Protein AF-0000000075629390 (afdb_homodimer)

Nearest PDB structures (foldseek):
  4xap-assembly1_A  TM=8.883E-01  e=9.593E-25  Sinorhizobium meliloti 1021
  4q3m-assembly3_E  TM=8.904E-01  e=1.564E-20  unidentified
  4q3m-assembly3_F  TM=8.932E-01  e=2.126E-20  unidentified
  4q3m-assembly1_B  TM=8.874E-01  e=3.268E-20  unidentified
  4aub-assembly1_H  TM=8.973E-01  e=3.265E-18  Escherichia coli K-12

Sequence (544 aa):
MPLFPIDYNDFKPIGKTKERLSAVGLGTWAIRDYSSALESYVYAIERGINHIDTAEMYGAGEAERFVGKVLRSVGRDRVYVVTKLYPFRFRDPDEAVKAARASAERMGVSYVDIILIHWPDPQTPIKDQVKSLEAIAEAGLARYIGVSNFSKEQLEEALTATKKHEIVVNQVKYSVLDRRAEELIPLAVEKSILLEAYSPLERGHVAEVRLLAKIGRQYGKTPVQVALNFIVSRPNFIAIPKAERREHVDEILGSLGWRLKPEDIELIEEKLMPLFPIDYNDFKPIGKTKERLSAVGLGTWAIRDYSSALESYVYAIERGINHIDTAEMYGAGEAERFVGKVLRSVGRDRVYVVTKLYPFRFRDPDEAVKAARASAERMGVSYVDIILIHWPDPQTPIKDQVKSLEAIAEAGLARYIGVSNFSKEQLEEALTATKKHEIVVNQVKYSVLDRRAEELIPLAVEKSILLEAYSPLERGHVAEVRLLAKIGRQYGKTPVQVALNFIVSRPNFIAIPKAERREHVDEILGSLGWRLKPEDIELIEEKL

InterPro domains:
  IPR018170 Aldo/keto reductase, conserved site [PS00062] (133-150)
  IPR020471 Aldo-keto reductase [PIRSF000097] (17-269)
  IPR020471 Aldo-keto reductase [PR00069] (44-68)
  IPR020471 Aldo-keto reductase [PR00069] (102-120)
  IPR020471 Aldo-keto reductase [PR00069] (133-150)
  IPR023210 NADP-dependent oxidoreductase domain [PF00248] (24-271)
  IPR036812 NAD(P)-dependent oxidoreductase domain superfamily [G3DSA:3.20.20.100] (9-272)
  IPR036812 NAD(P)-dependent oxidoreductase domain superfamily [SSF51430] (13-270)

Solvent-accessible surface area (backbone atoms only — not comparable to full-atom values): 27367 Å² total; per-residue (Å²): 125,46,97,58,69,77,33,85,56,60,54,41,51,50,27,92,49,92,50,62,39,35,25,46,36,34,31,41,74,71,67,86,49,67,77,63,22,44,60,19,49,49,52,36,40,77,71,62,36,28,34,40,40,45,25,47,70,32,72,64,33,47,39,29,34,51,49,21,54,45,30,71,71,72,39,61,89,62,43,43,36,34,36,28,39,63,36,75,37,24,74,37,41,67,49,24,33,53,51,50,49,50,46,21,53,48,27,72,43,80,48,39,42,31,39,23,37,54,35,74,42,59,90,44,62,58,51,52,35,41,50,8,51,47,42,24,39,73,70,54,42,20,76,38,38,32,36,13,50,60,26,65,69,53,44,53,48,42,60,68,45,45,85,90,61,64,62,25,36,40,34,34,68,28,28,67,81,41,62,74,53,58,76,40,37,67,56,24,63,76,66,33,22,28,34,36,17,37,61,39,44,56,90,57,55,44,63,69,37,62,67,39,39,59,58,10,59,79,72,77,41,49,20,56,20,42,40,51,25,55,48,27,24,35,62,52,28,29,34,29,45,70,42,60,39,57,70,49,39,52,46,57,56,61,23,53,97,64,75,77,52,58,69,57,50,35,48,46,68,71,76,80,124,44,95,58,69,77,32,86,55,61,55,41,52,50,28,91,50,90,50,61,39,35,26,48,36,34,31,44,74,71,67,87,49,66,78,63,21,45,58,19,49,47,50,36,41,77,71,62,35,28,34,40,40,45,24,47,70,31,73,64,31,49,38,29,34,49,49,21,55,45,30,70,72,72,39,63,89,62,43,44,37,34,37,26,39,66,36,74,36,24,75,38,42,68,49,24,33,53,51,51,50,51,48,22,52,49,28,70,44,80,46,39,41,31,40,24,37,55,37,76,42,57,88,45,60,58,52,53,34,43,51,8,53,47,42,24,39,73,71,55,42,22,77,39,37,31,37,15,51,59,25,66,70,54,42,53,48,42,60,68,46,45,86,88,61,61,62,25,36,40,34,35,68,30,29,68,82,39,61,74,55,58,77,39,37,66,58,23,62,75,65,35,22,28,34,36,17,37,62,39,43,55,90,57,54,43,63,70,37,62,68,40,40,59,58,11,58,79,71,75,40,49,18,55,20,42,40,50,24,55,48,27,23,35,63,52,29,28,34,30,46,70,43,61,38,57,69,51,37,54,45,57,57,61,23,52,98,64,76,79,52,58,68,56,51,35,48,45,68,72,76,79

Secondary structure (DSSP, 8-state):
--SSPPP--SEEESTTSS-EEESB-EE-TT-S-HHHHHHHHHHHHHTT--EEE--TTGGGGHHHHHHHHHHHHH-GGG-EEEEEE-GGGGGSHHHHHHHHHHHHHHHT-S-EEEEEESS--TTS-HHHHHHHHHHHHHTTSEEEEEEES--HHHHHHHHHH-SSS-EEEEEEE-BTTB-GGGGGHHHHHHHT-EEEEESTTGGGGGGG-HHHHHHHHTTT--HHHHHHHHHHHSTTEEE-----SHHHHHHHHTTSS----HHHHHHHHHH-/--SSPPP--SEEESTTSS-EEESB-EE-TT-S-HHHHHHHHHHHHHTT--EEE--TTGGGGHHHHHHHHHHHHH-GGG-EEEEEE-GGGGGSHHHHHHHHHHHHHHHT-S-EEEEEESS--TTS-HHHHHHHHHHHHHTTSEEEEEEES--HHHHHHHHHH-SSS-EEEEEEE-BTTB-GGGGGHHHHHHHT-EEEEESTTGGGGGGG-HHHHHHHHTTT--HHHHHHHHHHHSTTEEE-----SHHHHHHHHTTSS----HHHHHHHHHH-

Structure (mmCIF, N/CA/C/O backbone):
data_AF-0000000075629390-model_v1
#
loop_
_entity.id
_entity.type
_entity.pdbx_description
1 polymer 'Oxidoreductase, aldo/keto reductase family'
#
loop_
_atom_site.group_PDB
_atom_site.id
_atom_site.type_symbol
_atom_site.label_atom_id
_atom_site.label_alt_id
_atom_site.label_comp_id
_atom_site.label_asym_id
_atom_site.label_entity_id
_atom_site.label_seq_id
_atom_site.pdbx_PDB_ins_code
_atom_site.Cartn_x
_atom_site.Cartn_y
_atom_site.Cartn_z
_atom_site.occupancy
_atom_site.B_iso_or_equiv
_atom_site.auth_seq_id
_atom_site.auth_comp_id
_atom_site.auth_asym_id
_atom_site.auth_atom_id
_atom_site.pdbx_PDB_model_num
ATOM 1 N N . MET A 1 1 ? 19.109 -31.672 -2.758 1 91.31 1 MET A N 1
ATOM 2 C CA . MET A 1 1 ? 17.656 -31.719 -2.855 1 91.31 1 MET A CA 1
ATOM 3 C C . MET A 1 1 ? 17.047 -30.344 -2.588 1 91.31 1 MET A C 1
ATOM 5 O O . MET A 1 1 ? 17.516 -29.625 -1.717 1 91.31 1 MET A O 1
ATOM 9 N N . PRO A 1 2 ? 16.062 -30.078 -3.387 1 95 2 PRO A N 1
ATOM 10 C CA . PRO A 1 2 ? 15.414 -28.781 -3.158 1 95 2 PRO A CA 1
ATOM 11 C C . PRO A 1 2 ? 14.883 -28.641 -1.733 1 95 2 PRO A C 1
ATOM 13 O O . PRO A 1 2 ? 14.57 -29.625 -1.077 1 95 2 PRO A O 1
ATOM 16 N N . LEU A 1 3 ? 14.781 -27.422 -1.258 1 96.12 3 LEU A N 1
ATOM 17 C CA . LEU A 1 3 ? 14.344 -27.109 0.098 1 96.12 3 LEU A CA 1
ATOM 18 C C . LEU A 1 3 ? 12.906 -27.578 0.326 1 96.12 3 LEU A C 1
ATOM 20 O O . LEU A 1 3 ? 12.523 -27.875 1.456 1 96.12 3 LEU A O 1
ATOM 24 N N . PHE A 1 4 ? 12.109 -27.594 -0.736 1 97.94 4 PHE A N 1
ATOM 25 C CA . PHE A 1 4 ? 10.711 -28 -0.698 1 97.94 4 PHE A CA 1
ATOM 26 C C . PHE A 1 4 ? 10.391 -28.969 -1.831 1 97.94 4 PHE A C 1
ATOM 28 O O . PHE A 1 4 ? 11.062 -28.969 -2.859 1 97.94 4 PHE A O 1
ATOM 35 N N . PRO A 1 5 ? 9.383 -29.844 -1.617 1 97.5 5 PRO A N 1
ATOM 36 C CA . PRO A 1 5 ? 8.945 -30.672 -2.742 1 97.5 5 PRO A CA 1
ATOM 37 C C . PRO A 1 5 ? 8.484 -29.859 -3.939 1 97.5 5 PRO A C 1
ATOM 39 O O . PRO A 1 5 ? 7.875 -28.797 -3.768 1 97.5 5 PRO A O 1
ATOM 42 N N . ILE A 1 6 ? 8.734 -30.344 -5.078 1 98.19 6 ILE A N 1
ATOM 43 C CA . ILE A 1 6 ? 8.359 -29.641 -6.297 1 98.19 6 ILE A C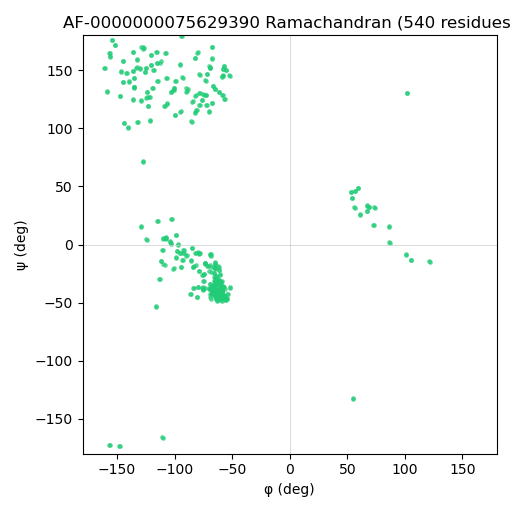A 1
ATOM 44 C C . ILE A 1 6 ? 6.855 -29.797 -6.539 1 98.19 6 ILE A C 1
ATOM 46 O O . ILE A 1 6 ? 6.328 -30.906 -6.516 1 98.19 6 ILE A O 1
ATOM 50 N N . ASP A 1 7 ? 6.141 -28.703 -6.68 1 98.19 7 ASP A N 1
ATOM 51 C CA . ASP A 1 7 ? 4.738 -28.719 -7.082 1 98.19 7 ASP A CA 1
ATOM 52 C C . ASP A 1 7 ? 4.605 -28.766 -8.602 1 98.19 7 ASP A C 1
ATOM 54 O O . ASP A 1 7 ? 5.016 -27.844 -9.305 1 98.19 7 ASP A O 1
ATOM 58 N N . TYR A 1 8 ? 3.965 -29.703 -9.133 1 97.81 8 TYR A N 1
ATOM 59 C CA . TYR A 1 8 ? 3.918 -29.922 -10.578 1 97.81 8 TYR A CA 1
ATOM 60 C C . TYR A 1 8 ? 2.596 -29.438 -11.156 1 97.81 8 TYR A C 1
ATOM 62 O O . TYR A 1 8 ? 2.369 -29.531 -12.367 1 97.81 8 TYR A O 1
ATOM 70 N N . ASN A 1 9 ? 1.742 -28.906 -10.312 1 97.69 9 ASN A N 1
ATOM 71 C CA . ASN A 1 9 ? 0.407 -28.531 -10.758 1 97.69 9 ASN A CA 1
ATOM 72 C C . ASN A 1 9 ? 0.379 -27.094 -11.281 1 97.69 9 ASN A C 1
ATOM 74 O O . ASN A 1 9 ? 0.885 -26.172 -10.625 1 97.69 9 ASN A O 1
ATOM 78 N N . ASP A 1 10 ? -0.206 -26.938 -12.406 1 98.62 10 ASP A N 1
ATOM 79 C CA . ASP A 1 10 ? -0.342 -25.609 -12.992 1 98.62 10 ASP A CA 1
ATOM 80 C C . ASP A 1 10 ? -1.671 -24.969 -12.594 1 98.62 10 ASP A C 1
ATOM 82 O O . ASP A 1 10 ? -1.959 -23.828 -12.977 1 98.62 10 ASP A O 1
ATOM 86 N N . PHE A 1 11 ? -2.488 -25.672 -11.914 1 98.56 11 PHE A N 1
ATOM 87 C CA . PHE A 1 11 ? -3.691 -25.188 -11.25 1 98.56 11 PHE A CA 1
ATOM 88 C C . PHE A 1 11 ? -3.674 -25.531 -9.766 1 98.56 11 PHE A C 1
ATOM 90 O O . PHE A 1 11 ? -3.469 -26.688 -9.398 1 98.56 11 PHE A O 1
ATOM 97 N N . LYS A 1 12 ? -3.861 -24.547 -8.961 1 98.38 12 LYS A N 1
ATOM 98 C CA . LYS A 1 12 ? -3.723 -24.719 -7.523 1 98.38 12 LYS A CA 1
ATOM 99 C C . LYS A 1 12 ? -5.055 -24.516 -6.809 1 98.38 12 LYS A C 1
ATOM 101 O O . LYS A 1 12 ? -5.816 -23.609 -7.164 1 98.38 12 LYS A O 1
ATOM 106 N N . PRO A 1 13 ? -5.344 -25.266 -5.852 1 98.12 13 PRO A N 1
ATOM 107 C CA . PRO A 1 13 ? -6.652 -25.203 -5.195 1 98.12 13 PRO A CA 1
ATOM 108 C C . PRO A 1 13 ? -6.828 -23.938 -4.348 1 98.12 13 PRO A C 1
ATOM 110 O O . PRO A 1 13 ? -5.883 -23.5 -3.693 1 98.12 13 PRO A O 1
ATOM 113 N N . ILE A 1 14 ? -8.039 -23.469 -4.312 1 98.31 14 ILE A N 1
ATOM 114 C CA . ILE A 1 14 ? -8.43 -22.406 -3.383 1 98.31 14 ILE A CA 1
ATOM 115 C C . ILE A 1 14 ? -8.82 -23.031 -2.041 1 98.31 14 ILE A C 1
ATOM 117 O O . ILE A 1 14 ? -9.891 -23.641 -1.914 1 98.31 14 ILE A O 1
ATOM 121 N N . GLY A 1 15 ? -7.957 -22.859 -1.119 1 97.19 15 GLY A N 1
ATOM 122 C CA . GLY A 1 15 ? -8.242 -23.5 0.158 1 97.19 15 GLY A CA 1
ATOM 123 C C . GLY A 1 15 ? -8.484 -25 0.043 1 97.19 15 GLY A C 1
ATOM 124 O O . GLY A 1 15 ? -7.691 -25.703 -0.571 1 97.19 15 GLY A O 1
ATOM 125 N N . LYS A 1 16 ? -9.516 -25.453 0.65 1 96.31 16 LYS A N 1
ATOM 126 C CA . LYS A 1 16 ? -9.867 -26.875 0.669 1 96.31 16 LYS A CA 1
ATOM 127 C C . LYS A 1 16 ? -11.008 -27.172 -0.292 1 96.31 16 LYS A C 1
ATOM 129 O O . LYS A 1 16 ? -11.695 -28.188 -0.153 1 96.31 16 LYS A O 1
ATOM 134 N N . THR A 1 17 ? -11.125 -26.266 -1.225 1 95.88 17 THR A N 1
ATOM 135 C CA . THR A 1 17 ? -12.219 -26.438 -2.176 1 95.88 17 THR A CA 1
ATOM 136 C C . THR A 1 17 ? -11.742 -27.188 -3.418 1 95.88 17 THR A C 1
ATOM 138 O O . THR A 1 17 ? -10.562 -27.531 -3.521 1 95.88 17 THR A O 1
ATOM 141 N N . LYS A 1 18 ? -12.695 -27.391 -4.344 1 96.38 18 LYS A N 1
ATOM 142 C CA . LYS A 1 18 ? -12.367 -28.031 -5.613 1 96.38 18 LYS A CA 1
ATOM 143 C C . LYS A 1 18 ? -12.023 -27 -6.68 1 96.38 18 LYS A C 1
ATOM 145 O O . LYS A 1 18 ? -11.547 -27.344 -7.766 1 96.38 18 LYS A O 1
ATOM 150 N N . GLU A 1 19 ? -12.219 -25.781 -6.336 1 97.88 19 GLU A N 1
ATOM 151 C CA . GLU A 1 19 ? -11.891 -24.719 -7.277 1 97.88 19 GLU A CA 1
ATOM 152 C C . GLU A 1 19 ? -10.391 -24.453 -7.301 1 97.88 19 GLU A C 1
ATOM 154 O O . GLU A 1 19 ? -9.711 -24.578 -6.277 1 97.88 19 GLU A O 1
ATOM 159 N N . ARG A 1 20 ? -9.891 -24.078 -8.523 1 98.5 20 ARG A N 1
ATOM 160 C CA . ARG A 1 20 ? -8.445 -23.938 -8.695 1 98.5 20 ARG A CA 1
ATOM 161 C C . ARG A 1 20 ? -8.117 -22.656 -9.453 1 98.5 20 ARG A C 1
ATOM 163 O O . ARG A 1 20 ? -8.859 -22.25 -10.352 1 98.5 20 ARG A O 1
ATOM 170 N N . LEU A 1 21 ? -7.062 -22.047 -9.086 1 98.81 21 LEU A N 1
ATOM 171 C CA . LEU A 1 21 ? -6.48 -20.953 -9.836 1 98.81 21 LEU A CA 1
ATOM 172 C C . LEU A 1 21 ? -5.316 -21.422 -10.695 1 98.81 21 LEU A C 1
ATOM 174 O O . LEU A 1 21 ? -4.539 -22.281 -10.273 1 98.81 21 LEU A O 1
ATOM 178 N N . SER A 1 22 ? -5.254 -20.859 -11.906 1 98.81 22 SER A N 1
ATOM 179 C CA . SER A 1 22 ? -4.035 -21.109 -12.664 1 98.81 22 SER A CA 1
ATOM 180 C C . SER A 1 22 ? -2.797 -20.688 -11.875 1 98.81 22 SER A C 1
ATOM 182 O O . SER A 1 22 ? -2.848 -19.734 -11.102 1 98.81 22 SER A O 1
ATOM 184 N N . ALA A 1 23 ? -1.692 -21.312 -12.078 1 98.81 23 ALA A N 1
ATOM 185 C CA . ALA A 1 23 ? -0.47 -21.078 -11.312 1 98.81 23 ALA A CA 1
ATOM 186 C C . ALA A 1 23 ? 0.074 -19.688 -11.555 1 98.81 23 ALA A C 1
ATOM 188 O O . ALA A 1 23 ? 0.801 -19.141 -10.727 1 98.81 23 ALA A O 1
ATOM 189 N N . VAL A 1 24 ? -0.292 -19.172 -12.719 1 98.81 24 VAL A N 1
ATOM 190 C CA . VAL A 1 24 ? 0.031 -17.781 -13.039 1 98.81 24 VAL A CA 1
ATOM 191 C C . VAL A 1 24 ? -1.251 -17 -13.328 1 98.81 24 VAL A C 1
ATOM 193 O O . VAL A 1 24 ? -2.121 -17.484 -14.062 1 98.81 24 VAL A O 1
ATOM 196 N N . GLY A 1 25 ? -1.438 -15.914 -12.656 1 98.69 25 GLY A N 1
ATOM 197 C CA . GLY A 1 25 ? -2.512 -14.969 -12.922 1 98.69 25 GLY A CA 1
ATOM 198 C C . GLY A 1 25 ? -2.025 -13.656 -13.508 1 98.69 25 GLY A C 1
ATOM 199 O O . GLY A 1 25 ? -0.917 -13.586 -14.047 1 98.69 25 GLY A O 1
ATOM 200 N N . LEU A 1 26 ? -2.887 -12.688 -13.516 1 98.44 26 LEU A N 1
ATOM 201 C CA . LEU A 1 26 ? -2.547 -11.383 -14.062 1 98.44 26 LEU A CA 1
ATOM 202 C C . LEU A 1 26 ? -2.74 -10.281 -13.023 1 98.44 26 LEU A C 1
ATOM 204 O O . LEU A 1 26 ? -3.848 -10.094 -12.516 1 98.44 26 LEU A O 1
ATOM 208 N N . GLY A 1 27 ? -1.65 -9.602 -12.719 1 98 27 GLY A N 1
ATOM 209 C CA . GLY A 1 27 ? -1.761 -8.422 -11.875 1 98 27 GLY A CA 1
ATOM 210 C C . GLY A 1 27 ? -2.164 -7.172 -12.641 1 98 27 GLY A C 1
ATOM 211 O O . GLY A 1 27 ? -1.974 -7.098 -13.859 1 98 27 GLY A O 1
ATOM 212 N N . THR A 1 28 ? -2.664 -6.188 -11.914 1 97.5 28 THR A N 1
ATOM 213 C CA . THR A 1 28 ? -3.117 -4.977 -12.586 1 97.5 28 THR A CA 1
ATOM 214 C C . THR A 1 28 ? -2.422 -3.744 -12.016 1 97.5 28 THR A C 1
ATOM 216 O O . THR A 1 28 ? -2.764 -2.613 -12.367 1 97.5 28 THR A O 1
ATOM 219 N N . TRP A 1 29 ? -1.507 -3.955 -11.117 1 93.69 29 TRP A N 1
ATOM 220 C CA . TRP A 1 29 ? -0.777 -2.83 -10.539 1 93.69 29 TRP A CA 1
ATOM 221 C C . TRP A 1 29 ? -0.007 -2.072 -11.617 1 93.69 29 TRP A C 1
ATOM 223 O O . TRP A 1 29 ? 0.632 -2.684 -12.477 1 93.69 29 TRP A O 1
ATOM 233 N N . ALA A 1 30 ? -0.079 -0.75 -11.711 1 89.19 30 ALA A N 1
ATOM 234 C CA . ALA A 1 30 ? 0.766 0.155 -12.492 1 89.19 30 ALA A CA 1
ATOM 235 C C . ALA A 1 30 ? 0.567 -0.06 -13.984 1 89.19 30 ALA A C 1
ATOM 237 O O . ALA A 1 30 ? 1.52 0.033 -14.766 1 89.19 30 ALA A O 1
ATOM 238 N N . ILE A 1 31 ? -0.59 -0.497 -14.383 1 90.94 31 ILE A N 1
ATOM 239 C CA . ILE A 1 31 ? -0.911 -0.489 -15.805 1 90.94 31 ILE A CA 1
ATOM 240 C C . ILE A 1 31 ? -0.816 0.935 -16.344 1 90.94 31 ILE A C 1
ATOM 242 O O . ILE A 1 31 ? -1.38 1.866 -15.766 1 90.94 31 ILE A O 1
ATOM 246 N N . ARG A 1 32 ? -0.105 1.16 -17.391 1 84.75 32 ARG A N 1
ATOM 247 C CA . ARG A 1 32 ? 0.187 2.484 -17.938 1 84.75 32 ARG A CA 1
ATOM 248 C C . ARG A 1 32 ? -0.915 2.945 -18.891 1 84.75 32 ARG A C 1
ATOM 250 O O . ARG A 1 32 ? -1.306 4.113 -18.875 1 84.75 32 ARG A O 1
ATOM 257 N N . ASP A 1 33 ? -1.308 2.021 -19.656 1 88.44 33 ASP A N 1
ATOM 258 C CA . ASP A 1 33 ? -2.355 2.283 -20.641 1 88.44 33 ASP A CA 1
ATOM 259 C C . ASP A 1 33 ? -3.42 1.188 -20.609 1 88.44 33 ASP A C 1
ATOM 261 O O . ASP A 1 33 ? -3.25 0.131 -21.219 1 88.44 33 ASP A O 1
ATOM 265 N N . TYR A 1 34 ? -4.535 1.521 -20.062 1 90.81 34 TYR A N 1
ATOM 266 C CA . TYR A 1 34 ? -5.602 0.546 -19.859 1 90.81 34 TYR A CA 1
ATOM 267 C C . TYR A 1 34 ? -6.219 0.126 -21.188 1 90.81 34 TYR A C 1
ATOM 269 O O . TYR A 1 34 ? -6.613 -1.029 -21.359 1 90.81 34 TYR A O 1
ATOM 277 N N . SER A 1 35 ? -6.273 1.021 -22.062 1 90.25 35 SER A N 1
ATOM 278 C CA . SER A 1 35 ? -6.879 0.718 -23.359 1 90.25 35 SER A CA 1
ATOM 279 C C . SER A 1 35 ? -6.07 -0.332 -24.109 1 90.25 35 SER A C 1
ATOM 281 O O . SER A 1 35 ? -6.629 -1.301 -24.625 1 90.25 35 SER A O 1
ATOM 283 N N . SER A 1 36 ? -4.805 -0.166 -24.078 1 90.56 36 SER A N 1
ATOM 284 C CA . SER A 1 36 ? -3.943 -1.106 -24.781 1 90.56 36 SER A CA 1
ATOM 285 C C . SER A 1 36 ? -3.828 -2.428 -24.031 1 90.56 36 SER A C 1
ATOM 287 O O . SER A 1 36 ? -3.639 -3.482 -24.641 1 90.56 36 SER A O 1
ATOM 289 N N . ALA A 1 37 ? -4.008 -2.395 -22.734 1 95.94 37 ALA A N 1
ATOM 290 C CA . ALA A 1 37 ? -3.846 -3.584 -21.906 1 95.94 37 ALA A CA 1
ATOM 291 C C . ALA A 1 37 ? -5.023 -4.539 -22.078 1 95.94 37 ALA A C 1
ATOM 293 O O . ALA A 1 37 ? -4.883 -5.746 -21.875 1 95.94 37 ALA A O 1
ATOM 294 N N . LEU A 1 38 ? -6.18 -4.012 -22.469 1 97.25 38 LEU A N 1
ATOM 295 C CA . LEU A 1 38 ? -7.406 -4.805 -22.531 1 97.25 38 LEU A CA 1
ATOM 296 C C . LEU A 1 38 ? -7.215 -6.027 -23.422 1 97.25 38 LEU A C 1
ATOM 298 O O . LEU A 1 38 ? -7.535 -7.148 -23.016 1 97.25 38 LEU A O 1
ATOM 302 N N . GLU A 1 39 ? -6.656 -5.816 -24.531 1 96.88 39 GLU A N 1
ATOM 303 C CA . GLU A 1 39 ? -6.473 -6.91 -25.484 1 96.88 39 GLU A CA 1
ATOM 304 C C . GLU A 1 39 ? -5.551 -7.988 -24.922 1 96.88 39 GLU A C 1
ATOM 306 O O . GLU A 1 39 ? -5.789 -9.18 -25.109 1 96.88 39 GLU A O 1
ATOM 311 N N . SER A 1 40 ? -4.555 -7.578 -24.25 1 97.56 40 SER A N 1
ATOM 312 C CA . SER A 1 40 ? -3.584 -8.508 -23.688 1 97.56 40 SER A CA 1
ATOM 313 C C . SER A 1 40 ? -4.211 -9.352 -22.578 1 97.56 40 SER A C 1
ATOM 315 O O . SER A 1 40 ? -3.939 -10.555 -22.484 1 97.56 40 SER A O 1
ATOM 317 N N . TYR A 1 41 ? -4.996 -8.758 -21.75 1 98.31 41 TYR A N 1
ATOM 318 C CA . TYR A 1 41 ? -5.645 -9.469 -20.656 1 98.31 41 TYR A CA 1
ATOM 319 C C . TYR A 1 41 ? -6.684 -10.453 -21.188 1 98.31 41 TYR A C 1
ATOM 321 O O . TYR A 1 41 ? -6.75 -11.602 -20.734 1 98.31 41 TYR A O 1
ATOM 329 N N . VAL A 1 42 ? -7.461 -10.023 -22.188 1 98.25 42 VAL A N 1
ATOM 330 C CA . VAL A 1 42 ? -8.422 -10.914 -22.828 1 98.25 42 VAL A CA 1
ATOM 331 C C . VAL A 1 42 ? -7.688 -12.086 -23.469 1 98.25 42 VAL A C 1
ATOM 333 O O . VAL A 1 42 ? -8.078 -13.242 -23.297 1 98.25 42 VAL A O 1
ATOM 336 N N . TYR A 1 43 ? -6.613 -11.758 -24.156 1 98.19 43 TYR A N 1
ATOM 337 C CA . TYR A 1 43 ? -5.781 -12.758 -24.812 1 98.19 43 TYR A CA 1
ATOM 338 C C . TYR A 1 43 ? -5.27 -13.789 -23.812 1 98.19 43 TYR A C 1
ATOM 340 O O . TYR A 1 43 ? -5.305 -14.992 -24.078 1 98.19 43 TYR A O 1
ATOM 348 N N . ALA A 1 44 ? -4.824 -13.367 -22.688 1 98.31 44 ALA A N 1
ATOM 349 C CA . ALA A 1 44 ? -4.289 -14.242 -21.641 1 98.31 44 ALA A CA 1
ATOM 350 C C . ALA A 1 44 ? -5.367 -15.18 -21.109 1 98.31 44 ALA A C 1
ATOM 352 O O . ALA A 1 44 ? -5.125 -16.375 -20.922 1 98.31 44 ALA A O 1
ATOM 353 N N . ILE A 1 45 ? -6.547 -14.641 -20.891 1 98.31 45 ILE A N 1
ATOM 354 C CA . ILE A 1 45 ? -7.656 -15.422 -20.375 1 98.31 45 ILE A CA 1
ATOM 355 C C . ILE A 1 45 ? -8.07 -16.484 -21.391 1 98.31 45 ILE A C 1
ATOM 357 O O . ILE A 1 45 ? -8.312 -17.641 -21.031 1 98.31 45 ILE A O 1
ATOM 361 N N . GLU A 1 46 ? -8.109 -16.125 -22.562 1 97.94 46 GLU A N 1
ATOM 362 C CA . GLU A 1 46 ? -8.484 -17.031 -23.641 1 97.94 46 GLU A CA 1
ATOM 363 C C . GLU A 1 46 ? -7.457 -18.156 -23.781 1 97.94 46 GLU A C 1
ATOM 365 O O . GLU A 1 46 ? -7.758 -19.219 -24.344 1 97.94 46 GLU A O 1
ATOM 370 N N . ARG A 1 47 ? -6.328 -17.984 -23.203 1 97.69 47 ARG A N 1
ATOM 371 C CA . ARG A 1 47 ? -5.258 -18.969 -23.344 1 97.69 47 ARG A CA 1
ATOM 372 C C . ARG A 1 47 ? -5.07 -19.75 -22.047 1 97.69 47 ARG A C 1
ATOM 374 O O . ARG A 1 47 ? -4.113 -20.516 -21.922 1 97.69 47 ARG A O 1
ATOM 381 N N . GLY A 1 48 ? -5.938 -19.5 -21.109 1 97.31 48 GLY A N 1
ATOM 382 C CA . GLY A 1 48 ? -5.969 -20.469 -20.016 1 97.31 48 GLY A CA 1
ATOM 383 C C . GLY A 1 48 ? -5.711 -19.844 -18.656 1 97.31 48 GLY A C 1
ATOM 384 O O . GLY A 1 48 ? -5.941 -20.469 -17.625 1 97.31 48 GLY A O 1
ATOM 385 N N . ILE A 1 49 ? -5.203 -18.609 -18.594 1 98.5 49 ILE A N 1
ATOM 386 C CA . ILE A 1 49 ? -5.109 -17.922 -17.312 1 98.5 49 ILE A CA 1
ATOM 387 C C . ILE A 1 49 ? -6.512 -17.625 -16.781 1 98.5 49 ILE A C 1
ATOM 389 O O . ILE A 1 49 ? -7.367 -17.125 -17.516 1 98.5 49 ILE A O 1
ATOM 393 N N . ASN A 1 50 ? -6.73 -17.859 -15.461 1 98.62 50 ASN A N 1
ATOM 394 C CA . ASN A 1 50 ? -8.141 -17.797 -15.078 1 98.62 50 ASN A CA 1
ATOM 395 C C . ASN A 1 50 ? -8.352 -16.891 -13.875 1 98.62 50 ASN A C 1
ATOM 397 O O . ASN A 1 50 ? -9.375 -16.984 -13.195 1 98.62 50 ASN A O 1
ATOM 401 N N . HIS A 1 51 ? -7.379 -16.047 -13.523 1 98.81 51 HIS A N 1
ATOM 402 C CA . HIS A 1 51 ? -7.648 -15.094 -12.461 1 98.81 51 HIS A CA 1
ATOM 403 C C . HIS A 1 51 ? -6.902 -13.781 -12.688 1 98.81 51 HIS A C 1
ATOM 405 O O . HIS A 1 51 ? -5.863 -13.766 -13.352 1 98.81 51 HIS A O 1
ATOM 411 N N . ILE A 1 52 ? -7.492 -12.742 -12.242 1 98.81 52 ILE A N 1
ATOM 412 C CA . ILE A 1 52 ? -6.938 -11.391 -12.281 1 98.81 52 ILE A CA 1
ATOM 413 C C . ILE A 1 52 ? -6.898 -10.805 -10.867 1 98.81 52 ILE A C 1
ATOM 415 O O . ILE A 1 52 ? -7.875 -10.906 -10.125 1 98.81 52 ILE A O 1
ATOM 419 N N . ASP A 1 53 ? -5.77 -10.273 -10.516 1 98.88 53 ASP A N 1
ATOM 420 C CA . ASP A 1 53 ? -5.578 -9.594 -9.242 1 98.88 53 ASP A CA 1
ATOM 421 C C . ASP A 1 53 ? -5.637 -8.078 -9.406 1 98.88 53 ASP A C 1
ATOM 423 O O . ASP A 1 53 ? -5 -7.523 -10.305 1 98.88 53 ASP A O 1
ATOM 427 N N . THR A 1 54 ? -6.387 -7.465 -8.539 1 98.75 54 THR A N 1
ATOM 428 C CA . THR A 1 54 ? -6.512 -6.012 -8.562 1 98.75 54 THR A CA 1
ATOM 429 C C . THR A 1 54 ? -6.711 -5.465 -7.156 1 98.75 54 THR A C 1
ATOM 431 O O . THR A 1 54 ? -6.426 -6.148 -6.172 1 98.75 54 THR A O 1
ATOM 434 N N . ALA A 1 55 ? -6.98 -4.156 -7.047 1 98.38 55 ALA A N 1
ATOM 435 C CA . ALA A 1 55 ? -7.211 -3.514 -5.754 1 98.38 55 ALA A CA 1
ATOM 436 C C . ALA A 1 55 ? -7.938 -2.184 -5.922 1 98.38 55 ALA A C 1
ATOM 438 O O . ALA A 1 55 ? -7.781 -1.509 -6.941 1 98.38 55 ALA A O 1
ATOM 439 N N . GLU A 1 56 ? -8.664 -1.849 -4.891 1 96.94 56 GLU A N 1
ATOM 440 C CA . GLU A 1 56 ? -9.305 -0.54 -4.898 1 96.94 56 GLU A CA 1
ATOM 441 C C . GLU A 1 56 ? -8.281 0.583 -4.98 1 96.94 56 GLU A C 1
ATOM 443 O O . GLU A 1 56 ? -8.547 1.639 -5.559 1 96.94 56 GLU A O 1
ATOM 448 N N . MET A 1 57 ? -7.109 0.286 -4.512 1 93.31 57 MET A N 1
ATOM 449 C CA . MET A 1 57 ? -6.039 1.276 -4.422 1 93.31 57 MET A CA 1
ATOM 450 C C . MET A 1 57 ? -5.449 1.567 -5.797 1 93.31 57 MET A C 1
ATOM 452 O O . MET A 1 57 ? -4.945 2.666 -6.043 1 93.31 57 MET A O 1
ATOM 456 N N . TYR A 1 58 ? -5.422 0.664 -6.688 1 93.12 58 TYR A N 1
ATOM 457 C CA . TYR A 1 58 ? -4.723 0.776 -7.965 1 93.12 58 TYR A CA 1
ATOM 458 C C . TYR A 1 58 ? -5.418 1.778 -8.883 1 93.12 58 TYR A C 1
ATOM 460 O O . TYR A 1 58 ? -6.578 1.591 -9.25 1 93.12 58 TYR A O 1
ATOM 468 N N . GLY A 1 59 ? -4.676 2.857 -9.141 1 88.38 59 GLY A N 1
ATOM 469 C CA . GLY A 1 59 ? -5.25 3.904 -9.977 1 88.38 59 GLY A CA 1
ATOM 470 C C . GLY A 1 59 ? -6.5 4.523 -9.375 1 88.38 59 GLY A C 1
ATOM 471 O O . GLY A 1 59 ? -7.414 4.918 -10.102 1 88.38 59 GLY A O 1
ATOM 472 N N . ALA A 1 60 ? -6.562 4.434 -8.031 1 86.25 60 ALA A N 1
ATOM 473 C CA . ALA A 1 60 ? -7.727 4.957 -7.32 1 86.25 60 ALA A CA 1
ATOM 474 C C . ALA A 1 60 ? -9.023 4.367 -7.871 1 86.25 60 ALA A C 1
ATOM 476 O O . ALA A 1 60 ? -9.969 5.102 -8.156 1 86.25 60 ALA A O 1
ATOM 477 N N . GLY A 1 61 ? -9 3.105 -8.18 1 92.56 61 GLY A N 1
ATOM 478 C CA . GLY A 1 61 ? -10.195 2.418 -8.633 1 92.56 61 GLY A CA 1
ATOM 479 C C . GLY A 1 61 ? -10.203 2.141 -10.125 1 92.56 61 GLY A C 1
ATOM 480 O O . GLY A 1 61 ? -10.992 1.321 -10.602 1 92.56 61 GLY A O 1
ATOM 481 N N . GLU A 1 62 ? -9.328 2.756 -10.828 1 93.38 62 GLU A N 1
ATOM 482 C CA . GLU A 1 62 ? -9.32 2.6 -12.281 1 93.38 62 GLU A CA 1
ATOM 483 C C . GLU A 1 62 ? -8.969 1.168 -12.68 1 93.38 62 GLU A C 1
ATOM 485 O O . GLU A 1 62 ? -9.469 0.657 -13.688 1 93.38 62 GLU A O 1
ATOM 490 N N . ALA A 1 63 ? -8.117 0.542 -11.969 1 96.62 63 ALA A N 1
ATOM 491 C CA . ALA A 1 63 ? -7.758 -0.844 -12.25 1 96.62 63 ALA A CA 1
ATOM 492 C C . ALA A 1 63 ? -8.969 -1.764 -12.117 1 96.62 63 ALA A C 1
ATOM 494 O O . ALA A 1 63 ? -9.141 -2.691 -12.906 1 96.62 63 ALA A O 1
ATOM 495 N N . GLU A 1 64 ? -9.789 -1.509 -11.102 1 98.5 64 GLU A N 1
ATOM 496 C CA . GLU A 1 64 ? -11 -2.305 -10.93 1 98.5 64 GLU A CA 1
ATOM 497 C C . GLU A 1 64 ? -11.977 -2.074 -12.078 1 98.5 64 GLU A C 1
ATOM 499 O O . GLU A 1 64 ? -12.609 -3.018 -12.57 1 98.5 64 GLU A O 1
ATOM 504 N N . ARG A 1 65 ? -12.117 -0.841 -12.5 1 98.19 65 ARG A N 1
ATOM 505 C CA . ARG A 1 65 ? -12.961 -0.562 -13.656 1 98.19 65 ARG A CA 1
ATOM 506 C C . ARG A 1 65 ? -12.438 -1.274 -14.898 1 98.19 65 ARG A C 1
ATOM 508 O O . ARG A 1 65 ? -13.227 -1.806 -15.695 1 98.19 65 ARG A O 1
ATOM 515 N N . PHE A 1 66 ? -11.133 -1.253 -15.023 1 98.31 66 PHE A N 1
ATOM 516 C CA . PHE A 1 66 ? -10.477 -1.963 -16.109 1 98.31 66 PHE A CA 1
ATOM 517 C C . PHE A 1 66 ? -10.812 -3.449 -16.078 1 98.31 66 PHE A C 1
ATOM 519 O O . PHE A 1 66 ? -11.164 -4.043 -17.094 1 98.31 66 PHE A O 1
ATOM 526 N N . VAL A 1 67 ? -10.742 -4.078 -14.898 1 98.69 67 VAL A N 1
ATOM 527 C CA . VAL A 1 67 ? -11.078 -5.492 -14.75 1 98.69 67 VAL A CA 1
ATOM 528 C C . VAL A 1 67 ? -12.523 -5.73 -15.188 1 98.69 67 VAL A C 1
ATOM 530 O O . VAL A 1 67 ? -12.82 -6.738 -15.836 1 98.69 67 VAL A O 1
ATOM 533 N N . GLY A 1 68 ? -13.398 -4.789 -14.812 1 98.75 68 GLY A N 1
ATOM 534 C CA . GLY A 1 68 ? -14.773 -4.883 -15.273 1 98.75 68 GLY A CA 1
ATOM 535 C C . GLY A 1 68 ? -14.891 -5 -16.781 1 98.75 68 GLY A C 1
ATOM 536 O O . GLY A 1 68 ? -15.695 -5.789 -17.297 1 98.75 68 GLY A O 1
ATOM 537 N N . LYS A 1 69 ? -14.117 -4.227 -17.484 1 98.44 69 LYS A N 1
ATOM 538 C CA . LYS A 1 69 ? -14.125 -4.277 -18.953 1 98.44 69 LYS A CA 1
ATOM 539 C C . LYS A 1 69 ? -13.648 -5.641 -19.453 1 98.44 69 LYS A C 1
ATOM 541 O O . LYS A 1 69 ? -14.211 -6.18 -20.406 1 98.44 69 LYS A O 1
ATOM 546 N N . VAL A 1 70 ? -12.609 -6.172 -18.797 1 98.44 70 VAL A N 1
ATOM 547 C CA . VAL A 1 70 ? -12.117 -7.488 -19.172 1 98.44 70 VAL A CA 1
ATOM 548 C C . VAL A 1 70 ? -13.219 -8.531 -18.984 1 98.44 70 VAL A C 1
ATOM 550 O O . VAL A 1 70 ? -13.461 -9.352 -19.875 1 98.44 70 VAL A O 1
ATOM 553 N N . LEU A 1 71 ? -13.906 -8.422 -17.844 1 98.56 71 LEU A N 1
ATOM 554 C CA . LEU A 1 71 ? -14.945 -9.383 -17.5 1 98.56 71 LEU A CA 1
ATOM 555 C C . LEU A 1 71 ? -16.078 -9.328 -18.516 1 98.56 71 LEU A C 1
ATOM 557 O O . LEU A 1 71 ? -16.625 -10.367 -18.922 1 98.56 71 LEU A O 1
ATOM 561 N N . ARG A 1 72 ? -16.438 -8.18 -18.938 1 98 72 ARG A N 1
ATOM 562 C CA . ARG A 1 72 ? -17.484 -8.031 -19.922 1 98 72 ARG A CA 1
ATOM 563 C C . ARG A 1 72 ? -17.078 -8.648 -21.266 1 98 72 ARG A C 1
ATOM 565 O O . ARG A 1 72 ? -17.922 -9.172 -21.984 1 98 72 ARG A O 1
ATOM 572 N N . SER A 1 73 ? -15.844 -8.594 -21.531 1 97.81 73 SER A N 1
ATOM 573 C CA . SER A 1 73 ? -15.328 -9.086 -22.797 1 97.81 73 SER A CA 1
ATOM 574 C C . SER A 1 73 ? -15.281 -10.609 -22.828 1 97.81 73 SER A C 1
ATOM 576 O O . SER A 1 73 ? -15.57 -11.234 -23.859 1 97.81 73 SER A O 1
ATOM 578 N N . VAL A 1 74 ? -14.938 -11.234 -21.734 1 97.81 74 VAL A N 1
ATOM 579 C CA . VAL A 1 74 ? -14.641 -12.656 -21.781 1 97.81 74 VAL A CA 1
ATOM 580 C C . VAL A 1 74 ? -15.742 -13.438 -21.062 1 97.81 74 VAL A C 1
ATOM 582 O O . VAL A 1 74 ? -15.852 -14.656 -21.203 1 97.81 74 VAL A O 1
ATOM 585 N N . GLY A 1 75 ? -16.531 -12.75 -20.266 1 97.19 75 GLY A N 1
ATOM 586 C CA . GLY A 1 75 ? -17.531 -13.398 -19.422 1 97.19 75 GLY A CA 1
ATOM 587 C C . GLY A 1 75 ? -17.094 -13.508 -17.969 1 97.19 75 GLY A C 1
ATOM 588 O O . GLY A 1 75 ? -16 -14 -17.672 1 97.19 75 GLY A O 1
ATOM 589 N N . ARG A 1 76 ? -17.891 -13.125 -17.031 1 96.5 76 ARG A N 1
ATOM 590 C CA . ARG A 1 76 ? -17.609 -13.039 -15.609 1 96.5 76 ARG A CA 1
ATOM 591 C C . ARG A 1 76 ? -17.234 -14.398 -15.039 1 96.5 76 ARG A C 1
ATOM 593 O O . ARG A 1 76 ? -16.375 -14.508 -14.172 1 96.5 76 ARG A O 1
ATOM 600 N N . ASP A 1 77 ? -17.781 -15.484 -15.555 1 95.44 77 ASP A N 1
ATOM 601 C CA . ASP A 1 77 ? -17.641 -16.812 -14.969 1 95.44 77 ASP A CA 1
ATOM 602 C C . ASP A 1 77 ? -16.344 -17.484 -15.422 1 95.44 77 ASP A C 1
ATOM 604 O O . ASP A 1 77 ? -15.953 -18.516 -14.875 1 95.44 77 ASP A O 1
ATOM 608 N N . ARG A 1 78 ? -15.641 -16.844 -16.25 1 95.88 78 ARG A N 1
ATOM 609 C CA . ARG A 1 78 ? -14.414 -17.422 -16.781 1 95.88 78 ARG A CA 1
ATOM 610 C C . ARG A 1 78 ? -13.195 -16.969 -15.992 1 95.88 78 ARG A C 1
ATOM 612 O O . ARG A 1 78 ? -12.094 -17.5 -16.156 1 95.88 78 ARG A O 1
ATOM 619 N N . VAL A 1 79 ? -13.445 -16.062 -15.117 1 98.06 79 VAL A N 1
ATOM 620 C CA . VAL A 1 79 ? -12.297 -15.43 -14.469 1 98.06 79 VAL A CA 1
ATOM 621 C C . VAL A 1 79 ? -12.562 -15.32 -12.969 1 98.06 79 VAL A C 1
ATOM 623 O O . VAL A 1 79 ? -13.625 -14.859 -12.547 1 98.06 79 VAL A O 1
ATOM 626 N N . TYR A 1 80 ? -11.641 -15.852 -12.18 1 98.88 80 TYR A N 1
ATOM 627 C CA . TYR A 1 80 ? -11.641 -15.516 -10.766 1 98.88 80 TYR A CA 1
ATOM 628 C C . TYR A 1 80 ? -11.102 -14.109 -10.539 1 98.88 80 TYR A C 1
ATOM 630 O O . TYR A 1 80 ? -10.031 -13.758 -11.047 1 98.88 80 TYR A O 1
ATOM 638 N N . VAL A 1 81 ? -11.812 -13.312 -9.805 1 98.94 81 VAL A N 1
ATOM 639 C CA . VAL A 1 81 ? -11.391 -11.953 -9.508 1 98.94 81 VAL A CA 1
ATOM 640 C C . VAL A 1 81 ? -10.922 -11.859 -8.062 1 98.94 81 VAL A C 1
ATOM 642 O O . VAL A 1 81 ? -11.656 -12.211 -7.137 1 98.94 81 VAL A O 1
ATOM 645 N N . VAL A 1 82 ? -9.68 -11.453 -7.871 1 98.94 82 VAL A N 1
ATOM 646 C CA . VAL A 1 82 ? -9.109 -11.164 -6.562 1 98.94 82 VAL A CA 1
ATOM 647 C C . VAL A 1 82 ? -8.922 -9.656 -6.395 1 98.94 82 VAL A C 1
ATOM 649 O O . VAL A 1 82 ? -8.234 -9.023 -7.203 1 98.94 82 VAL A O 1
ATOM 652 N N . THR A 1 83 ? -9.547 -9.062 -5.445 1 98.88 83 THR A N 1
ATOM 653 C CA . THR A 1 83 ? -9.32 -7.648 -5.168 1 98.88 83 THR A CA 1
ATOM 654 C C . THR A 1 83 ? -8.969 -7.434 -3.701 1 98.88 83 THR A C 1
ATOM 656 O O . THR A 1 83 ? -8.93 -8.383 -2.92 1 98.88 83 THR A O 1
ATOM 659 N N . LYS A 1 84 ? -8.539 -6.285 -3.436 1 98.81 84 LYS A N 1
ATOM 660 C CA . LYS A 1 84 ? -8.086 -5.941 -2.09 1 98.81 84 LYS A CA 1
ATOM 661 C C . LYS A 1 84 ? -8.617 -4.578 -1.664 1 98.81 84 LYS A C 1
ATOM 663 O O . LYS A 1 84 ? -8.828 -3.695 -2.502 1 98.81 84 LYS A O 1
ATOM 668 N N . LEU A 1 85 ? -8.797 -4.52 -0.395 1 98.62 85 LEU A N 1
ATOM 669 C CA . LEU A 1 85 ? -9.234 -3.254 0.183 1 98.62 85 LEU A CA 1
ATOM 670 C C . LEU A 1 85 ? -8.164 -2.688 1.115 1 98.62 85 LEU A C 1
ATOM 672 O O . LEU A 1 85 ? -7.359 -3.436 1.671 1 98.62 85 LEU A O 1
ATOM 676 N N . TYR A 1 86 ? -8.219 -1.398 1.283 1 96.69 86 TYR A N 1
ATOM 677 C CA . TYR A 1 86 ? -7.336 -0.736 2.234 1 96.69 86 TYR A CA 1
ATOM 678 C C . TYR A 1 86 ? -7.516 -1.309 3.637 1 96.69 86 TYR A C 1
ATOM 680 O O . TYR A 1 86 ? -8.633 -1.642 4.039 1 96.69 86 TYR A O 1
ATOM 688 N N . PRO A 1 87 ? -6.453 -1.262 4.438 1 96.94 87 PRO A N 1
ATOM 689 C CA . PRO A 1 87 ? -6.535 -1.847 5.781 1 96.94 87 PRO A CA 1
ATOM 690 C C . PRO A 1 87 ? -7.543 -1.133 6.676 1 96.94 87 PRO A C 1
ATOM 692 O O . PRO A 1 87 ? -8.234 -1.776 7.473 1 96.94 87 PRO A O 1
ATOM 695 N N . PHE A 1 88 ? -7.684 0.122 6.5 1 94.25 88 PHE A N 1
ATOM 696 C CA . PHE A 1 88 ? -8.531 0.881 7.414 1 94.25 88 PHE A CA 1
ATOM 697 C C . PHE A 1 88 ? -10 0.586 7.16 1 94.25 88 PHE A C 1
ATOM 699 O O . PHE A 1 88 ? -10.859 0.908 7.988 1 94.25 88 PHE A O 1
ATOM 706 N N . ARG A 1 89 ? -10.32 -0.011 5.984 1 97.06 89 ARG A N 1
ATOM 707 C CA . ARG A 1 89 ? -11.695 -0.428 5.719 1 97.06 89 ARG A CA 1
ATOM 708 C C . ARG A 1 89 ? -12.156 -1.475 6.73 1 97.06 89 ARG A C 1
ATOM 710 O O . ARG A 1 89 ? -13.352 -1.645 6.957 1 97.06 89 ARG A O 1
ATOM 717 N N . PHE A 1 90 ? -11.211 -2.152 7.352 1 98.12 90 PHE A N 1
ATOM 718 C CA . PHE A 1 90 ? -11.531 -3.322 8.164 1 98.12 90 PHE A CA 1
ATOM 719 C C . PHE A 1 90 ? -11.594 -2.959 9.641 1 98.12 90 PHE A C 1
ATOM 721 O O . PHE A 1 90 ? -11.664 -3.84 10.5 1 98.12 90 PHE A O 1
ATOM 728 N N . ARG A 1 91 ? -11.523 -1.692 9.938 1 95.88 91 ARG A N 1
ATOM 729 C CA . ARG A 1 91 ? -11.664 -1.228 11.312 1 95.88 91 ARG A CA 1
ATOM 730 C C . ARG A 1 91 ? -13.109 -1.369 11.789 1 95.88 91 ARG A C 1
ATOM 732 O O . ARG A 1 91 ? -13.367 -1.396 13 1 95.88 91 ARG A O 1
ATOM 739 N N . ASP A 1 92 ? -14.055 -1.506 10.844 1 95.75 92 ASP A N 1
ATOM 740 C CA . ASP A 1 92 ? -15.492 -1.618 11.078 1 95.75 92 ASP A CA 1
ATOM 741 C C . ASP A 1 92 ? -16.156 -2.506 10.023 1 95.75 92 ASP A C 1
ATOM 743 O O . ASP A 1 92 ? -15.992 -2.281 8.82 1 95.75 92 ASP A O 1
ATOM 747 N N . PRO A 1 93 ? -16.922 -3.498 10.477 1 98.19 93 PRO A N 1
ATOM 748 C CA . PRO A 1 93 ? -17.547 -4.418 9.523 1 98.19 93 PRO A CA 1
ATOM 749 C C . PRO A 1 93 ? -18.406 -3.699 8.492 1 98.19 93 PRO A C 1
ATOM 751 O O . PRO A 1 93 ? -18.391 -4.051 7.309 1 98.19 93 PRO A O 1
ATOM 754 N N . ASP A 1 94 ? -19.109 -2.68 8.898 1 97.75 94 ASP A N 1
ATOM 755 C CA . ASP A 1 94 ? -19.984 -1.966 7.973 1 97.75 94 ASP A CA 1
ATOM 756 C C . ASP A 1 94 ? -19.172 -1.213 6.922 1 97.75 94 ASP A C 1
ATOM 758 O O . ASP A 1 94 ? -19.547 -1.165 5.75 1 97.75 94 ASP A O 1
ATOM 762 N N . GLU A 1 95 ? -18.094 -0.66 7.328 1 96.38 95 GLU A N 1
ATOM 763 C CA . GLU A 1 95 ? -17.203 0.039 6.398 1 96.38 95 GLU A CA 1
ATOM 764 C C . GLU A 1 95 ? -16.594 -0.929 5.391 1 96.38 95 GLU A C 1
ATOM 766 O O . GLU A 1 95 ? -16.453 -0.602 4.211 1 96.38 95 GLU A O 1
ATOM 771 N N . ALA A 1 96 ? -16.234 -2.051 5.918 1 98.56 96 ALA A N 1
ATOM 772 C CA . ALA A 1 96 ? -15.648 -3.068 5.047 1 98.56 96 ALA A CA 1
ATOM 773 C C . ALA A 1 96 ? -16.641 -3.504 3.975 1 98.56 96 ALA A C 1
ATOM 775 O O . ALA A 1 96 ? -16.297 -3.59 2.793 1 98.56 96 ALA A O 1
ATOM 776 N N . VAL A 1 97 ? -17.859 -3.734 4.391 1 98.88 97 VAL A N 1
ATOM 777 C CA . VAL A 1 97 ? -18.906 -4.172 3.473 1 98.88 97 VAL A CA 1
ATOM 778 C C . VAL A 1 97 ? -19.188 -3.08 2.441 1 98.88 97 VAL A C 1
ATOM 780 O O . VAL A 1 97 ? -19.297 -3.361 1.247 1 98.88 97 VAL A O 1
ATOM 783 N N . LYS A 1 98 ? -19.234 -1.872 2.883 1 98.19 98 LYS A N 1
ATOM 784 C CA . LYS A 1 98 ? -19.469 -0.743 1.984 1 98.19 98 LYS A CA 1
ATOM 785 C C . LYS A 1 98 ? -18.344 -0.633 0.949 1 98.19 98 LYS A C 1
ATOM 787 O O . LYS A 1 98 ? -18.609 -0.415 -0.235 1 98.19 98 LYS A O 1
ATOM 792 N N . ALA A 1 99 ? -17.141 -0.787 1.392 1 98.31 99 ALA A N 1
ATOM 793 C CA . ALA A 1 99 ? -15.984 -0.696 0.496 1 98.31 99 ALA A CA 1
ATOM 794 C C . ALA A 1 99 ? -15.984 -1.842 -0.512 1 98.31 99 ALA A C 1
ATOM 796 O O . ALA A 1 99 ? -15.672 -1.641 -1.688 1 98.31 99 ALA A O 1
ATOM 797 N N . ALA A 1 100 ? -16.328 -3.014 -0.034 1 98.88 100 ALA A N 1
ATOM 798 C CA . ALA A 1 100 ? -16.406 -4.172 -0.919 1 98.88 100 ALA A CA 1
ATOM 799 C C . ALA A 1 100 ? -17.484 -3.977 -1.985 1 98.88 100 ALA A C 1
ATOM 801 O O . ALA A 1 100 ? -17.281 -4.324 -3.15 1 98.88 100 ALA A O 1
ATOM 802 N N . ARG A 1 101 ? -18.578 -3.422 -1.598 1 98.81 101 ARG A N 1
ATOM 803 C CA . ARG A 1 101 ? -19.656 -3.133 -2.547 1 98.81 101 ARG A CA 1
ATOM 804 C C . ARG A 1 101 ? -19.203 -2.129 -3.6 1 98.81 101 ARG A C 1
ATOM 806 O O . ARG A 1 101 ? -19.484 -2.291 -4.785 1 98.81 101 ARG A O 1
ATOM 813 N N . ALA A 1 102 ? -18.516 -1.147 -3.174 1 98.5 102 ALA A N 1
ATOM 814 C CA . ALA A 1 102 ? -17.984 -0.147 -4.102 1 98.5 102 ALA A CA 1
ATOM 815 C C . ALA A 1 102 ? -17.016 -0.776 -5.102 1 98.5 102 ALA A C 1
ATOM 817 O O . ALA A 1 102 ? -17.031 -0.43 -6.285 1 98.5 102 ALA A O 1
ATOM 818 N N . SER A 1 103 ? -16.156 -1.645 -4.629 1 98.81 103 SER A N 1
ATOM 819 C CA . SER A 1 103 ? -15.242 -2.363 -5.512 1 98.81 103 SER A CA 1
ATOM 820 C C . SER A 1 103 ? -16 -3.18 -6.551 1 98.81 103 SER A C 1
ATOM 822 O O . SER A 1 103 ? -15.68 -3.137 -7.738 1 98.81 103 SER A O 1
ATOM 824 N N . ALA A 1 104 ? -17 -3.934 -6.09 1 98.81 104 ALA A N 1
ATOM 825 C CA . ALA A 1 104 ? -17.828 -4.723 -7 1 98.81 104 ALA A CA 1
ATOM 826 C C . ALA A 1 104 ? -18.516 -3.834 -8.031 1 98.81 104 ALA A C 1
ATOM 828 O O . ALA A 1 104 ? -18.562 -4.172 -9.219 1 98.81 104 ALA A O 1
ATOM 829 N N . GLU A 1 105 ? -19 -2.713 -7.582 1 98.69 105 GLU A N 1
ATOM 830 C CA . GLU A 1 105 ? -19.688 -1.773 -8.469 1 98.69 105 GLU A CA 1
ATOM 831 C C . GLU A 1 105 ? -18.734 -1.239 -9.539 1 98.69 105 GLU A C 1
ATOM 833 O O . GLU A 1 105 ? -19.125 -1.117 -10.703 1 98.69 105 GLU A O 1
ATOM 838 N N . ARG A 1 106 ? -17.547 -0.899 -9.188 1 98.44 106 ARG A N 1
ATOM 839 C CA . ARG A 1 106 ? -16.562 -0.409 -10.156 1 98.44 106 ARG A CA 1
ATOM 840 C C . ARG A 1 106 ? -16.281 -1.452 -11.234 1 98.44 106 ARG A C 1
ATOM 842 O O . ARG A 1 106 ? -16.031 -1.105 -12.391 1 98.44 106 ARG A O 1
ATOM 849 N N . MET A 1 107 ? -16.375 -2.709 -10.82 1 98.69 107 MET A N 1
ATOM 850 C CA . MET A 1 107 ? -16.109 -3.789 -11.766 1 98.69 107 MET A CA 1
ATOM 851 C C . MET A 1 107 ? -17.375 -4.203 -12.5 1 98.69 107 MET A C 1
ATOM 853 O O . MET A 1 107 ? -17.328 -5.02 -13.422 1 98.69 107 MET A O 1
ATOM 857 N N . GLY A 1 108 ? -18.531 -3.672 -12.039 1 98.38 108 GLY A N 1
ATOM 858 C CA . GLY A 1 108 ? -19.797 -4 -12.664 1 98.38 108 GLY A CA 1
ATOM 859 C C . GLY A 1 108 ? -20.281 -5.406 -12.352 1 98.38 108 GLY A C 1
ATOM 860 O O . GLY A 1 108 ? -20.875 -6.074 -13.203 1 98.38 108 GLY A O 1
ATOM 861 N N . VAL A 1 109 ? -19.969 -5.895 -11.172 1 98.56 109 VAL A N 1
ATOM 862 C CA . VAL A 1 109 ? -20.359 -7.242 -10.789 1 98.56 109 VAL A CA 1
ATOM 863 C C . VAL A 1 109 ? -21.062 -7.207 -9.43 1 98.56 109 VAL A C 1
ATOM 865 O O . VAL A 1 109 ? -21.031 -6.191 -8.734 1 98.56 109 VAL A O 1
ATOM 868 N N . SER A 1 110 ? -21.656 -8.328 -9.055 1 98.19 110 SER A N 1
ATOM 869 C CA . SER A 1 110 ? -22.375 -8.398 -7.785 1 98.19 110 SER A CA 1
ATOM 870 C C . SER A 1 110 ? -21.484 -8.938 -6.676 1 98.19 110 SER A C 1
ATOM 872 O O . SER A 1 110 ? -21.781 -8.773 -5.492 1 98.19 110 SER A O 1
ATOM 874 N N . TYR A 1 111 ? -20.406 -9.617 -7.074 1 98.44 111 TYR A N 1
ATOM 875 C CA . TYR A 1 111 ? -19.438 -10.172 -6.129 1 98.44 111 TYR A CA 1
ATOM 876 C C . TYR A 1 111 ? -18.078 -10.359 -6.789 1 98.44 111 TYR A C 1
ATOM 878 O O . TYR A 1 111 ? -17.969 -10.336 -8.016 1 98.44 111 TYR A O 1
ATOM 886 N N . VAL A 1 112 ? -17.078 -10.547 -5.949 1 98.81 112 VAL A N 1
ATOM 887 C CA . VAL A 1 112 ? -15.766 -10.992 -6.402 1 98.81 112 VAL A CA 1
ATOM 888 C C . VAL A 1 112 ? -15.461 -12.367 -5.828 1 98.81 112 VAL A C 1
ATOM 890 O O . VAL A 1 112 ? -16.156 -12.844 -4.926 1 98.81 112 VAL A O 1
ATOM 893 N N . ASP A 1 113 ? -14.477 -13.008 -6.352 1 98.88 113 ASP A N 1
ATOM 894 C CA . ASP A 1 113 ? -14.18 -14.367 -5.91 1 98.88 113 ASP A CA 1
ATOM 895 C C . ASP A 1 113 ? -13.391 -14.359 -4.605 1 98.88 113 ASP A C 1
ATOM 897 O O . ASP A 1 113 ? -13.695 -15.117 -3.682 1 98.88 113 ASP A O 1
ATOM 901 N N . ILE A 1 114 ? -12.391 -13.508 -4.516 1 98.94 114 ILE A N 1
ATOM 902 C CA . ILE A 1 114 ? -11.594 -13.422 -3.297 1 98.94 114 ILE A CA 1
ATOM 903 C C . ILE A 1 114 ? -11.375 -11.953 -2.928 1 98.94 114 ILE A C 1
ATOM 905 O O . ILE A 1 114 ? -11.023 -11.141 -3.785 1 98.94 114 ILE A O 1
ATOM 909 N N . ILE A 1 115 ? -11.547 -11.633 -1.678 1 98.94 115 ILE A N 1
ATOM 910 C CA . ILE A 1 115 ? -11.234 -10.297 -1.182 1 98.94 115 ILE A CA 1
ATOM 911 C C . ILE A 1 115 ? -10.148 -10.383 -0.109 1 98.94 115 ILE A C 1
ATOM 913 O O . ILE A 1 115 ? -10.195 -11.258 0.756 1 98.94 115 ILE A O 1
ATOM 917 N N . LEU A 1 116 ? -9.148 -9.5 -0.203 1 98.94 116 LEU A N 1
ATOM 918 C CA . LEU A 1 116 ? -8.016 -9.516 0.715 1 98.94 116 LEU A CA 1
ATOM 919 C C . LEU A 1 116 ? -7.941 -8.211 1.505 1 98.94 116 LEU A C 1
ATOM 921 O O . LEU A 1 116 ? -8.305 -7.148 0.995 1 98.94 116 LEU A O 1
ATOM 925 N N . ILE A 1 117 ? -7.418 -8.305 2.707 1 98.81 117 ILE A N 1
ATOM 926 C CA . ILE A 1 117 ? -6.824 -7.145 3.363 1 98.81 117 ILE A CA 1
ATOM 927 C C . ILE A 1 117 ? -5.496 -6.797 2.699 1 98.81 117 ILE A C 1
ATOM 929 O O . ILE A 1 117 ? -4.613 -7.652 2.578 1 98.81 117 ILE A O 1
ATOM 933 N N . HIS A 1 118 ? -5.293 -5.598 2.311 1 98.06 118 HIS A N 1
ATOM 934 C CA . HIS A 1 118 ? -4.141 -5.25 1.486 1 98.06 118 HIS A CA 1
ATOM 935 C C . HIS A 1 118 ? -2.842 -5.367 2.277 1 98.06 118 HIS A C 1
ATOM 937 O O . HIS A 1 118 ? -1.81 -5.758 1.728 1 98.06 118 HIS A O 1
ATOM 943 N N . TRP A 1 119 ? -2.807 -4.996 3.525 1 96.62 119 TRP A N 1
ATOM 944 C CA . TRP A 1 119 ? -1.801 -5.277 4.543 1 96.62 119 TRP A CA 1
ATOM 945 C C . TRP A 1 119 ? -2.398 -5.176 5.941 1 96.62 119 TRP A C 1
ATOM 947 O O . TRP A 1 119 ? -3.484 -4.621 6.121 1 96.62 119 TRP A O 1
ATOM 957 N N . PRO A 1 120 ? -1.734 -5.742 6.914 1 96.06 120 PRO A N 1
ATOM 958 C CA . PRO A 1 120 ? -2.314 -5.656 8.258 1 96.06 120 PRO A CA 1
ATOM 959 C C . PRO A 1 120 ? -2.367 -4.223 8.781 1 96.06 120 PRO A C 1
ATOM 961 O O . PRO A 1 120 ? -1.382 -3.488 8.688 1 96.06 120 PRO A O 1
ATOM 964 N N . ASP A 1 121 ? -3.508 -3.893 9.32 1 95 121 ASP A N 1
ATOM 965 C CA . ASP A 1 121 ? -3.648 -2.598 9.984 1 95 121 ASP A CA 1
ATOM 966 C C . ASP A 1 121 ? -3.02 -2.619 11.375 1 95 121 ASP A C 1
ATOM 968 O O . ASP A 1 121 ? -3.488 -3.334 12.258 1 95 121 ASP A O 1
ATOM 972 N N . PRO A 1 122 ? -2.098 -1.81 11.578 1 90.25 122 PRO A N 1
ATOM 973 C CA . PRO A 1 122 ? -1.416 -1.854 12.867 1 90.25 122 PRO A CA 1
ATOM 974 C C . PRO A 1 122 ? -2.266 -1.285 14.008 1 90.25 122 PRO A C 1
ATOM 976 O O . PRO A 1 122 ? -1.953 -1.496 15.18 1 90.25 122 PRO A O 1
ATOM 979 N N . GLN A 1 123 ? -3.279 -0.555 13.695 1 91 123 GLN A N 1
ATOM 980 C CA . GLN A 1 123 ? -4.074 0.1 14.727 1 91 123 GLN A CA 1
ATOM 981 C C . GLN A 1 123 ? -5.32 -0.717 15.07 1 91 123 GLN A C 1
ATOM 983 O O . GLN A 1 123 ? -6.137 -0.301 15.891 1 91 123 GLN A O 1
ATOM 988 N N . THR A 1 124 ? -5.52 -1.848 14.43 1 95.31 124 THR A N 1
ATOM 989 C CA . THR A 1 124 ? -6.68 -2.707 14.625 1 95.31 124 THR A CA 1
ATOM 990 C C . THR A 1 124 ? -6.25 -4.148 14.883 1 95.31 124 THR A C 1
ATOM 992 O O . THR A 1 124 ? -5.504 -4.727 14.086 1 95.31 124 THR A O 1
ATOM 995 N N . PRO A 1 125 ? -6.699 -4.715 16.016 1 96.31 125 PRO A N 1
ATOM 996 C CA . PRO A 1 125 ? -6.371 -6.125 16.25 1 96.31 125 PRO A CA 1
ATOM 997 C C . PRO A 1 125 ? -6.758 -7.016 15.062 1 96.31 125 PRO A C 1
ATOM 999 O O . PRO A 1 125 ? -7.797 -6.801 14.438 1 96.31 125 PRO A O 1
ATOM 1002 N N . ILE A 1 126 ? -5.992 -8.016 14.812 1 97.94 126 ILE A N 1
ATOM 1003 C CA . ILE A 1 126 ? -6.195 -8.914 13.68 1 97.94 126 ILE A CA 1
ATOM 1004 C C . ILE A 1 126 ? -7.574 -9.562 13.773 1 97.94 126 ILE A C 1
ATOM 1006 O O . ILE A 1 126 ? -8.281 -9.688 12.773 1 97.94 126 ILE A O 1
ATOM 1010 N N . LYS A 1 127 ? -7.969 -9.945 15 1 98.25 127 LYS A N 1
ATOM 1011 C CA . LYS A 1 127 ? -9.266 -10.586 15.195 1 98.25 127 LYS A CA 1
ATOM 1012 C C . LYS A 1 127 ? -10.398 -9.688 14.711 1 98.25 127 LYS A C 1
ATOM 1014 O O . LYS A 1 127 ? -11.383 -10.172 14.141 1 98.25 127 LYS A O 1
ATOM 1019 N N . ASP A 1 128 ? -10.273 -8.398 14.891 1 98.19 128 ASP A N 1
ATOM 1020 C CA . ASP A 1 128 ? -11.297 -7.453 14.461 1 98.19 128 ASP A CA 1
ATOM 1021 C C . ASP A 1 128 ? -11.273 -7.258 12.945 1 98.19 128 ASP A C 1
ATOM 1023 O O . ASP A 1 128 ? -12.32 -7.098 12.32 1 98.19 128 ASP A O 1
ATOM 1027 N N . GLN A 1 129 ? -10.102 -7.234 12.359 1 98.56 129 GLN A N 1
ATOM 1028 C CA . GLN A 1 129 ? -9.977 -7.156 10.906 1 98.56 129 GLN A CA 1
ATOM 1029 C C . GLN A 1 129 ? -10.617 -8.367 10.234 1 98.56 129 GLN A C 1
ATOM 1031 O O . GLN A 1 129 ? -11.328 -8.227 9.242 1 98.56 129 GLN A O 1
ATOM 1036 N N . VAL A 1 130 ? -10.398 -9.562 10.836 1 98.81 130 VAL A N 1
ATOM 1037 C CA . VAL A 1 130 ? -10.945 -10.805 10.305 1 98.81 130 VAL A CA 1
ATOM 1038 C C . VAL A 1 130 ? -12.469 -10.797 10.414 1 98.81 130 VAL A C 1
ATOM 1040 O O . VAL A 1 130 ? -13.164 -11.242 9.508 1 98.81 130 VAL A O 1
ATOM 1043 N N . LYS A 1 131 ? -12.945 -10.281 11.523 1 98.69 131 LYS A N 1
ATOM 1044 C CA . LYS A 1 131 ? -14.383 -10.141 11.688 1 98.69 131 LYS A CA 1
ATOM 1045 C C . LYS A 1 131 ? -14.984 -9.312 10.555 1 98.69 131 LYS A C 1
ATOM 1047 O O . LYS A 1 131 ? -16.031 -9.672 10 1 98.69 131 LYS A O 1
ATOM 1052 N N . SER A 1 132 ? -14.328 -8.227 10.234 1 98.75 132 SER A N 1
ATOM 1053 C CA . SER A 1 132 ? -14.781 -7.359 9.148 1 98.75 132 SER A CA 1
ATOM 1054 C C . SER A 1 132 ? -14.672 -8.062 7.801 1 98.75 132 SER A C 1
ATOM 1056 O O . SER A 1 132 ? -15.531 -7.883 6.934 1 98.75 132 SER A O 1
ATOM 1058 N N . LEU A 1 133 ? -13.648 -8.797 7.641 1 98.75 133 LEU A N 1
ATOM 1059 C CA . LEU A 1 133 ? -13.453 -9.594 6.434 1 98.75 133 LEU A CA 1
ATOM 1060 C C . LEU A 1 133 ? -14.586 -10.602 6.258 1 98.75 133 LEU A C 1
ATOM 1062 O O . LEU A 1 133 ? -15.133 -10.742 5.16 1 98.75 133 LEU A O 1
ATOM 1066 N N . GLU A 1 134 ? -14.961 -11.289 7.281 1 98.81 134 GLU A N 1
ATOM 1067 C CA . GLU A 1 134 ? -16.047 -12.266 7.242 1 98.81 134 GLU A CA 1
ATOM 1068 C C . GLU A 1 134 ? -17.391 -11.586 6.953 1 98.81 134 GLU A C 1
ATOM 1070 O O . GLU A 1 134 ? -18.25 -12.164 6.289 1 98.81 134 GLU A O 1
ATOM 1075 N N . ALA A 1 135 ? -17.547 -10.383 7.453 1 98.88 135 ALA A N 1
ATOM 1076 C CA . ALA A 1 135 ? -18.781 -9.641 7.191 1 98.88 135 ALA A CA 1
ATOM 1077 C C . ALA A 1 135 ? -18.984 -9.438 5.691 1 98.88 135 ALA A C 1
ATOM 1079 O O . ALA A 1 135 ? -20.109 -9.469 5.207 1 98.88 135 ALA A O 1
ATOM 1080 N N . ILE A 1 136 ? -17.938 -9.242 4.957 1 98.88 136 ILE A N 1
ATOM 1081 C CA . ILE A 1 136 ? -18.016 -9.078 3.51 1 98.88 136 ILE A CA 1
ATOM 1082 C C . ILE A 1 136 ? -18.531 -10.359 2.875 1 98.88 136 ILE A C 1
ATOM 1084 O O . ILE A 1 136 ? -19.422 -10.32 2.014 1 98.88 136 ILE A O 1
ATOM 1088 N N . ALA A 1 137 ? -18 -11.484 3.301 1 98.81 137 ALA A N 1
ATOM 1089 C CA . ALA A 1 137 ? -18.422 -12.781 2.777 1 98.81 137 ALA A CA 1
ATOM 1090 C C . ALA A 1 137 ? -19.891 -13.062 3.129 1 98.81 137 ALA A C 1
ATOM 1092 O O . ALA A 1 137 ? -20.656 -13.547 2.295 1 98.81 137 ALA A O 1
ATOM 1093 N N . GLU A 1 138 ? -20.266 -12.719 4.324 1 98.56 138 GLU A N 1
ATOM 1094 C CA . GLU A 1 138 ? -21.641 -12.938 4.777 1 98.56 138 GLU A CA 1
ATOM 1095 C C . GLU A 1 138 ? -22.625 -12.094 3.984 1 98.56 138 GLU A C 1
ATOM 1097 O O . GLU A 1 138 ? -23.75 -12.516 3.74 1 98.56 138 GLU A O 1
ATOM 1102 N N . ALA A 1 139 ? -22.141 -10.961 3.562 1 98.69 139 ALA A N 1
ATOM 1103 C CA . ALA A 1 139 ? -22.984 -10.062 2.783 1 98.69 139 ALA A CA 1
ATOM 1104 C C . ALA A 1 139 ? -23.094 -10.523 1.333 1 98.69 139 ALA A C 1
ATOM 1106 O O . ALA A 1 139 ? -23.797 -9.914 0.529 1 98.69 139 ALA A O 1
ATOM 1107 N N . GLY A 1 140 ? -22.312 -11.547 0.934 1 98.62 140 GLY A N 1
ATOM 1108 C CA . GLY A 1 140 ? -22.391 -12.109 -0.405 1 98.62 140 GLY A CA 1
ATOM 1109 C C . GLY A 1 140 ? -21.516 -11.375 -1.409 1 98.62 140 GLY A C 1
ATOM 1110 O O . GLY A 1 140 ? -21.656 -11.562 -2.619 1 98.62 140 GLY A O 1
ATOM 1111 N N . LEU A 1 141 ? -20.578 -10.555 -0.938 1 98.81 141 LEU A N 1
ATOM 1112 C CA . LEU A 1 141 ? -19.781 -9.711 -1.818 1 98.81 141 LEU A CA 1
ATOM 1113 C C . LEU A 1 141 ? -18.484 -10.406 -2.201 1 98.81 141 LEU A C 1
ATOM 1115 O O . LEU A 1 141 ? -17.797 -9.977 -3.137 1 98.81 141 LEU A O 1
ATOM 1119 N N . ALA A 1 142 ? -18.125 -11.5 -1.514 1 98.88 142 ALA A N 1
ATOM 1120 C CA . ALA A 1 142 ? -16.938 -12.32 -1.817 1 98.88 142 ALA A CA 1
ATOM 1121 C C . ALA A 1 142 ? -17.219 -13.789 -1.54 1 98.88 142 ALA A C 1
ATOM 1123 O O . ALA A 1 142 ? -17.844 -14.133 -0.54 1 98.88 142 ALA A O 1
ATOM 1124 N N . ARG A 1 143 ? -16.734 -14.609 -2.414 1 98.56 143 ARG A N 1
ATOM 1125 C CA . ARG A 1 143 ? -16.906 -16.047 -2.191 1 98.56 143 ARG A CA 1
ATOM 1126 C C . ARG A 1 143 ? -15.891 -16.562 -1.183 1 98.56 143 ARG A C 1
ATOM 1128 O O . ARG A 1 143 ? -16.203 -17.453 -0.381 1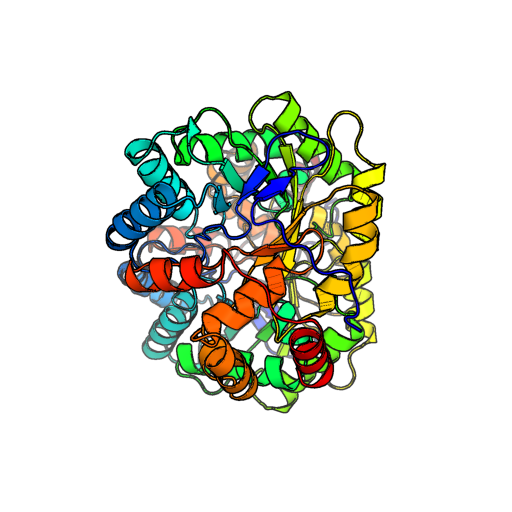 98.56 143 ARG A O 1
ATOM 1135 N N . TYR A 1 144 ? -14.68 -16.031 -1.22 1 98.75 144 TYR A N 1
ATOM 1136 C CA . TYR A 1 144 ? -13.594 -16.391 -0.314 1 98.75 144 TYR A CA 1
ATOM 1137 C C . TYR A 1 144 ? -12.914 -15.148 0.243 1 98.75 144 TYR A C 1
ATOM 1139 O O . TYR A 1 144 ? -13.055 -14.055 -0.308 1 98.75 144 TYR A O 1
ATOM 1147 N N . ILE A 1 145 ? -12.234 -15.289 1.349 1 98.88 145 ILE A N 1
ATOM 1148 C CA . ILE A 1 145 ? -11.531 -14.18 1.982 1 98.88 145 ILE A CA 1
ATOM 1149 C C . ILE A 1 145 ? -10.055 -14.539 2.17 1 98.88 145 ILE A C 1
ATOM 1151 O O . ILE A 1 145 ? -9.703 -15.719 2.236 1 98.88 145 ILE A O 1
ATOM 1155 N N . GLY A 1 146 ? -9.227 -13.562 2.178 1 98.94 146 GLY A N 1
ATOM 1156 C CA . GLY A 1 146 ? -7.797 -13.727 2.383 1 98.94 146 GLY A CA 1
ATOM 1157 C C . GLY A 1 146 ? -7.121 -12.469 2.904 1 98.94 146 GLY A C 1
ATOM 1158 O O . GLY A 1 146 ? -7.789 -11.555 3.379 1 98.94 146 GLY A O 1
ATOM 1159 N N . VAL A 1 147 ? -5.801 -12.57 2.936 1 98.88 147 VAL A N 1
ATOM 1160 C CA . VAL A 1 147 ? -4.988 -11.477 3.459 1 98.88 147 VAL A CA 1
ATOM 1161 C C . VAL A 1 147 ? -3.783 -11.242 2.549 1 98.88 147 VAL A C 1
ATOM 1163 O O . VAL A 1 147 ? -3.535 -12.023 1.627 1 98.88 147 VAL A O 1
ATOM 1166 N N . SER A 1 148 ? -3.154 -10.133 2.727 1 98.5 148 SER A N 1
ATOM 1167 C CA . SER A 1 148 ? -1.913 -9.828 2.023 1 98.5 148 SER A CA 1
ATOM 1168 C C . SER A 1 148 ? -0.872 -9.242 2.973 1 98.5 148 SER A C 1
ATOM 1170 O O . SER A 1 148 ? -1.207 -8.461 3.865 1 98.5 148 SER A O 1
ATOM 1172 N N . ASN A 1 149 ? 0.321 -9.727 2.83 1 97.44 149 ASN A N 1
ATOM 1173 C CA . ASN A 1 149 ? 1.471 -9.211 3.566 1 97.44 149 ASN A CA 1
ATOM 1174 C C . ASN A 1 149 ? 1.351 -9.5 5.062 1 97.44 149 ASN A C 1
ATOM 1176 O O . ASN A 1 149 ? 1.746 -8.672 5.891 1 97.44 149 ASN A O 1
ATOM 1180 N N . PHE A 1 150 ? 0.753 -10.602 5.406 1 98.19 150 PHE A N 1
ATOM 1181 C CA . PHE A 1 150 ? 0.739 -11.07 6.785 1 98.19 150 PHE A CA 1
ATOM 1182 C C . PHE A 1 150 ? 1.949 -11.945 7.074 1 98.19 150 PHE A C 1
ATOM 1184 O O . PHE A 1 150 ? 2.293 -12.82 6.273 1 98.19 150 PHE A O 1
ATOM 1191 N N . SER A 1 151 ? 2.584 -11.672 8.211 1 96.62 151 SER A N 1
ATOM 1192 C CA . SER A 1 151 ? 3.645 -12.562 8.68 1 96.62 151 SER A CA 1
ATOM 1193 C C . SER A 1 151 ? 3.09 -13.922 9.086 1 96.62 151 SER A C 1
ATOM 1195 O O . SER A 1 151 ? 1.874 -14.117 9.117 1 96.62 151 SER A O 1
ATOM 1197 N N . LYS A 1 152 ? 4.047 -14.82 9.305 1 97.69 152 LYS A N 1
ATOM 1198 C CA . LYS A 1 152 ? 3.627 -16.141 9.773 1 97.69 152 LYS A CA 1
ATOM 1199 C C . LYS A 1 152 ? 2.764 -16.031 11.023 1 97.69 152 LYS A C 1
ATOM 1201 O O . LYS A 1 152 ? 1.69 -16.625 11.102 1 97.69 152 LYS A O 1
ATOM 1206 N N . GLU A 1 153 ? 3.195 -15.211 11.984 1 97 153 GLU A N 1
ATOM 1207 C CA . GLU A 1 153 ? 2.477 -15.047 13.242 1 97 153 GLU A CA 1
ATOM 1208 C C . GLU A 1 153 ? 1.113 -14.398 13.023 1 97 153 GLU A C 1
ATOM 1210 O O . GLU A 1 153 ? 0.113 -14.828 13.602 1 97 153 GLU A O 1
ATOM 1215 N N . GLN A 1 154 ? 1.093 -13.391 12.188 1 97.69 154 GLN A N 1
ATOM 1216 C CA . GLN A 1 154 ? -0.152 -12.688 11.898 1 97.69 154 GLN A CA 1
ATOM 1217 C C . GLN A 1 154 ? -1.133 -13.586 11.156 1 97.69 154 GLN A C 1
ATOM 1219 O O . GLN A 1 154 ? -2.34 -13.539 11.406 1 97.69 154 GLN A O 1
ATOM 1224 N N . LEU A 1 155 ? -0.6 -14.359 10.266 1 98.62 155 LEU A N 1
ATOM 1225 C CA . LEU A 1 155 ? -1.427 -15.305 9.523 1 98.62 155 LEU A CA 1
ATOM 1226 C C . LEU A 1 155 ? -2.037 -16.344 10.461 1 98.62 155 LEU A C 1
ATOM 1228 O O . LEU A 1 155 ? -3.225 -16.656 10.359 1 98.62 155 LEU A O 1
ATOM 1232 N N . GLU A 1 156 ? -1.239 -16.859 11.359 1 98.56 156 GLU A N 1
ATOM 1233 C CA . GLU A 1 156 ? -1.74 -17.812 12.344 1 98.56 156 GLU A CA 1
ATOM 1234 C C . GLU A 1 156 ? -2.863 -17.203 13.18 1 98.56 156 GLU A C 1
ATOM 1236 O O . GLU A 1 156 ? -3.873 -17.875 13.445 1 98.56 156 GLU A O 1
ATOM 1241 N N . GLU A 1 157 ? -2.654 -15.977 13.523 1 98.31 1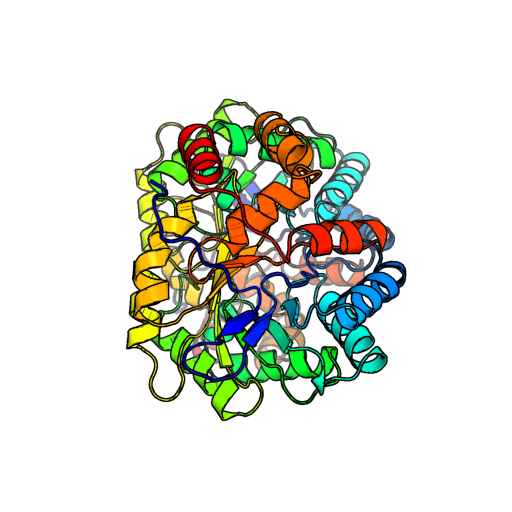57 GLU A N 1
ATOM 1242 C CA . GLU A 1 157 ? -3.689 -15.281 14.281 1 98.31 157 GLU A CA 1
ATOM 1243 C C . GLU A 1 157 ? -4.969 -15.125 13.461 1 98.31 157 GLU A C 1
ATOM 1245 O O . GLU A 1 157 ? -6.07 -15.312 13.977 1 98.31 157 GLU A O 1
ATOM 1250 N N . ALA A 1 158 ? -4.797 -14.797 12.219 1 98.69 158 ALA A N 1
ATOM 1251 C CA . ALA A 1 158 ? -5.953 -14.633 11.344 1 98.69 158 ALA A CA 1
ATOM 1252 C C . ALA A 1 158 ? -6.719 -15.945 11.188 1 98.69 158 ALA A C 1
ATOM 1254 O O . ALA A 1 158 ? -7.949 -15.961 11.219 1 98.69 158 ALA A O 1
ATOM 1255 N N . LEU A 1 159 ? -5.973 -17 11.07 1 98.44 159 LEU A N 1
ATOM 1256 C CA . LEU A 1 159 ? -6.559 -18.328 10.914 1 98.44 159 LEU A CA 1
ATOM 1257 C C . LEU A 1 159 ? -7.363 -18.719 12.148 1 98.44 159 LEU A C 1
ATOM 1259 O O . LEU A 1 159 ? -8.43 -19.328 12.031 1 98.44 159 LEU A O 1
ATOM 1263 N N . THR A 1 160 ? -6.91 -18.328 13.305 1 97.94 160 THR A N 1
ATOM 1264 C CA . THR A 1 160 ? -7.562 -18.688 14.562 1 97.94 160 THR A CA 1
ATOM 1265 C C . THR A 1 160 ? -8.781 -17.797 14.805 1 97.94 160 THR A C 1
ATOM 1267 O O . THR A 1 160 ? -9.734 -18.203 15.469 1 97.94 160 THR A O 1
ATOM 1270 N N . ALA A 1 161 ? -8.766 -16.672 14.188 1 98.31 161 ALA A N 1
ATOM 1271 C CA . ALA A 1 161 ? -9.789 -15.664 14.453 1 98.31 161 ALA A CA 1
ATOM 1272 C C . ALA A 1 161 ? -11.047 -15.922 13.625 1 98.31 161 ALA A C 1
ATOM 1274 O O . ALA A 1 161 ? -12.109 -15.367 13.906 1 98.31 161 ALA A O 1
ATOM 1275 N N . THR A 1 162 ? -10.914 -16.703 12.57 1 97.69 162 THR A N 1
ATOM 1276 C CA . THR A 1 162 ? -12.055 -16.922 11.695 1 97.69 162 THR A CA 1
ATOM 1277 C C . THR A 1 162 ? -13.117 -17.766 12.406 1 97.69 162 THR A C 1
ATOM 1279 O O . THR A 1 162 ? -12.797 -18.594 13.25 1 97.69 162 THR A O 1
ATOM 1282 N N . LYS A 1 163 ? -14.375 -17.578 12.023 1 95.94 163 LYS A N 1
ATOM 1283 C CA . LYS A 1 163 ? -15.477 -18.344 12.586 1 95.94 163 LYS A CA 1
ATOM 1284 C C . LYS A 1 163 ? -16.141 -19.203 11.523 1 95.94 163 LYS A C 1
ATOM 1286 O O . LYS A 1 163 ? -16.219 -20.438 11.656 1 95.94 163 LYS A O 1
ATOM 1291 N N . LYS A 1 164 ? -16.562 -18.594 10.414 1 94.88 164 LYS A N 1
ATOM 1292 C CA . LYS A 1 164 ? -17.391 -19.297 9.43 1 94.88 164 LYS A CA 1
ATOM 1293 C C . LYS A 1 164 ? -16.609 -19.484 8.117 1 94.88 164 LYS A C 1
ATOM 1295 O O . LYS A 1 164 ? -16.891 -20.406 7.359 1 94.88 164 LYS A O 1
ATOM 1300 N N . HIS A 1 165 ? -15.75 -18.594 7.855 1 96.5 165 HIS A N 1
ATOM 1301 C CA . HIS A 1 165 ? -15.008 -18.594 6.605 1 96.5 165 HIS A CA 1
ATOM 1302 C C . HIS A 1 165 ? -13.531 -18.891 6.844 1 96.5 165 HIS A C 1
ATOM 1304 O O . HIS A 1 165 ? -13.031 -18.719 7.961 1 96.5 165 HIS A O 1
ATOM 1310 N N . GLU A 1 166 ? -12.883 -19.359 5.801 1 96.5 166 GLU A N 1
ATOM 1311 C CA . GLU A 1 166 ? -11.461 -19.656 5.898 1 96.5 166 GLU A CA 1
ATOM 1312 C C . GLU A 1 166 ? -10.617 -18.641 5.148 1 96.5 166 GLU A C 1
ATOM 1314 O O . GLU A 1 166 ? -11.023 -18.156 4.086 1 96.5 166 GLU A O 1
ATOM 1319 N N . ILE A 1 167 ? -9.5 -18.328 5.684 1 98.69 167 ILE A N 1
ATOM 1320 C CA . ILE A 1 167 ? -8.484 -17.578 4.941 1 98.69 167 ILE A CA 1
ATOM 1321 C C . ILE A 1 167 ? -7.855 -18.484 3.887 1 98.69 167 ILE A C 1
ATOM 1323 O O . ILE A 1 167 ? -7.203 -19.484 4.223 1 98.69 167 ILE A O 1
ATOM 1327 N N . VAL A 1 168 ? -7.969 -18.094 2.611 1 98.81 168 VAL A N 1
ATOM 1328 C CA . VAL A 1 168 ? -7.57 -19.047 1.588 1 98.81 168 VAL A CA 1
ATOM 1329 C C . VAL A 1 168 ? -6.309 -18.562 0.883 1 98.81 168 VAL A C 1
ATOM 1331 O O . VAL A 1 168 ? -5.648 -19.312 0.17 1 98.81 168 VAL A O 1
ATOM 1334 N N . VAL A 1 169 ? -5.961 -17.281 1.075 1 98.88 169 VAL A N 1
ATOM 1335 C CA . VAL A 1 169 ? -4.832 -16.688 0.367 1 98.88 169 VAL A CA 1
ATOM 1336 C C . VAL A 1 169 ? -4.051 -15.773 1.312 1 98.88 169 VAL A C 1
ATOM 1338 O O . VAL A 1 169 ? -4.645 -15.07 2.131 1 98.88 169 VAL A O 1
ATOM 1341 N N . ASN A 1 170 ? -2.764 -15.773 1.247 1 98.88 170 ASN A N 1
ATOM 1342 C CA . ASN A 1 170 ? -1.864 -14.711 1.668 1 98.88 170 ASN A CA 1
ATOM 1343 C C . ASN A 1 170 ? -0.99 -14.227 0.515 1 98.88 170 ASN A C 1
ATOM 1345 O O . ASN A 1 170 ? -0.137 -14.961 0.024 1 98.88 170 ASN A O 1
ATOM 1349 N N . GLN A 1 171 ? -1.315 -13.039 0.016 1 98.88 171 GLN A N 1
ATOM 1350 C CA . GLN A 1 171 ? -0.521 -12.445 -1.055 1 98.88 171 GLN A CA 1
ATOM 1351 C C . GLN A 1 171 ? 0.73 -11.766 -0.502 1 98.88 171 GLN A C 1
ATOM 1353 O O . GLN A 1 171 ? 0.646 -10.961 0.429 1 98.88 171 GLN A O 1
ATOM 1358 N N . VAL A 1 172 ? 1.902 -12.109 -1.07 1 98.25 172 VAL A N 1
ATOM 1359 C CA . VAL A 1 172 ? 3.15 -11.656 -0.465 1 98.25 172 VAL A CA 1
ATOM 1360 C C . VAL A 1 172 ? 4.176 -11.359 -1.556 1 98.25 172 VAL A C 1
ATOM 1362 O O . VAL A 1 172 ? 4.062 -11.859 -2.676 1 98.25 172 VAL A O 1
ATOM 1365 N N . LYS A 1 173 ? 5.133 -10.539 -1.192 1 97.5 173 LYS A N 1
ATOM 1366 C CA . LYS A 1 173 ? 6.285 -10.328 -2.066 1 97.5 173 LYS A CA 1
ATOM 1367 C C . LYS A 1 173 ? 7.133 -11.586 -2.17 1 97.5 173 LYS A C 1
ATOM 1369 O O . LYS A 1 173 ? 7.539 -12.156 -1.154 1 97.5 173 LYS A O 1
ATOM 1374 N N . TYR A 1 174 ? 7.316 -12.086 -3.398 1 97.94 174 TYR A N 1
ATOM 1375 C CA . TYR A 1 174 ? 8.117 -13.289 -3.566 1 97.94 174 TYR A CA 1
ATOM 1376 C C . TYR A 1 174 ? 8.641 -13.406 -4.996 1 97.94 174 TYR A C 1
ATOM 1378 O O . TYR A 1 174 ? 7.895 -13.172 -5.953 1 97.94 174 TYR A O 1
ATOM 1386 N N . SER A 1 175 ? 9.898 -13.672 -5.156 1 98.19 175 SER A N 1
ATOM 1387 C CA . SER A 1 175 ? 10.594 -13.914 -6.418 1 98.19 175 SER A CA 1
ATOM 1388 C C . SER A 1 175 ? 11.836 -14.766 -6.207 1 98.19 175 SER A C 1
ATOM 1390 O O . SER A 1 175 ? 12.188 -15.102 -5.074 1 98.19 175 SER A O 1
ATOM 1392 N N . VAL A 1 176 ? 12.438 -15.078 -7.301 1 98.06 176 VAL A N 1
ATOM 1393 C CA . VAL A 1 176 ? 13.68 -15.836 -7.23 1 98.06 176 VAL A CA 1
ATOM 1394 C C . VAL A 1 176 ? 14.758 -14.992 -6.551 1 98.06 176 VAL A C 1
ATOM 1396 O O . VAL A 1 176 ? 15.727 -15.531 -6.004 1 98.06 176 VAL A O 1
ATOM 1399 N N . LEU A 1 177 ? 14.547 -13.68 -6.559 1 96.44 177 LEU A N 1
ATOM 1400 C CA . LEU A 1 177 ? 15.555 -12.773 -6.02 1 96.44 177 LEU A CA 1
ATOM 1401 C C . LEU A 1 177 ? 15.203 -12.359 -4.598 1 96.44 177 LEU A C 1
ATOM 1403 O O . LEU A 1 177 ? 16.016 -11.734 -3.908 1 96.44 177 LEU A O 1
ATOM 1407 N N . ASP A 1 178 ? 14.008 -12.656 -4.156 1 96 178 ASP A N 1
ATOM 1408 C CA . ASP A 1 178 ? 13.516 -12.391 -2.809 1 96 178 ASP A CA 1
ATOM 1409 C C . ASP A 1 178 ? 12.656 -13.547 -2.301 1 96 178 ASP A C 1
ATOM 1411 O O . ASP A 1 178 ? 11.453 -13.586 -2.559 1 96 178 ASP A O 1
ATOM 1415 N N . ARG A 1 179 ? 13.273 -14.398 -1.459 1 96.5 179 ARG A N 1
ATOM 1416 C CA . ARG A 1 179 ? 12.617 -15.656 -1.114 1 96.5 179 ARG A CA 1
ATOM 1417 C C . ARG A 1 179 ? 12.25 -15.695 0.365 1 96.5 179 ARG A C 1
ATOM 1419 O O . ARG A 1 179 ? 12.016 -16.766 0.924 1 96.5 179 ARG A O 1
ATOM 1426 N N . ARG A 1 180 ? 12.164 -14.586 1.017 1 94.56 180 ARG A N 1
ATOM 1427 C CA . ARG A 1 180 ? 11.867 -14.508 2.445 1 94.56 180 ARG A CA 1
ATOM 1428 C C . ARG A 1 180 ? 10.508 -15.125 2.762 1 94.56 180 ARG A C 1
ATOM 1430 O O . ARG A 1 180 ? 10.32 -15.719 3.826 1 94.56 180 ARG A O 1
ATOM 1437 N N . ALA A 1 181 ? 9.594 -15.031 1.843 1 97.06 181 ALA A N 1
ATOM 1438 C CA . ALA A 1 181 ? 8.227 -15.5 2.051 1 97.06 181 ALA A CA 1
ATOM 1439 C C . ALA A 1 181 ? 8.172 -17.016 2.154 1 97.06 181 ALA A C 1
ATOM 1441 O O . ALA A 1 181 ? 7.156 -17.594 2.555 1 97.06 181 ALA A O 1
ATOM 1442 N N . GLU A 1 182 ? 9.281 -17.719 1.884 1 97.94 182 GLU A N 1
ATOM 1443 C CA . GLU A 1 182 ? 9.312 -19.188 1.949 1 97.94 182 GLU A CA 1
ATOM 1444 C C . GLU A 1 182 ? 9.078 -19.672 3.375 1 97.94 182 GLU A C 1
ATOM 1446 O O . GLU A 1 182 ? 8.703 -20.828 3.582 1 97.94 182 GLU A O 1
ATOM 1451 N N . GLU A 1 183 ? 9.289 -18.812 4.32 1 97.12 183 GLU A N 1
ATOM 1452 C CA . GLU A 1 183 ? 9.016 -19.172 5.707 1 97.12 183 GLU A CA 1
ATOM 1453 C C . GLU A 1 183 ? 7.535 -19.5 5.906 1 97.12 183 GLU A C 1
ATOM 1455 O O . GLU A 1 183 ? 7.168 -20.172 6.863 1 97.12 183 GLU A O 1
ATOM 1460 N N . LEU A 1 184 ? 6.699 -19.047 4.996 1 98.44 184 LEU A N 1
ATOM 1461 C CA . LEU A 1 184 ? 5.254 -19.234 5.105 1 98.44 184 LEU A CA 1
ATOM 1462 C C . LEU A 1 184 ? 4.824 -20.578 4.539 1 98.44 184 LEU A C 1
ATOM 1464 O O . LEU A 1 184 ? 3.699 -21.016 4.766 1 98.44 184 LEU A O 1
ATOM 1468 N N . ILE A 1 185 ? 5.688 -21.297 3.793 1 98.56 185 ILE A N 1
ATOM 1469 C CA . ILE A 1 185 ? 5.316 -22.453 2.996 1 98.56 185 ILE A CA 1
ATOM 1470 C C . ILE A 1 185 ? 4.812 -23.578 3.914 1 98.56 185 ILE A C 1
ATOM 1472 O O . ILE A 1 185 ? 3.754 -24.156 3.674 1 98.56 185 ILE A O 1
ATOM 1476 N N . PRO A 1 186 ? 5.504 -23.906 5.031 1 98.5 186 PRO A N 1
ATOM 1477 C CA . PRO A 1 186 ? 5 -24.984 5.867 1 98.5 186 PRO A CA 1
ATOM 1478 C C . PRO A 1 186 ? 3.58 -24.734 6.375 1 98.5 186 PRO A C 1
ATOM 1480 O O . PRO A 1 186 ? 2.73 -25.625 6.312 1 98.5 186 PRO A O 1
ATOM 1483 N N . LEU A 1 187 ? 3.34 -23.516 6.801 1 98.5 187 LEU A N 1
ATOM 1484 C CA . LEU A 1 187 ? 2.006 -23.172 7.281 1 98.5 187 LEU A CA 1
ATOM 1485 C C . LEU A 1 187 ? 0.994 -23.203 6.141 1 98.5 187 LEU A C 1
ATOM 1487 O O . LEU A 1 187 ? -0.139 -23.656 6.32 1 98.5 187 LEU A O 1
ATOM 1491 N N . ALA A 1 188 ? 1.41 -22.688 5 1 98.5 188 ALA A N 1
ATOM 1492 C CA . ALA A 1 188 ? 0.535 -22.656 3.832 1 98.5 188 ALA A CA 1
ATOM 1493 C C . ALA A 1 188 ? 0.119 -24.062 3.412 1 98.5 188 ALA A C 1
ATOM 1495 O O . ALA A 1 188 ? -1.051 -24.297 3.102 1 98.5 188 ALA A O 1
ATOM 1496 N N . VAL A 1 189 ? 1.05 -24.969 3.447 1 98.25 189 VAL A N 1
ATOM 1497 C CA . VAL A 1 189 ? 0.776 -26.359 3.094 1 98.25 189 VAL A CA 1
ATOM 1498 C C . VAL A 1 189 ? -0.134 -26.984 4.145 1 98.25 189 VAL A C 1
ATOM 1500 O O . VAL A 1 189 ? -1.144 -27.609 3.807 1 98.25 189 VAL A O 1
ATOM 1503 N N . GLU A 1 190 ? 0.177 -26.781 5.359 1 98.25 190 GLU A N 1
ATOM 1504 C CA . GLU A 1 190 ? -0.576 -27.375 6.461 1 98.25 190 GLU A CA 1
ATOM 1505 C C . GLU A 1 190 ? -2.029 -26.906 6.445 1 98.25 190 GLU A C 1
ATOM 1507 O O . GLU A 1 190 ? -2.941 -27.703 6.691 1 98.25 190 GLU A O 1
ATOM 1512 N N . LYS A 1 191 ? -2.256 -25.625 6.098 1 98.25 191 LYS A N 1
ATOM 1513 C CA . LYS A 1 191 ? -3.58 -25.047 6.266 1 98.25 191 LYS A CA 1
ATOM 1514 C C . LYS A 1 191 ? -4.262 -24.828 4.918 1 98.25 191 LYS A C 1
ATOM 1516 O O . LYS A 1 191 ? -5.34 -24.234 4.852 1 98.25 191 LYS A O 1
ATOM 1521 N N . SER A 1 192 ? -3.623 -25.297 3.814 1 97.94 192 SER A N 1
ATOM 1522 C CA . SER A 1 192 ? -4.172 -25.188 2.467 1 97.94 192 SER A CA 1
ATOM 1523 C C . SER A 1 192 ? -4.41 -23.734 2.084 1 97.94 192 SER A C 1
ATOM 1525 O O . SER A 1 192 ? -5.496 -23.375 1.618 1 97.94 192 SER A O 1
ATOM 1527 N N . ILE A 1 193 ? -3.443 -22.922 2.303 1 98.62 193 ILE A N 1
ATOM 1528 C CA . ILE A 1 193 ? -3.463 -21.516 1.939 1 98.62 193 ILE A CA 1
ATOM 1529 C C . ILE A 1 193 ? -2.627 -21.281 0.681 1 98.62 193 ILE A C 1
ATOM 1531 O O . ILE A 1 193 ? -1.511 -21.797 0.572 1 98.62 193 ILE A O 1
ATOM 1535 N N . LEU A 1 194 ? -3.164 -20.594 -0.252 1 98.81 194 LEU A N 1
ATOM 1536 C CA . LEU A 1 194 ? -2.381 -20.172 -1.408 1 98.81 194 LEU A CA 1
ATOM 1537 C C . LEU A 1 194 ? -1.508 -18.969 -1.063 1 98.81 194 LEU A C 1
ATOM 1539 O O . LEU A 1 194 ? -1.966 -18.031 -0.407 1 98.81 194 LEU A O 1
ATOM 1543 N N . LEU A 1 195 ? -0.26 -19.078 -1.405 1 98.88 195 LEU A N 1
ATOM 1544 C CA . LEU A 1 195 ? 0.631 -17.922 -1.397 1 98.88 195 LEU A CA 1
ATOM 1545 C C . LEU A 1 195 ? 0.71 -17.281 -2.781 1 98.88 195 LEU A C 1
ATOM 1547 O O . LEU A 1 195 ? 1.107 -17.938 -3.748 1 98.88 195 LEU A O 1
ATOM 1551 N N . GLU A 1 196 ? 0.228 -16.078 -2.887 1 98.88 196 GLU A N 1
ATOM 1552 C CA . GLU A 1 196 ? 0.195 -15.359 -4.156 1 98.88 196 GLU A CA 1
ATOM 1553 C C . GLU A 1 196 ? 1.344 -14.359 -4.258 1 98.88 196 GLU A C 1
ATOM 1555 O O . GLU A 1 196 ? 1.382 -13.375 -3.523 1 98.88 196 GLU A O 1
ATOM 1560 N N . ALA A 1 197 ? 2.254 -14.648 -5.145 1 98.81 197 ALA A N 1
ATOM 1561 C CA . ALA A 1 197 ? 3.477 -13.859 -5.266 1 98.81 197 ALA A CA 1
ATOM 1562 C C . ALA A 1 197 ? 3.238 -12.609 -6.105 1 98.81 197 ALA A C 1
ATOM 1564 O O . ALA A 1 197 ? 2.947 -12.703 -7.301 1 98.81 197 ALA A O 1
ATOM 1565 N N . TYR A 1 198 ? 3.338 -11.461 -5.488 1 97.88 198 TYR A N 1
ATOM 1566 C CA . TYR A 1 198 ? 3.391 -10.234 -6.281 1 97.88 198 TYR A CA 1
ATOM 1567 C C . TYR A 1 198 ? 4.832 -9.797 -6.512 1 97.88 198 TYR A C 1
ATOM 1569 O O . TYR A 1 198 ? 5.738 -10.219 -5.793 1 97.88 198 TYR A O 1
ATOM 1577 N N . SER A 1 199 ? 5.062 -9.031 -7.613 1 96.75 199 SER A N 1
ATOM 1578 C CA . SER A 1 199 ? 6.379 -8.617 -8.094 1 96.75 199 SER A CA 1
ATOM 1579 C C . SER A 1 199 ? 7.277 -9.82 -8.344 1 96.75 199 SER A C 1
ATOM 1581 O O . SER A 1 199 ? 8.445 -9.828 -7.949 1 96.75 199 SER A O 1
ATOM 1583 N N . PRO A 1 200 ? 6.723 -10.773 -8.977 1 98.31 200 PRO A N 1
ATOM 1584 C CA . PRO A 1 200 ? 7.496 -12 -9.156 1 98.31 200 PRO A CA 1
ATOM 1585 C C . PRO A 1 200 ? 8.68 -11.812 -10.109 1 98.31 200 PRO A C 1
ATOM 1587 O O . PRO A 1 200 ? 9.602 -12.633 -10.117 1 98.31 200 PRO A O 1
ATOM 1590 N N . LEU A 1 201 ? 8.664 -10.727 -10.922 1 97.31 201 LEU A N 1
ATOM 1591 C CA . LEU A 1 201 ? 9.703 -10.531 -11.93 1 97.31 201 LEU A CA 1
ATOM 1592 C C . LEU A 1 201 ? 10.602 -9.359 -11.555 1 97.31 201 LEU A C 1
ATOM 1594 O O . LEU A 1 201 ? 11.438 -8.93 -12.352 1 97.31 201 LEU A O 1
ATOM 1598 N N . GLU A 1 202 ? 10.383 -8.828 -10.445 1 94.31 202 GLU A N 1
ATOM 1599 C CA . GLU A 1 202 ? 11.211 -7.746 -9.922 1 94.31 202 GLU A CA 1
ATOM 1600 C C . GLU A 1 202 ? 11.32 -6.605 -10.922 1 94.31 202 GLU A C 1
ATOM 1602 O O . GLU A 1 202 ? 12.43 -6.156 -11.242 1 94.31 202 GLU A O 1
ATOM 1607 N N . ARG A 1 203 ? 10.195 -6.266 -11.477 1 86 203 ARG A N 1
ATOM 1608 C CA . ARG A 1 203 ? 10.094 -5.145 -12.406 1 86 203 ARG A CA 1
ATOM 1609 C C . ARG A 1 203 ? 11.047 -5.332 -13.586 1 86 203 ARG A C 1
ATOM 1611 O O . ARG A 1 203 ? 11.734 -4.395 -13.992 1 86 203 ARG A O 1
ATOM 1618 N N . GLY A 1 204 ? 11.258 -6.57 -13.914 1 89.62 204 GLY A N 1
ATOM 1619 C CA . GLY A 1 204 ? 12.023 -6.855 -15.117 1 89.62 204 GLY A CA 1
ATOM 1620 C C . GLY A 1 204 ? 13.469 -7.227 -14.836 1 89.62 204 GLY A C 1
ATOM 1621 O O . GLY A 1 204 ? 14.156 -7.762 -15.703 1 89.62 204 GLY A O 1
ATOM 1622 N N . HIS A 1 205 ? 13.891 -7.086 -13.625 1 92.12 205 HIS A N 1
ATOM 1623 C CA . HIS A 1 205 ? 15.273 -7.363 -13.266 1 92.12 205 HIS A CA 1
ATOM 1624 C C . HIS A 1 205 ? 15.609 -8.836 -13.477 1 92.12 205 HIS A C 1
ATOM 1626 O O . HIS A 1 205 ? 16.766 -9.18 -13.758 1 92.12 205 HIS A O 1
ATOM 1632 N N . VAL A 1 206 ? 14.68 -9.648 -13.391 1 96.31 206 VAL A N 1
ATOM 1633 C CA . VAL A 1 206 ? 14.852 -11.094 -13.516 1 96.31 206 VAL A CA 1
ATOM 1634 C C . VAL A 1 206 ? 15.383 -11.43 -14.906 1 96.31 206 VAL A C 1
ATOM 1636 O O . VAL A 1 206 ? 16.156 -12.375 -15.07 1 96.31 206 VAL A O 1
ATOM 1639 N N . ALA A 1 207 ? 15 -10.656 -15.906 1 96.19 207 ALA A N 1
ATOM 1640 C CA . ALA A 1 207 ? 15.391 -10.906 -17.297 1 96.19 207 ALA A CA 1
ATOM 1641 C C . ALA A 1 207 ? 16.891 -10.75 -17.469 1 96.19 207 ALA A C 1
ATOM 1643 O O . ALA A 1 207 ? 17.469 -11.305 -18.406 1 96.19 207 ALA A O 1
ATOM 1644 N N . GLU A 1 208 ? 17.547 -10.094 -16.516 1 96.81 208 GLU A N 1
ATOM 1645 C CA . GLU A 1 208 ? 18.953 -9.766 -16.656 1 96.81 208 GLU A CA 1
ATOM 1646 C C . GLU A 1 208 ? 19.828 -10.688 -15.797 1 96.81 208 GLU A C 1
ATOM 1648 O O . GLU A 1 208 ? 21.047 -10.586 -15.812 1 96.81 208 GLU A O 1
ATOM 1653 N N . VAL A 1 209 ? 19.234 -11.617 -15.156 1 97.81 209 VAL A N 1
ATOM 1654 C CA . VAL A 1 209 ? 19.984 -12.5 -14.266 1 97.81 209 VAL A CA 1
ATOM 1655 C C . VAL A 1 209 ? 20.656 -13.602 -15.078 1 97.81 209 VAL A C 1
ATOM 1657 O O . VAL A 1 209 ? 19.984 -14.477 -15.625 1 97.81 209 VAL A O 1
ATOM 1660 N N . ARG A 1 210 ? 21.984 -13.695 -15.141 1 97.56 210 ARG A N 1
ATOM 1661 C CA . ARG A 1 210 ? 22.781 -14.586 -15.977 1 97.56 210 ARG A CA 1
ATOM 1662 C C . ARG A 1 210 ? 22.516 -16.047 -15.625 1 97.56 210 ARG A C 1
ATOM 1664 O O . ARG A 1 210 ? 22.469 -16.906 -16.516 1 97.56 210 ARG A O 1
ATOM 1671 N N . LEU A 1 211 ? 22.406 -16.266 -14.344 1 98.56 211 LEU A N 1
ATOM 1672 C CA . LEU A 1 211 ? 22.172 -17.641 -13.914 1 98.56 211 LEU A CA 1
ATOM 1673 C C . LEU A 1 211 ? 20.875 -18.188 -14.492 1 98.56 211 LEU A C 1
ATOM 1675 O O . LEU A 1 211 ? 20.812 -19.344 -14.93 1 98.56 211 LEU A O 1
ATOM 1679 N N . LEU A 1 212 ? 19.844 -17.359 -14.43 1 98.81 212 LEU A N 1
ATOM 1680 C CA . LEU A 1 212 ? 18.547 -17.781 -14.953 1 98.81 212 LEU A CA 1
ATOM 1681 C C . LEU A 1 212 ? 18.625 -18.016 -16.469 1 98.81 212 LEU A C 1
ATOM 1683 O O . LEU A 1 212 ? 18 -18.938 -16.984 1 98.81 212 LEU A O 1
ATOM 1687 N N . ALA A 1 213 ? 19.328 -17.156 -17.156 1 98.62 213 ALA A N 1
ATOM 1688 C CA . ALA A 1 213 ? 19.531 -17.344 -18.594 1 98.62 213 ALA A CA 1
ATOM 1689 C C . ALA A 1 213 ? 20.25 -18.656 -18.891 1 98.62 213 ALA A C 1
ATOM 1691 O O . ALA A 1 213 ? 19.859 -19.391 -19.812 1 98.62 213 ALA A O 1
ATOM 1692 N N . LYS A 1 214 ? 21.281 -18.922 -18.141 1 98.5 214 LYS A N 1
ATOM 1693 C CA . LYS A 1 214 ? 22.047 -20.156 -18.297 1 98.5 214 LYS A CA 1
ATOM 1694 C C . LYS A 1 214 ? 21.172 -21.391 -18.094 1 98.5 214 LYS A C 1
ATOM 1696 O O . LYS A 1 214 ? 21.188 -22.328 -18.891 1 98.5 214 LYS A O 1
ATOM 1701 N N . ILE A 1 215 ? 20.375 -21.375 -17.062 1 98.62 215 ILE A N 1
ATOM 1702 C CA . ILE A 1 215 ? 19.484 -22.484 -16.766 1 98.62 215 ILE A CA 1
ATOM 1703 C C . ILE A 1 215 ? 18.438 -22.609 -17.875 1 98.62 215 ILE A C 1
ATOM 1705 O O . ILE A 1 215 ? 18.156 -23.719 -18.344 1 98.62 215 ILE A O 1
ATOM 1709 N N . GLY A 1 216 ? 17.891 -21.469 -18.312 1 98.56 216 GLY A N 1
ATOM 1710 C CA . GLY A 1 216 ? 16.844 -21.438 -19.328 1 98.56 216 GLY A CA 1
ATOM 1711 C C . GLY A 1 216 ? 17.266 -22.062 -20.641 1 98.56 216 GLY A C 1
ATOM 1712 O O . GLY A 1 216 ? 16.469 -22.688 -21.328 1 98.56 216 GLY A O 1
ATOM 1713 N N . ARG A 1 217 ? 18.516 -21.969 -20.984 1 98.12 217 ARG A N 1
ATOM 1714 C CA . ARG A 1 217 ? 19.031 -22.484 -22.234 1 98.12 217 ARG A CA 1
ATOM 1715 C C . ARG A 1 217 ? 18.828 -24 -22.328 1 98.12 217 ARG A C 1
ATOM 1717 O O . ARG A 1 217 ? 18.531 -24.531 -23.406 1 98.12 217 ARG A O 1
ATOM 1724 N N . GLN A 1 218 ? 18.891 -24.609 -21.266 1 97.25 218 GLN A N 1
ATOM 1725 C CA . GLN A 1 218 ? 18.734 -26.062 -21.219 1 97.25 218 GLN A CA 1
ATOM 1726 C C . GLN A 1 218 ? 17.312 -26.469 -21.562 1 97.25 218 GLN A C 1
ATOM 1728 O O . GLN A 1 218 ? 17.062 -27.594 -22 1 97.25 218 GLN A O 1
ATOM 1733 N N . TYR A 1 219 ? 16.422 -25.547 -21.359 1 98.12 219 TYR A N 1
ATOM 1734 C CA . TYR A 1 219 ? 15.016 -25.859 -21.531 1 98.12 219 TYR A CA 1
ATOM 1735 C C . TYR A 1 219 ? 14.445 -25.141 -22.75 1 98.12 219 TYR A C 1
ATOM 1737 O O . TYR A 1 219 ? 13.289 -25.344 -23.125 1 98.12 219 TYR A O 1
ATOM 1745 N N . GLY A 1 220 ? 15.289 -24.266 -23.406 1 98.38 220 GLY A N 1
ATOM 1746 C CA . GLY A 1 220 ? 14.758 -23.391 -24.438 1 98.38 220 GLY A CA 1
ATOM 1747 C C . GLY A 1 220 ? 13.828 -22.312 -23.875 1 98.38 220 GLY A C 1
ATOM 1748 O O . GLY A 1 220 ? 12.789 -22.031 -24.484 1 98.38 220 GLY A O 1
ATOM 1749 N N . LYS A 1 221 ? 14.086 -21.875 -22.688 1 98.75 221 LYS A N 1
ATOM 1750 C CA . LYS A 1 221 ? 13.211 -20.938 -22 1 98.75 221 LYS A CA 1
ATOM 1751 C C . LYS A 1 221 ? 13.953 -19.641 -21.656 1 98.75 221 LYS A C 1
ATOM 1753 O O . LYS A 1 221 ? 15.18 -19.641 -21.547 1 98.75 221 LYS A O 1
ATOM 1758 N N . THR A 1 222 ? 13.25 -18.562 -21.516 1 98.62 222 THR A N 1
ATOM 1759 C CA . THR A 1 222 ? 13.812 -17.281 -21.125 1 98.62 222 THR A CA 1
ATOM 1760 C C . THR A 1 222 ? 14.031 -17.203 -19.625 1 98.62 222 THR A C 1
ATOM 1762 O O . THR A 1 222 ? 13.477 -18.016 -18.875 1 98.62 222 THR A O 1
ATOM 1765 N N . PRO A 1 223 ? 14.805 -16.234 -19.172 1 98.69 223 PRO A N 1
ATOM 1766 C CA . PRO A 1 223 ? 14.961 -16.031 -17.734 1 98.69 223 PRO A CA 1
ATOM 1767 C C . PRO A 1 223 ? 13.641 -15.773 -17.016 1 98.69 223 PRO A C 1
ATOM 1769 O O . PRO A 1 223 ? 13.43 -16.25 -15.906 1 98.69 223 PRO A O 1
ATOM 1772 N N . VAL A 1 224 ? 12.789 -15.062 -17.688 1 98.56 224 VAL A N 1
ATOM 1773 C CA . VAL A 1 224 ? 11.469 -14.758 -17.141 1 98.56 224 VAL A CA 1
ATOM 1774 C C . VAL A 1 224 ? 10.688 -16.047 -16.938 1 98.56 224 VAL A C 1
ATOM 1776 O O . VAL A 1 224 ? 10.086 -16.266 -15.875 1 98.56 224 VAL A O 1
ATOM 1779 N N . GLN A 1 225 ? 10.766 -16.891 -17.906 1 98.88 225 GLN A N 1
ATOM 1780 C CA . GLN A 1 225 ? 10.055 -18.172 -17.828 1 98.88 225 GLN A CA 1
ATOM 1781 C C . GLN A 1 225 ? 10.641 -19.047 -16.734 1 98.88 225 GLN A C 1
ATOM 1783 O O . GLN A 1 225 ? 9.898 -19.719 -15.992 1 98.88 225 GLN A O 1
ATOM 1788 N N . VAL A 1 226 ? 11.914 -19.047 -16.578 1 98.88 226 VAL A N 1
ATOM 1789 C CA . VAL A 1 226 ? 12.578 -19.844 -15.547 1 98.88 226 VAL A CA 1
ATOM 1790 C C . VAL A 1 226 ? 12.188 -19.312 -14.172 1 98.88 226 VAL A C 1
ATOM 1792 O O . VAL A 1 226 ? 11.891 -20.094 -13.266 1 98.88 226 VAL A O 1
ATOM 1795 N N . ALA A 1 227 ? 12.148 -18.016 -14 1 98.88 227 ALA A N 1
ATOM 1796 C CA . ALA A 1 227 ? 11.805 -17.406 -12.719 1 98.88 227 ALA A CA 1
ATOM 1797 C C . ALA A 1 227 ? 10.375 -17.75 -12.305 1 98.88 227 ALA A C 1
ATOM 1799 O O . ALA A 1 227 ? 10.133 -18.141 -11.164 1 98.88 227 ALA A O 1
ATOM 1800 N N . LEU A 1 228 ? 9.484 -17.594 -13.227 1 98.88 228 LEU A N 1
ATOM 1801 C CA . LEU A 1 228 ? 8.094 -17.906 -12.93 1 98.88 228 LEU A CA 1
ATOM 1802 C C . LEU A 1 228 ? 7.918 -19.406 -12.648 1 98.88 228 LEU A C 1
ATOM 1804 O O . LEU A 1 228 ? 7.16 -19.781 -11.758 1 98.88 228 LEU A O 1
ATOM 1808 N N . ASN A 1 229 ? 8.602 -20.234 -13.438 1 98.94 229 ASN A N 1
ATOM 1809 C CA . ASN A 1 229 ? 8.547 -21.688 -13.227 1 98.94 229 ASN A CA 1
ATOM 1810 C C . ASN A 1 229 ? 9.031 -22.062 -11.828 1 98.94 229 ASN A C 1
ATOM 1812 O O . ASN A 1 229 ? 8.43 -22.906 -11.164 1 98.94 229 ASN A O 1
ATOM 1816 N N . PHE A 1 230 ? 10.109 -21.438 -11.406 1 98.94 230 PHE A N 1
ATOM 1817 C CA . PHE A 1 230 ? 10.609 -21.656 -10.055 1 98.94 230 PHE A CA 1
ATOM 1818 C C . PHE A 1 230 ? 9.531 -21.359 -9.016 1 98.94 230 PHE A C 1
ATOM 1820 O O . PHE A 1 230 ? 9.281 -22.156 -8.125 1 98.94 230 PHE A O 1
ATOM 1827 N N . ILE A 1 231 ? 8.867 -20.234 -9.148 1 98.88 231 ILE A N 1
ATOM 1828 C CA . ILE A 1 231 ? 7.867 -19.781 -8.188 1 98.88 231 ILE A CA 1
ATOM 1829 C C . ILE A 1 231 ? 6.715 -20.781 -8.141 1 98.88 231 ILE A C 1
ATOM 1831 O O . ILE A 1 231 ? 6.316 -21.234 -7.066 1 98.88 231 ILE A O 1
ATOM 1835 N N . VAL A 1 232 ? 6.199 -21.203 -9.328 1 98.75 232 VAL A N 1
ATOM 1836 C CA . VAL A 1 232 ? 4.996 -22.031 -9.344 1 98.75 232 VAL A CA 1
ATOM 1837 C C . VAL A 1 232 ? 5.355 -23.469 -9.008 1 98.75 232 VAL A C 1
ATOM 1839 O O . VAL A 1 232 ? 4.473 -24.312 -8.797 1 98.75 232 VAL A O 1
ATOM 1842 N N . SER A 1 233 ? 6.668 -23.766 -8.93 1 98.62 233 SER A N 1
ATOM 1843 C CA . SER A 1 233 ? 7.125 -25.078 -8.477 1 98.62 233 SER A CA 1
ATOM 1844 C C . SER A 1 233 ? 7.121 -25.156 -6.957 1 98.62 233 SER A C 1
ATOM 1846 O O . SER A 1 233 ? 7.227 -26.25 -6.395 1 98.62 233 SER A O 1
ATOM 1848 N N . ARG A 1 234 ? 7.086 -24.016 -6.277 1 98.44 234 ARG A N 1
ATOM 1849 C CA . ARG A 1 234 ? 7.016 -24.016 -4.82 1 98.44 234 ARG A CA 1
ATOM 1850 C C . ARG A 1 234 ? 5.629 -24.438 -4.34 1 98.44 234 ARG A C 1
ATOM 1852 O O . ARG A 1 234 ? 4.617 -24.031 -4.918 1 98.44 234 ARG A O 1
ATOM 1859 N N . PRO A 1 235 ? 5.656 -25.203 -3.305 1 98 235 PRO A N 1
ATOM 1860 C CA . PRO A 1 235 ? 4.344 -25.625 -2.805 1 98 235 PRO A CA 1
ATOM 1861 C C . PRO A 1 235 ? 3.438 -24.438 -2.473 1 98 235 PRO A C 1
ATOM 1863 O O . PRO A 1 235 ? 3.846 -23.531 -1.75 1 98 235 PRO A O 1
ATOM 1866 N N . ASN A 1 236 ? 2.211 -24.406 -3.07 1 98.06 236 ASN A N 1
ATOM 1867 C CA . ASN A 1 236 ? 1.119 -23.5 -2.748 1 98.06 236 ASN A CA 1
ATOM 1868 C C . ASN A 1 236 ? 1.41 -22.078 -3.236 1 98.06 236 ASN A C 1
ATOM 1870 O O . ASN A 1 236 ? 0.758 -21.125 -2.811 1 98.06 236 ASN A O 1
ATOM 1874 N N . PHE A 1 237 ? 2.373 -21.938 -4.145 1 98.75 237 PHE A N 1
ATOM 1875 C CA . PHE A 1 237 ? 2.656 -20.609 -4.684 1 98.75 237 PHE A CA 1
ATOM 1876 C C . PHE A 1 237 ? 2.016 -20.438 -6.059 1 98.75 237 PHE A C 1
ATOM 1878 O O . PHE A 1 237 ? 2.074 -21.344 -6.895 1 98.75 237 PHE A O 1
ATOM 1885 N N . ILE A 1 238 ? 1.4 -19.359 -6.285 1 98.88 238 ILE A N 1
ATOM 1886 C CA . ILE A 1 238 ? 1.047 -18.828 -7.598 1 98.88 238 ILE A CA 1
ATOM 1887 C C . ILE A 1 238 ? 1.687 -17.453 -7.789 1 98.88 238 ILE A C 1
ATOM 1889 O O . ILE A 1 238 ? 2.182 -16.859 -6.828 1 98.88 238 ILE A O 1
ATOM 1893 N N . ALA A 1 239 ? 1.764 -16.984 -9.016 1 98.88 239 ALA A N 1
ATOM 1894 C CA . ALA A 1 239 ? 2.389 -15.695 -9.312 1 98.88 239 ALA A CA 1
ATOM 1895 C C . ALA A 1 239 ? 1.441 -14.789 -10.094 1 98.88 239 ALA A C 1
ATOM 1897 O O . ALA A 1 239 ? 0.626 -15.273 -10.883 1 98.88 239 ALA A O 1
ATOM 1898 N N . ILE A 1 240 ? 1.529 -13.477 -9.898 1 98.69 240 ILE A N 1
ATOM 1899 C CA . ILE A 1 240 ? 0.658 -12.539 -10.609 1 98.69 240 ILE A CA 1
ATOM 1900 C C . ILE A 1 240 ? 1.497 -11.461 -11.281 1 98.69 240 ILE A C 1
ATOM 1902 O O . ILE A 1 240 ? 1.46 -10.297 -10.875 1 98.69 240 ILE A O 1
ATOM 1906 N N . PRO A 1 241 ? 2.221 -11.828 -12.359 1 97.94 241 PRO A N 1
ATOM 1907 C CA . PRO A 1 241 ? 2.898 -10.805 -13.164 1 97.94 241 PRO A CA 1
ATOM 1908 C C . PRO A 1 241 ? 1.923 -9.906 -13.914 1 97.94 241 PRO A C 1
ATOM 1910 O O . PRO A 1 241 ? 0.739 -10.234 -14.031 1 97.94 241 PRO A O 1
ATOM 1913 N N . LYS A 1 242 ? 2.391 -8.836 -14.289 1 94.94 242 LYS A N 1
ATOM 1914 C CA . LYS A 1 242 ? 1.649 -7.941 -15.172 1 94.94 242 LYS A CA 1
ATOM 1915 C C . LYS A 1 242 ? 2.006 -8.195 -16.641 1 94.94 242 LYS A C 1
ATOM 1917 O O . LYS A 1 242 ? 3.152 -8.516 -16.953 1 94.94 242 LYS A O 1
ATOM 1922 N N . ALA A 1 243 ? 1.024 -8.078 -17.531 1 90.62 243 ALA A N 1
ATOM 1923 C CA . ALA A 1 243 ? 1.283 -8.227 -18.953 1 90.62 243 ALA A CA 1
ATOM 1924 C C . ALA A 1 243 ? 0.413 -7.281 -19.781 1 90.62 243 ALA A C 1
ATOM 1926 O O . ALA A 1 243 ? -0.763 -7.566 -20.016 1 90.62 243 ALA A O 1
ATOM 1927 N N . GLU A 1 244 ? 1.035 -6.277 -20.25 1 92.69 244 GLU A N 1
ATOM 1928 C CA . GLU A 1 244 ? 0.283 -5.262 -20.984 1 92.69 244 GLU A CA 1
ATOM 1929 C C . GLU A 1 244 ? 0.395 -5.473 -22.484 1 92.69 244 GLU A C 1
ATOM 1931 O O . GLU A 1 244 ? -0.222 -4.746 -23.266 1 92.69 244 GLU A O 1
ATOM 1936 N N . ARG A 1 245 ? 1.245 -6.457 -22.922 1 94.12 245 ARG A N 1
ATOM 1937 C CA . ARG A 1 245 ? 1.423 -6.789 -24.344 1 94.12 245 ARG A CA 1
ATOM 1938 C C . ARG A 1 245 ? 1.289 -8.289 -24.562 1 94.12 245 ARG A C 1
ATOM 1940 O O . ARG A 1 245 ? 1.626 -9.094 -23.688 1 94.12 245 ARG A O 1
ATOM 1947 N N . ARG A 1 246 ? 0.875 -8.602 -25.719 1 95.44 246 ARG A N 1
ATOM 1948 C CA . ARG A 1 246 ? 0.646 -10.008 -26.062 1 95.44 246 ARG A CA 1
ATOM 1949 C C . ARG A 1 246 ? 1.934 -10.812 -25.953 1 95.44 246 ARG A C 1
ATOM 1951 O O . ARG A 1 246 ? 1.916 -11.961 -25.5 1 95.44 246 ARG A O 1
ATOM 1958 N N . GLU A 1 247 ? 3 -10.234 -26.406 1 96.69 247 GLU A N 1
ATOM 1959 C CA . GLU A 1 247 ? 4.285 -10.922 -26.359 1 96.69 247 GLU A CA 1
ATOM 1960 C C . GLU A 1 247 ? 4.656 -11.305 -24.922 1 96.69 247 GLU A C 1
ATOM 1962 O O . GLU A 1 247 ? 5.215 -12.383 -24.688 1 96.69 247 GLU A O 1
ATOM 1967 N N . HIS A 1 248 ? 4.328 -10.453 -24 1 96 248 HIS A N 1
ATOM 1968 C CA . HIS A 1 248 ? 4.594 -10.742 -22.594 1 96 248 HIS A CA 1
ATOM 1969 C C . HIS A 1 248 ? 3.691 -11.859 -22.094 1 96 248 HIS A C 1
ATOM 1971 O O . HIS A 1 248 ? 4.117 -12.688 -21.281 1 96 248 HIS A O 1
ATOM 1977 N N . VAL A 1 249 ? 2.467 -11.844 -22.562 1 97.62 249 VAL A N 1
ATOM 1978 C CA . VAL A 1 249 ? 1.548 -12.922 -22.219 1 97.62 249 VAL A CA 1
ATOM 1979 C C . VAL A 1 249 ? 2.115 -14.258 -22.688 1 97.62 249 VAL A C 1
ATOM 1981 O O . VAL A 1 249 ? 2.141 -15.234 -21.922 1 97.62 249 VAL A O 1
ATOM 1984 N N . ASP A 1 250 ? 2.592 -14.273 -23.906 1 98.19 250 ASP A N 1
ATOM 1985 C CA . ASP A 1 250 ? 3.158 -15.5 -24.453 1 98.19 250 ASP A CA 1
ATOM 1986 C C . ASP A 1 250 ? 4.363 -15.961 -23.641 1 98.19 250 ASP A C 1
ATOM 1988 O O . ASP A 1 250 ? 4.523 -17.156 -23.375 1 98.19 250 ASP A O 1
ATOM 1992 N N . GLU A 1 251 ? 5.133 -15.047 -23.312 1 98.12 251 GLU A N 1
ATOM 1993 C CA . GLU A 1 251 ? 6.297 -15.391 -22.5 1 98.12 251 GLU A CA 1
ATOM 1994 C C . GLU A 1 251 ? 5.875 -15.961 -21.141 1 98.12 251 GLU A C 1
ATOM 1996 O O . GLU A 1 251 ? 6.434 -16.953 -20.688 1 98.12 251 GLU A O 1
ATOM 2001 N N . ILE A 1 252 ? 4.918 -15.352 -20.516 1 98.06 252 ILE A N 1
ATOM 2002 C CA . ILE A 1 252 ? 4.414 -15.797 -19.219 1 98.06 252 ILE A CA 1
ATOM 2003 C C . ILE A 1 252 ? 3.846 -17.203 -19.344 1 98.06 252 ILE A C 1
ATOM 2005 O O . ILE A 1 252 ? 4.148 -18.078 -18.516 1 98.06 252 ILE A O 1
ATOM 2009 N N . LEU A 1 253 ? 3.123 -17.438 -20.359 1 98.44 253 LEU A N 1
ATOM 2010 C CA . LEU A 1 253 ? 2.5 -18.734 -20.578 1 98.44 253 LEU A CA 1
ATOM 2011 C C . LEU A 1 253 ? 3.557 -19.812 -20.797 1 98.44 253 LEU A C 1
ATOM 2013 O O . LEU A 1 253 ? 3.354 -20.984 -20.438 1 98.44 253 LEU A O 1
ATOM 2017 N N . GLY A 1 254 ? 4.621 -19.391 -21.312 1 98.5 254 GLY A N 1
ATOM 2018 C CA . GLY A 1 254 ? 5.715 -20.297 -21.578 1 98.5 254 GLY A CA 1
ATOM 2019 C C . GLY A 1 254 ? 6.375 -20.828 -20.328 1 98.5 254 GLY A C 1
ATOM 2020 O O . GLY A 1 254 ? 7.188 -21.75 -20.375 1 98.5 254 GLY A O 1
ATOM 2021 N N . SER A 1 255 ? 6.043 -20.281 -19.219 1 98.69 255 SER A N 1
ATOM 2022 C CA . SER A 1 255 ? 6.594 -20.734 -17.938 1 98.69 255 SER A CA 1
ATOM 2023 C C . SER A 1 255 ? 5.852 -21.953 -17.422 1 98.69 255 SER A C 1
ATOM 2025 O O . SER A 1 255 ? 6.27 -22.578 -16.438 1 98.69 255 SER A O 1
ATOM 2027 N N . LEU A 1 256 ? 4.777 -22.344 -18.062 1 98.56 256 LEU A N 1
ATOM 2028 C CA . LEU A 1 256 ? 3.906 -23.438 -17.625 1 98.56 256 LEU A CA 1
ATOM 2029 C C . LEU A 1 256 ? 4.062 -24.656 -18.516 1 98.56 256 LEU A C 1
ATOM 2031 O O . LEU A 1 256 ? 4.703 -24.578 -19.562 1 98.56 256 LEU A O 1
ATOM 2035 N N . GLY A 1 257 ? 3.566 -25.797 -18.031 1 98 257 GLY A N 1
ATOM 2036 C CA . GLY A 1 257 ? 3.574 -27.016 -18.828 1 98 257 GLY A CA 1
ATOM 2037 C C . GLY A 1 257 ? 4.863 -27.797 -18.703 1 98 257 GLY A C 1
ATOM 2038 O O . GLY A 1 257 ? 5.051 -28.812 -19.391 1 98 257 GLY A O 1
ATOM 2039 N N . TRP A 1 258 ? 5.746 -27.328 -17.906 1 98.31 258 TRP A N 1
ATOM 2040 C CA . TRP A 1 258 ? 7.016 -27.984 -17.594 1 98.31 258 TRP A CA 1
ATOM 2041 C C . TRP A 1 258 ? 7.496 -27.594 -16.188 1 98.31 258 TRP A C 1
ATOM 2043 O O . TRP A 1 258 ? 6.883 -26.766 -15.523 1 98.31 258 TRP A O 1
ATOM 2053 N N . ARG A 1 259 ? 8.586 -28.297 -15.719 1 98.75 259 ARG A N 1
ATOM 2054 C CA . ARG A 1 259 ? 9.188 -27.938 -14.438 1 98.75 259 ARG A CA 1
ATOM 2055 C C . ARG A 1 259 ? 10.703 -28.047 -14.492 1 98.75 259 ARG A C 1
ATOM 2057 O O . ARG A 1 259 ? 11.25 -28.922 -15.172 1 98.75 259 ARG A O 1
ATOM 2064 N N . LEU A 1 260 ? 11.305 -27.156 -13.727 1 98.69 260 LEU A N 1
ATOM 2065 C CA . LEU A 1 260 ? 12.742 -27.234 -13.492 1 98.69 260 LEU A CA 1
ATOM 2066 C C . LEU A 1 260 ? 13.117 -28.562 -12.852 1 98.69 260 LEU A C 1
ATOM 2068 O O . LEU A 1 260 ? 12.383 -29.078 -11.992 1 98.69 260 LEU A O 1
ATOM 2072 N N . LYS A 1 261 ? 14.289 -29.094 -13.227 1 98.25 261 LYS A N 1
ATOM 2073 C CA . LYS A 1 261 ? 14.844 -30.25 -12.539 1 98.25 261 LYS A CA 1
ATOM 2074 C C . LYS A 1 261 ? 15.289 -29.891 -11.125 1 98.25 261 LYS A C 1
ATOM 2076 O O . LYS A 1 261 ? 15.633 -28.734 -10.852 1 98.25 261 LYS A O 1
ATOM 2081 N N . PRO A 1 262 ? 15.266 -30.891 -10.258 1 98.19 262 PRO A N 1
ATOM 2082 C CA . PRO A 1 262 ? 15.672 -30.641 -8.875 1 98.19 262 PRO A CA 1
ATOM 2083 C C . PRO A 1 262 ? 17.031 -29.969 -8.773 1 98.19 262 PRO A C 1
ATOM 2085 O O . PRO A 1 262 ? 17.234 -29.062 -7.949 1 98.19 262 PRO A O 1
ATOM 2088 N N . GLU A 1 263 ? 17.922 -30.328 -9.625 1 98.12 263 GLU A N 1
ATOM 2089 C CA . GLU A 1 263 ? 19.281 -29.797 -9.562 1 98.12 263 GLU A CA 1
ATOM 2090 C C . GLU A 1 263 ? 19.297 -28.297 -9.898 1 98.12 263 GLU A C 1
ATOM 2092 O O . GLU A 1 263 ? 20.078 -27.547 -9.328 1 98.12 263 GLU A O 1
ATOM 2097 N N . ASP A 1 264 ? 18.422 -27.906 -10.82 1 98.56 264 ASP A N 1
ATOM 2098 C CA . ASP A 1 264 ? 18.359 -26.5 -11.219 1 98.56 264 ASP A CA 1
ATOM 2099 C C . ASP A 1 264 ? 17.703 -25.656 -10.133 1 98.56 264 ASP A C 1
ATOM 2101 O O . ASP A 1 264 ? 18.094 -24.516 -9.891 1 98.56 264 ASP A O 1
ATOM 2105 N N . ILE A 1 265 ? 16.703 -26.188 -9.484 1 98.62 265 ILE A N 1
ATOM 2106 C CA . ILE A 1 265 ? 16.062 -25.516 -8.359 1 98.62 265 ILE A CA 1
ATOM 2107 C C . ILE A 1 265 ? 17.078 -25.312 -7.234 1 98.62 265 ILE A C 1
ATOM 2109 O O . ILE A 1 265 ? 17.172 -24.219 -6.672 1 98.62 265 ILE A O 1
ATOM 2113 N N . GLU A 1 266 ? 17.844 -26.312 -6.973 1 98.19 266 GLU A N 1
ATOM 2114 C CA . GLU A 1 266 ? 18.875 -26.234 -5.938 1 98.19 266 GLU A CA 1
ATOM 2115 C C . GLU A 1 266 ? 19.906 -25.156 -6.27 1 98.19 266 GLU A C 1
ATOM 2117 O O . GLU A 1 266 ? 20.359 -24.438 -5.383 1 98.19 266 GLU A O 1
ATOM 2122 N N . LEU A 1 267 ? 20.234 -25.141 -7.535 1 98.06 267 LEU A N 1
ATOM 2123 C CA . LEU A 1 267 ? 21.219 -24.156 -7.977 1 98.06 267 LEU A CA 1
ATOM 2124 C C . LEU A 1 267 ? 20.703 -22.734 -7.734 1 98.06 267 LEU A C 1
ATOM 2126 O O . LEU A 1 267 ? 21.453 -21.875 -7.277 1 98.06 267 LEU A O 1
ATOM 2130 N N . ILE A 1 268 ? 19.438 -22.484 -8.016 1 98.38 268 ILE A N 1
ATOM 2131 C CA . ILE A 1 268 ? 18.812 -21.188 -7.781 1 98.38 268 ILE A CA 1
ATOM 2132 C C . ILE A 1 268 ? 18.781 -20.891 -6.285 1 98.38 268 ILE A C 1
ATOM 2134 O O . ILE A 1 268 ? 19.141 -19.781 -5.852 1 98.38 268 ILE A O 1
ATOM 2138 N N . GLU A 1 269 ? 18.422 -21.891 -5.508 1 98.06 269 GLU A N 1
ATOM 2139 C CA . GLU A 1 269 ? 18.359 -21.734 -4.059 1 98.06 269 GLU A CA 1
ATOM 2140 C C . GLU A 1 269 ? 19.719 -21.359 -3.48 1 98.06 269 GLU A C 1
ATOM 2142 O O . GLU A 1 269 ? 19.797 -20.547 -2.555 1 98.06 269 GLU A O 1
ATOM 2147 N N . GLU A 1 270 ? 20.703 -21.891 -4.07 1 97.44 270 GLU A N 1
ATOM 2148 C CA . GLU A 1 270 ? 22.047 -21.703 -3.539 1 97.44 270 GLU A CA 1
ATOM 2149 C C . GLU A 1 270 ? 22.656 -20.391 -4.012 1 97.44 270 GLU A C 1
ATOM 2151 O O . GLU A 1 270 ? 23.375 -19.719 -3.254 1 97.44 270 GLU A O 1
ATOM 2156 N N . LYS A 1 271 ? 22.391 -20.016 -5.234 1 97.38 271 LYS A N 1
ATOM 2157 C CA . LYS A 1 271 ? 23.156 -18.938 -5.852 1 97.38 271 LYS A CA 1
ATOM 2158 C C . LYS A 1 271 ? 22.391 -17.625 -5.832 1 97.38 271 LYS A C 1
ATOM 2160 O O . LYS A 1 271 ? 22.969 -16.547 -6.023 1 97.38 271 LYS A O 1
ATOM 2165 N N . LEU A 1 272 ? 21.047 -17.797 -5.672 1 94.12 272 LEU A N 1
ATOM 2166 C CA . LEU A 1 272 ? 20.234 -16.594 -5.652 1 94.12 272 LEU A CA 1
ATOM 2167 C C . LEU A 1 272 ? 19.531 -16.438 -4.309 1 94.12 272 LEU A C 1
ATOM 2169 O O . LEU A 1 272 ? 19.391 -15.32 -3.799 1 94.12 272 LEU A O 1
ATOM 2173 N N . MET B 1 1 ? -13.398 19.328 28.781 1 91.19 1 MET B N 1
ATOM 2174 C CA . MET B 1 1 ? -12.062 19.672 28.297 1 91.19 1 MET B CA 1
ATOM 2175 C C . MET B 1 1 ? -11.625 18.703 27.203 1 91.19 1 MET B C 1
ATOM 2177 O O . MET B 1 1 ? -11.883 17.5 27.297 1 91.19 1 MET B O 1
ATOM 2181 N N . PRO B 1 2 ? -11.016 19.297 26.219 1 95.06 2 PRO B N 1
ATOM 2182 C CA . PRO B 1 2 ? -10.547 18.406 25.156 1 95.06 2 PRO B CA 1
ATOM 2183 C C . PRO B 1 2 ? -9.609 17.312 25.672 1 95.06 2 PRO B C 1
ATOM 2185 O O . PRO B 1 2 ? -8.938 17.516 26.688 1 95.06 2 PRO B O 1
ATOM 2188 N N . LEU B 1 3 ? -9.555 16.203 24.984 1 96.06 3 LEU B N 1
ATOM 2189 C CA . LEU B 1 3 ? -8.75 15.055 25.375 1 96.06 3 LEU B CA 1
ATOM 2190 C C . LEU B 1 3 ? -7.266 15.406 25.375 1 96.06 3 LEU B C 1
ATOM 2192 O O . LEU B 1 3 ? -6.484 14.812 26.125 1 96.06 3 LEU B O 1
ATOM 2196 N N . PHE B 1 4 ? -6.875 16.344 24.531 1 97.94 4 PHE B N 1
ATOM 2197 C CA . PHE B 1 4 ? -5.496 16.797 24.391 1 97.94 4 PHE B CA 1
ATOM 2198 C C . PHE B 1 4 ? -5.418 18.312 24.375 1 97.94 4 PHE B C 1
ATOM 2200 O O . PHE B 1 4 ? -6.387 18.984 24.016 1 97.94 4 PHE B O 1
ATOM 2207 N N . PRO B 1 5 ? -4.277 18.875 24.828 1 97.5 5 PRO B N 1
ATOM 2208 C CA . PRO B 1 5 ? -4.109 20.328 24.688 1 97.5 5 PRO B CA 1
ATOM 2209 C C . PRO B 1 5 ? -4.203 20.781 23.234 1 97.5 5 PRO B C 1
ATOM 2211 O O . PRO B 1 5 ? -3.744 20.078 22.328 1 97.5 5 PRO B O 1
ATOM 2214 N N . ILE B 1 6 ? -4.727 21.906 23.047 1 98.12 6 ILE B N 1
ATOM 2215 C CA . ILE B 1 6 ? -4.883 22.453 21.688 1 98.12 6 ILE B CA 1
ATOM 2216 C C . ILE B 1 6 ? -3.537 22.969 21.188 1 98.12 6 ILE B C 1
ATOM 2218 O O . ILE B 1 6 ? -2.859 23.734 21.875 1 98.12 6 ILE B O 1
ATOM 2222 N N . ASP B 1 7 ? -3.09 22.484 20.047 1 98.12 7 ASP B N 1
ATOM 2223 C CA . ASP B 1 7 ? -1.911 23.031 19.375 1 98.12 7 ASP B CA 1
ATOM 2224 C C . ASP B 1 7 ? -2.275 24.234 18.516 1 98.12 7 ASP B C 1
ATOM 2226 O O . ASP B 1 7 ? -3.031 24.109 17.547 1 98.12 7 ASP B O 1
ATOM 2230 N N . TYR B 1 8 ? -1.712 25.344 18.703 1 97.81 8 TYR B N 1
ATOM 2231 C CA . TYR B 1 8 ? -2.105 26.578 18.047 1 97.81 8 TYR B CA 1
ATOM 2232 C C . TYR B 1 8 ? -1.144 26.922 16.922 1 97.81 8 TYR B C 1
ATOM 2234 O O . TYR B 1 8 ? -1.308 27.938 16.25 1 97.81 8 TYR B O 1
ATOM 2242 N N . ASN B 1 9 ? -0.161 26.062 16.703 1 97.69 9 ASN B N 1
ATOM 2243 C CA . ASN B 1 9 ? 0.875 26.375 15.727 1 97.69 9 ASN B CA 1
ATOM 2244 C C . ASN B 1 9 ? 0.496 25.875 14.336 1 97.69 9 ASN B C 1
ATOM 2246 O O . ASN B 1 9 ? 0.102 24.719 14.172 1 97.69 9 ASN B O 1
ATOM 2250 N N . ASP B 1 10 ? 0.639 26.734 13.398 1 98.62 10 ASP B N 1
ATOM 2251 C CA . ASP B 1 10 ? 0.362 26.359 12.016 1 98.62 10 ASP B CA 1
ATOM 2252 C C . ASP B 1 10 ? 1.627 25.859 11.312 1 98.62 10 ASP B C 1
ATOM 2254 O O . ASP B 1 10 ? 1.586 25.484 10.141 1 98.62 10 ASP B O 1
ATOM 2258 N N . PHE B 1 11 ? 2.73 25.922 11.969 1 98.56 11 PHE B N 1
ATOM 2259 C CA . PHE B 1 11 ? 3.99 25.312 11.57 1 98.56 11 PHE B CA 1
ATOM 2260 C C . PHE B 1 11 ? 4.523 24.406 12.68 1 98.56 11 PHE B C 1
ATOM 2262 O O . PHE B 1 11 ? 4.66 24.828 13.828 1 98.56 11 PHE B O 1
ATOM 2269 N N . LYS B 1 12 ? 4.793 23.203 12.312 1 98.38 12 LYS B N 1
ATOM 2270 C CA . LYS B 1 12 ? 5.168 22.203 13.305 1 98.38 12 LYS B CA 1
ATOM 2271 C C . LYS B 1 12 ? 6.609 21.734 13.102 1 98.38 12 LYS B C 1
ATOM 2273 O O . LYS B 1 12 ? 7.055 21.547 11.961 1 98.38 12 LYS B O 1
ATOM 2278 N N . PRO B 1 13 ? 7.312 21.531 14.117 1 98.12 13 PRO B N 1
ATOM 2279 C CA . PRO B 1 13 ? 8.734 21.203 14 1 98.12 13 PRO B CA 1
ATOM 2280 C C . PRO B 1 13 ? 8.977 19.797 13.469 1 98.12 13 PRO B C 1
ATOM 2282 O O . PRO B 1 13 ? 8.242 18.875 13.812 1 98.12 13 PRO B O 1
ATOM 2285 N N . ILE B 1 14 ? 10.031 19.656 12.727 1 98.31 14 ILE B N 1
ATOM 2286 C CA . ILE B 1 14 ? 10.539 18.344 12.328 1 98.31 14 ILE B CA 1
ATOM 2287 C C . ILE B 1 14 ? 11.445 17.781 13.422 1 98.31 14 ILE B C 1
ATOM 2289 O O . ILE B 1 14 ? 12.57 18.25 13.602 1 98.31 14 ILE B O 1
ATOM 2293 N N . GLY B 1 15 ? 10.922 16.844 14.102 1 97.19 15 GLY B N 1
ATOM 2294 C CA . GLY B 1 15 ? 11.711 16.328 15.211 1 97.19 15 GLY B CA 1
ATOM 2295 C C . GLY B 1 15 ? 12.141 17.406 16.188 1 97.19 15 GLY B C 1
ATOM 2296 O O . GLY B 1 15 ? 11.312 18.188 16.656 1 97.19 15 GLY B O 1
ATOM 2297 N N . LYS B 1 16 ? 13.367 17.391 16.547 1 96.31 16 LYS B N 1
ATOM 2298 C CA . LYS B 1 16 ? 13.93 18.328 17.516 1 96.31 16 LYS B CA 1
ATOM 2299 C C . LYS B 1 16 ? 14.727 19.422 16.812 1 96.31 16 LYS B C 1
ATOM 2301 O O . LYS B 1 16 ? 15.57 20.078 17.438 1 96.31 16 LYS B O 1
ATOM 2306 N N . THR B 1 17 ? 14.391 19.594 15.562 1 95.94 17 THR B N 1
ATOM 2307 C CA . THR B 1 17 ? 15.117 20.594 14.797 1 95.94 17 THR B CA 1
ATOM 2308 C C . THR B 1 17 ? 14.375 21.938 14.82 1 95.94 17 THR B C 1
ATOM 2310 O O . THR B 1 17 ? 13.305 22.047 15.414 1 95.94 17 THR B O 1
ATOM 2313 N N . LYS B 1 18 ? 14.992 22.922 14.141 1 96.44 18 LYS B N 1
ATOM 2314 C CA . LYS B 1 18 ? 14.367 24.234 14.016 1 96.44 18 LYS B CA 1
ATOM 2315 C C . LYS B 1 18 ? 13.531 24.328 12.75 1 96.44 18 LYS B C 1
ATOM 2317 O O . LYS B 1 18 ? 12.789 25.297 12.562 1 96.44 18 LYS B O 1
ATOM 2322 N N . GLU B 1 19 ? 13.633 23.328 11.953 1 97.88 19 GLU B N 1
ATOM 2323 C CA . GLU B 1 19 ? 12.844 23.312 10.727 1 97.88 19 GLU B CA 1
ATOM 2324 C C . GLU B 1 19 ? 11.398 22.922 11.008 1 97.88 19 GLU B C 1
ATOM 2326 O O . GLU B 1 19 ? 11.125 22.109 11.898 1 97.88 19 GLU B O 1
ATOM 2331 N N . ARG B 1 20 ? 10.477 23.531 10.211 1 98.5 20 ARG B N 1
ATOM 2332 C CA . ARG B 1 20 ? 9.055 23.344 10.477 1 98.5 20 ARG B CA 1
ATOM 2333 C C . ARG B 1 20 ? 8.289 23.062 9.195 1 98.5 20 ARG B C 1
ATOM 2335 O O . ARG B 1 20 ? 8.617 23.594 8.133 1 98.5 20 ARG B O 1
ATOM 2342 N N . LEU B 1 21 ? 7.328 22.234 9.289 1 98.81 21 LEU B N 1
ATOM 2343 C CA . LEU B 1 21 ? 6.363 22 8.219 1 98.81 21 LEU B CA 1
ATOM 2344 C C . LEU B 1 21 ? 5.07 22.766 8.492 1 98.81 21 LEU B C 1
ATOM 2346 O O . LEU B 1 21 ? 4.625 22.859 9.633 1 98.81 21 LEU B O 1
ATOM 2350 N N . SER B 1 22 ? 4.523 23.312 7.41 1 98.81 22 SER B N 1
ATOM 2351 C CA . SER B 1 22 ? 3.174 23.844 7.57 1 98.81 22 SER B CA 1
ATOM 2352 C C . SER B 1 22 ? 2.219 22.781 8.102 1 98.81 22 SER B C 1
ATOM 2354 O O . SER B 1 22 ? 2.369 21.594 7.797 1 98.81 22 SER B O 1
ATOM 2356 N N . ALA B 1 23 ? 1.218 23.156 8.836 1 98.81 23 ALA B N 1
ATOM 2357 C CA . ALA B 1 23 ? 0.296 22.234 9.492 1 98.81 23 ALA B CA 1
ATOM 2358 C C . ALA B 1 23 ? -0.517 21.453 8.469 1 98.81 23 ALA B C 1
ATOM 2360 O O . ALA B 1 23 ? -1.008 20.359 8.766 1 98.81 23 ALA B O 1
ATOM 2361 N N . VAL B 1 24 ? -0.634 22.062 7.305 1 98.81 24 VAL B N 1
ATOM 2362 C CA . VAL B 1 24 ? -1.263 21.375 6.184 1 98.81 24 VAL B CA 1
ATOM 2363 C C . VAL B 1 24 ? -0.292 21.312 5.004 1 98.81 24 VAL B C 1
ATOM 2365 O O . VAL B 1 24 ? 0.354 22.312 4.672 1 98.81 24 VAL B O 1
ATOM 2368 N N . GLY B 1 25 ? -0.082 20.141 4.496 1 98.75 25 GLY B N 1
ATOM 2369 C CA . GLY B 1 25 ? 0.681 19.922 3.277 1 98.75 25 GLY B CA 1
ATOM 2370 C C . GLY B 1 25 ? -0.175 19.453 2.115 1 98.75 25 GLY B C 1
ATOM 2371 O O . GLY B 1 25 ? -1.395 19.641 2.121 1 98.75 25 GLY B O 1
ATOM 2372 N N . LEU B 1 26 ? 0.483 18.969 1.091 1 98.44 26 LEU B N 1
ATOM 2373 C CA . LEU B 1 26 ? -0.224 18.516 -0.099 1 98.44 26 LEU B CA 1
ATOM 2374 C C . LEU B 1 26 ? 0.121 17.062 -0.407 1 98.44 26 LEU B C 1
ATOM 2376 O O . LEU B 1 26 ? 1.287 16.719 -0.633 1 98.44 26 LEU B O 1
ATOM 2380 N N . GLY B 1 27 ? -0.914 16.219 -0.392 1 98 27 GLY B N 1
ATOM 2381 C CA . GLY B 1 27 ? -0.725 14.852 -0.846 1 98 27 GLY B CA 1
ATOM 2382 C C . GLY B 1 27 ? -0.802 14.711 -2.354 1 98 27 GLY B C 1
ATOM 2383 O O . GLY B 1 27 ? -1.385 15.555 -3.035 1 98 27 GLY B O 1
ATOM 2384 N N . THR B 1 28 ? -0.25 13.609 -2.861 1 97.5 28 THR B N 1
ATOM 2385 C CA . THR B 1 28 ? -0.248 13.43 -4.309 1 97.5 28 THR B CA 1
ATOM 2386 C C . THR B 1 28 ? -0.902 12.102 -4.688 1 97.5 28 THR B C 1
ATOM 2388 O O . THR B 1 28 ? -0.883 11.711 -5.855 1 97.5 28 THR B O 1
ATOM 2391 N N . TRP B 1 29 ? -1.427 11.406 -3.717 1 93.69 29 TRP B N 1
ATOM 2392 C CA . TRP B 1 29 ? -2.094 10.141 -4.004 1 93.69 29 TRP B CA 1
ATOM 2393 C C . TRP B 1 29 ? -3.289 10.352 -4.93 1 93.69 29 TRP B C 1
ATOM 2395 O O . TRP B 1 29 ? -4.07 11.289 -4.738 1 93.69 29 TRP B O 1
ATOM 2405 N N . ALA B 1 30 ? -3.453 9.602 -6.004 1 89.25 30 ALA B N 1
ATOM 2406 C CA . ALA B 1 30 ? -4.641 9.477 -6.848 1 89.25 30 ALA B CA 1
ATOM 2407 C C . ALA B 1 30 ? -4.914 10.781 -7.594 1 89.25 30 ALA B C 1
ATOM 2409 O O . ALA B 1 30 ? -6.074 11.156 -7.793 1 89.25 30 ALA B O 1
ATOM 2410 N N . ILE B 1 31 ? -3.904 11.539 -7.871 1 91.06 31 ILE B N 1
ATOM 2411 C CA . ILE B 1 31 ? -4.078 12.664 -8.789 1 91.06 31 ILE B CA 1
ATOM 2412 C C . ILE B 1 31 ? -4.578 12.156 -10.133 1 91.06 31 ILE B C 1
ATOM 2414 O O . ILE B 1 31 ? -4.012 11.219 -10.703 1 91.06 31 ILE B O 1
ATOM 2418 N N . ARG B 1 32 ? -5.625 12.695 -10.656 1 84.88 32 ARG B N 1
ATOM 2419 C CA . ARG B 1 32 ? -6.289 12.219 -11.867 1 84.88 32 ARG B CA 1
ATOM 2420 C C . ARG B 1 32 ? -5.648 12.812 -13.117 1 84.88 32 ARG B C 1
ATOM 2422 O O . ARG B 1 32 ? -5.469 12.117 -14.117 1 84.88 32 ARG B O 1
ATOM 2429 N N . ASP B 1 33 ? -5.387 14.055 -12.992 1 88.56 33 ASP B N 1
ATOM 2430 C CA . ASP B 1 33 ? -4.773 14.797 -14.086 1 88.56 33 ASP B CA 1
ATOM 2431 C C . ASP B 1 33 ? -3.598 15.633 -13.594 1 88.56 33 ASP B C 1
ATOM 2433 O O . ASP B 1 33 ? -3.789 16.75 -13.094 1 88.56 33 ASP B O 1
ATOM 2437 N N . TYR B 1 34 ? -2.424 15.18 -13.898 1 91.06 34 TYR B N 1
ATOM 2438 C CA . TYR B 1 34 ? -1.21 15.812 -13.398 1 91.06 34 TYR B CA 1
ATOM 2439 C C . TYR B 1 34 ? -1.008 17.188 -14.039 1 91.06 34 TYR B C 1
ATOM 2441 O O . TYR B 1 34 ? -0.514 18.109 -13.391 1 91.06 34 TYR B O 1
ATOM 2449 N N . SER B 1 35 ? -1.397 17.281 -15.234 1 90.31 35 SER B N 1
ATOM 2450 C CA . SER B 1 35 ? -1.209 18.547 -15.93 1 90.31 35 SER B CA 1
ATOM 2451 C C . SER B 1 35 ? -2.041 19.656 -15.297 1 90.31 35 SER B C 1
ATOM 2453 O O . SER B 1 35 ? -1.535 20.75 -15.047 1 90.31 35 SER B O 1
ATOM 2455 N N . SER B 1 36 ? -3.23 19.328 -14.984 1 90.75 36 SER B N 1
ATOM 2456 C CA . SER B 1 36 ? -4.117 20.328 -14.391 1 90.75 36 SER B CA 1
ATOM 2457 C C . SER B 1 36 ? -3.768 20.578 -12.93 1 90.75 36 SER B C 1
ATOM 2459 O O . SER B 1 36 ? -3.984 21.672 -12.414 1 90.75 36 SER B O 1
ATOM 2461 N N . ALA B 1 37 ? -3.18 19.609 -12.281 1 96.06 37 ALA B N 1
ATOM 2462 C CA . ALA B 1 37 ? -2.871 19.703 -10.859 1 96.06 37 ALA B CA 1
ATOM 2463 C C . ALA B 1 37 ? -1.683 20.625 -10.617 1 96.06 37 ALA B C 1
ATOM 2465 O O . ALA B 1 37 ? -1.555 21.219 -9.539 1 96.06 37 ALA B O 1
ATOM 2466 N N . LEU B 1 38 ? -0.814 20.781 -11.609 1 97.25 38 LEU B N 1
ATOM 2467 C CA . LEU B 1 38 ? 0.429 21.531 -11.453 1 97.25 38 LEU B CA 1
ATOM 2468 C C . LEU B 1 38 ? 0.154 22.938 -10.961 1 97.25 38 LEU B C 1
ATOM 2470 O O . LEU B 1 38 ? 0.766 23.406 -9.992 1 97.25 38 LEU B O 1
ATOM 2474 N N . GLU B 1 39 ? -0.771 23.562 -11.562 1 96.94 39 GLU B N 1
ATOM 2475 C CA . GLU B 1 39 ? -1.079 24.953 -11.211 1 96.94 39 GLU B CA 1
ATOM 2476 C C . GLU B 1 39 ? -1.574 25.047 -9.766 1 96.94 39 GLU B C 1
ATOM 2478 O O . GLU B 1 39 ? -1.225 26 -9.055 1 96.94 39 GLU B O 1
ATOM 2483 N N . SER B 1 40 ? -2.35 24.125 -9.375 1 97.62 40 SER B N 1
ATOM 2484 C CA . SER B 1 40 ? -2.912 24.125 -8.023 1 97.62 40 SER B CA 1
ATOM 2485 C C . SER B 1 40 ? -1.828 23.922 -6.973 1 97.62 40 SER B C 1
ATOM 2487 O O . SER B 1 40 ? -1.852 24.562 -5.918 1 97.62 40 SER B O 1
ATOM 2489 N N . TYR B 1 41 ? -0.919 23.062 -7.227 1 98.31 41 TYR B N 1
ATOM 2490 C CA . TYR B 1 41 ? 0.161 22.781 -6.285 1 98.31 41 TYR B CA 1
ATOM 2491 C C . TYR B 1 41 ? 1.107 23.969 -6.184 1 98.31 41 TYR B C 1
ATOM 2493 O O . TYR B 1 41 ? 1.504 24.375 -5.082 1 98.31 41 TYR B O 1
ATOM 2501 N N . VAL B 1 42 ? 1.43 24.578 -7.328 1 98.25 42 VAL B N 1
ATOM 2502 C CA . VAL B 1 42 ? 2.252 25.781 -7.336 1 98.25 42 VAL B CA 1
ATOM 2503 C C . VAL B 1 42 ? 1.546 26.891 -6.562 1 98.25 42 VAL B C 1
ATOM 2505 O O . VAL B 1 42 ? 2.156 27.562 -5.719 1 98.25 42 VAL B O 1
ATOM 2508 N N . TYR B 1 43 ? 0.267 27.031 -6.832 1 98.25 43 TYR B N 1
ATOM 2509 C CA . TYR B 1 43 ? -0.566 28.031 -6.172 1 98.25 43 TYR B CA 1
ATOM 2510 C C . TYR B 1 43 ? -0.543 27.844 -4.66 1 98.25 43 TYR B C 1
ATOM 2512 O O . TYR B 1 43 ? -0.4 28.812 -3.912 1 98.25 43 TYR B O 1
ATOM 2520 N N . ALA B 1 44 ? -0.644 26.641 -4.195 1 98.38 44 ALA B N 1
ATOM 2521 C CA . ALA B 1 44 ? -0.656 26.328 -2.768 1 98.38 44 ALA B CA 1
ATOM 2522 C C . ALA B 1 44 ? 0.675 26.688 -2.115 1 98.38 44 ALA B C 1
ATOM 2524 O O . ALA B 1 44 ? 0.704 27.281 -1.029 1 98.38 44 ALA B O 1
ATOM 2525 N N . ILE B 1 45 ? 1.747 26.375 -2.799 1 98.31 45 ILE B N 1
ATOM 2526 C CA . ILE B 1 45 ? 3.082 26.656 -2.277 1 98.31 45 ILE B CA 1
ATOM 2527 C C . ILE B 1 45 ? 3.301 28.156 -2.191 1 98.31 45 ILE B C 1
ATOM 2529 O O . ILE B 1 45 ? 3.824 28.656 -1.194 1 98.31 45 ILE B O 1
ATOM 2533 N N . GLU B 1 46 ? 2.887 28.828 -3.141 1 97.94 46 GLU B N 1
ATOM 2534 C CA . GLU B 1 46 ? 3.027 30.281 -3.174 1 97.94 46 GLU B CA 1
ATOM 2535 C C . GLU B 1 46 ? 2.209 30.938 -2.068 1 97.94 46 GLU B C 1
ATOM 2537 O O . GLU B 1 46 ? 2.467 32.094 -1.695 1 97.94 46 GLU B O 1
ATOM 2542 N N . ARG B 1 47 ? 1.321 30.203 -1.497 1 97.69 47 ARG B N 1
ATOM 2543 C CA . ARG B 1 47 ? 0.442 30.766 -0.475 1 97.69 47 ARG B CA 1
ATOM 2544 C C . ARG B 1 47 ? 0.821 30.25 0.912 1 97.69 47 ARG B C 1
ATOM 2546 O O . ARG B 1 47 ? 0.096 30.484 1.882 1 97.69 47 ARG B O 1
ATOM 2553 N N . GLY B 1 48 ? 1.903 29.531 0.967 1 97.31 48 GLY B N 1
ATOM 2554 C CA . GLY B 1 48 ? 2.451 29.312 2.299 1 97.31 48 GLY B CA 1
ATOM 2555 C C . GLY B 1 48 ? 2.553 27.859 2.676 1 97.31 48 GLY B C 1
ATOM 2556 O O . GLY B 1 48 ? 3.211 27.5 3.658 1 97.31 48 GLY B O 1
ATOM 2557 N N . ILE B 1 49 ? 1.907 26.938 1.943 1 98.5 49 ILE B N 1
ATOM 2558 C CA . ILE B 1 49 ? 2.131 25.516 2.176 1 98.5 49 ILE B CA 1
ATOM 2559 C C . ILE B 1 49 ? 3.561 25.156 1.783 1 98.5 49 ILE B C 1
ATOM 2561 O O . ILE B 1 49 ? 4.035 25.531 0.711 1 98.5 49 ILE B O 1
ATOM 2565 N N . ASN B 1 50 ? 4.234 24.344 2.631 1 98.62 50 ASN B N 1
ATOM 2566 C CA . ASN B 1 50 ? 5.66 24.234 2.334 1 98.62 50 ASN B CA 1
ATOM 2567 C C . ASN B 1 50 ? 6.109 22.781 2.252 1 98.62 50 ASN B C 1
ATOM 2569 O O . ASN B 1 50 ? 7.301 22.484 2.363 1 98.62 50 ASN B O 1
ATOM 2573 N N . HIS B 1 51 ? 5.184 21.828 2.145 1 98.81 51 HIS B N 1
ATOM 2574 C CA . HIS B 1 51 ? 5.633 20.453 1.932 1 98.81 51 HIS B CA 1
ATOM 2575 C C . HIS B 1 51 ? 4.652 19.688 1.054 1 98.81 51 HIS B C 1
ATOM 2577 O O . HIS B 1 51 ? 3.465 20.016 1.013 1 98.81 51 HIS B O 1
ATOM 2583 N N . ILE B 1 52 ? 5.188 18.781 0.321 1 98.81 52 ILE B N 1
ATOM 2584 C CA . ILE B 1 52 ? 4.445 17.875 -0.541 1 98.81 52 ILE B CA 1
ATOM 2585 C C . ILE B 1 52 ? 4.781 16.422 -0.175 1 98.81 52 ILE B C 1
ATOM 2587 O O . ILE B 1 52 ? 5.949 16.078 -0.001 1 98.81 52 ILE B O 1
ATOM 2591 N N . ASP B 1 53 ? 3.764 15.641 -0.012 1 98.88 53 ASP B N 1
ATOM 2592 C CA . ASP B 1 53 ? 3.896 14.211 0.258 1 98.88 53 ASP B CA 1
ATOM 2593 C C . ASP B 1 53 ? 3.65 13.391 -1.004 1 98.88 53 ASP B C 1
ATOM 2595 O O . ASP B 1 53 ? 2.674 13.617 -1.721 1 98.88 53 ASP B O 1
ATOM 2599 N N . THR B 1 54 ? 4.539 12.461 -1.222 1 98.75 54 THR B N 1
ATOM 2600 C CA . THR B 1 54 ? 4.414 11.578 -2.375 1 98.75 54 THR B CA 1
ATOM 2601 C C . THR B 1 54 ? 4.98 10.195 -2.061 1 98.75 54 THR B C 1
ATOM 2603 O O . THR B 1 54 ? 5.145 9.836 -0.892 1 98.75 54 THR B O 1
ATOM 2606 N N . ALA B 1 55 ? 5.051 9.328 -3.088 1 98.38 55 ALA B N 1
ATOM 2607 C CA . ALA B 1 55 ? 5.59 7.977 -2.918 1 98.38 55 ALA B CA 1
ATOM 2608 C C . ALA B 1 55 ? 5.992 7.375 -4.262 1 98.38 55 ALA B C 1
ATOM 2610 O O . ALA B 1 55 ? 5.406 7.699 -5.297 1 98.38 55 ALA B O 1
ATOM 2611 N N . GLU B 1 56 ? 6.961 6.492 -4.168 1 97 56 GLU B N 1
ATOM 2612 C CA . GLU B 1 56 ? 7.348 5.77 -5.375 1 97 56 GLU B CA 1
ATOM 2613 C C . GLU B 1 56 ? 6.18 4.957 -5.93 1 97 56 GLU B C 1
ATOM 2615 O O . GLU B 1 56 ? 6.07 4.77 -7.145 1 97 56 GLU B O 1
ATOM 2620 N N . MET B 1 57 ? 5.289 4.613 -5.059 1 93.31 57 MET B N 1
ATOM 2621 C CA . MET B 1 57 ? 4.164 3.748 -5.402 1 93.31 57 MET B CA 1
ATOM 2622 C C . MET B 1 57 ? 3.117 4.512 -6.207 1 93.31 57 MET B C 1
ATOM 2624 O O . MET B 1 57 ? 2.389 3.92 -7.004 1 93.31 57 MET B O 1
ATOM 2628 N N . TYR B 1 58 ? 2.953 5.758 -6.008 1 93.31 58 TYR B N 1
ATOM 2629 C CA . TYR B 1 58 ? 1.863 6.543 -6.582 1 93.31 58 TYR B CA 1
ATOM 2630 C C . TYR B 1 58 ? 2.045 6.707 -8.086 1 93.31 58 TYR B C 1
ATOM 2632 O O . TYR B 1 58 ? 3.031 7.293 -8.539 1 93.31 58 TYR B O 1
ATOM 2640 N N . GLY B 1 59 ? 1.096 6.094 -8.805 1 88.56 59 GLY B N 1
ATOM 2641 C CA . GLY B 1 59 ? 1.189 6.148 -10.25 1 88.56 59 GLY B CA 1
ATOM 2642 C C . GLY B 1 59 ? 2.453 5.504 -10.797 1 88.56 59 GLY B C 1
ATOM 2643 O O . GLY B 1 59 ? 3.002 5.953 -11.805 1 88.56 59 GLY B O 1
ATOM 2644 N N . ALA B 1 60 ? 2.967 4.555 -9.992 1 86.44 60 ALA B N 1
ATOM 2645 C CA . ALA B 1 60 ? 4.203 3.869 -10.367 1 86.44 60 ALA B CA 1
ATOM 2646 C C . ALA B 1 60 ? 5.316 4.867 -10.656 1 86.44 60 ALA B C 1
ATOM 2648 O O . ALA B 1 60 ? 5.988 4.773 -11.688 1 86.44 60 ALA B O 1
ATOM 2649 N N . GLY B 1 61 ? 5.395 5.902 -9.875 1 92.69 61 GLY B N 1
ATOM 2650 C CA . GLY B 1 61 ? 6.469 6.871 -10.008 1 92.69 61 GLY B CA 1
ATOM 2651 C C . GLY B 1 61 ? 6.027 8.18 -10.641 1 92.69 61 GLY B C 1
ATOM 2652 O O . GLY B 1 61 ? 6.727 9.188 -10.555 1 92.69 61 GLY B O 1
ATOM 2653 N N . GLU B 1 62 ? 4.875 8.18 -11.211 1 93.5 62 GLU B N 1
ATOM 2654 C CA . GLU B 1 62 ? 4.41 9.375 -11.906 1 93.5 62 GLU B CA 1
ATOM 2655 C C . GLU B 1 62 ? 4.184 10.531 -10.938 1 93.5 62 GLU B C 1
ATOM 2657 O O . GLU B 1 62 ? 4.398 11.695 -11.289 1 93.5 62 GLU B O 1
ATOM 2662 N N . ALA B 1 63 ? 3.727 10.25 -9.781 1 96.69 63 ALA B N 1
ATOM 2663 C CA . ALA B 1 63 ? 3.521 11.289 -8.773 1 96.69 63 ALA B CA 1
ATOM 2664 C C . ALA B 1 63 ? 4.84 11.961 -8.406 1 96.69 63 ALA B C 1
ATOM 2666 O O . ALA B 1 63 ? 4.891 13.172 -8.203 1 96.69 63 ALA B O 1
ATOM 2667 N N . GLU B 1 64 ? 5.898 11.164 -8.297 1 98.5 64 GLU B N 1
ATOM 2668 C CA . GLU B 1 64 ? 7.211 11.727 -8 1 98.5 64 GLU B CA 1
ATOM 2669 C C . GLU B 1 64 ? 7.703 12.609 -9.148 1 98.5 64 GLU B C 1
ATOM 2671 O O . GLU B 1 64 ? 8.273 13.68 -8.914 1 98.5 64 GLU B O 1
ATOM 2676 N N . ARG B 1 65 ? 7.496 12.172 -10.367 1 98.25 65 ARG B N 1
ATOM 2677 C CA . ARG B 1 65 ? 7.852 13 -11.508 1 98.25 65 ARG B CA 1
ATOM 2678 C C . ARG B 1 65 ? 7.07 14.312 -11.5 1 98.25 65 ARG B C 1
ATOM 2680 O O . A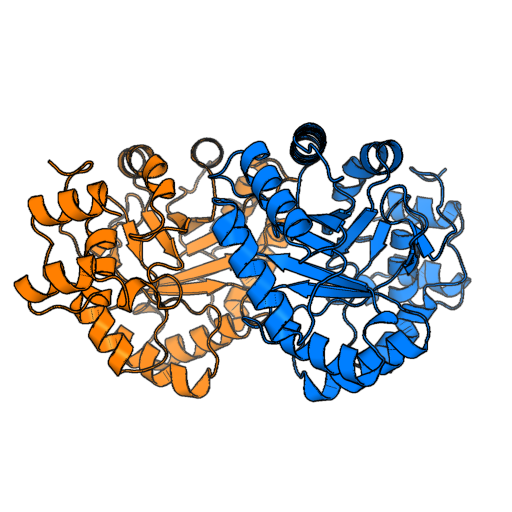RG B 1 65 ? 7.621 15.375 -11.805 1 98.25 65 ARG B O 1
ATOM 2687 N N . PHE B 1 66 ? 5.816 14.18 -11.148 1 98.38 66 PHE B N 1
ATOM 2688 C CA . PHE B 1 66 ? 4.965 15.359 -11.008 1 98.38 66 PHE B CA 1
ATOM 2689 C C . PHE B 1 66 ? 5.527 16.312 -9.969 1 98.38 66 PHE B C 1
ATOM 2691 O O . PHE B 1 66 ? 5.605 17.531 -10.211 1 98.38 66 PHE B O 1
ATOM 2698 N N . VAL B 1 67 ? 5.949 15.82 -8.812 1 98.75 67 VAL B N 1
ATOM 2699 C CA . VAL B 1 67 ? 6.535 16.656 -7.766 1 98.75 67 VAL B CA 1
ATOM 2700 C C . VAL B 1 67 ? 7.773 17.359 -8.305 1 98.75 67 VAL B C 1
ATOM 2702 O O . VAL B 1 67 ? 7.996 18.547 -8.016 1 98.75 67 VAL B O 1
ATOM 2705 N N . GLY B 1 68 ? 8.555 16.625 -9.102 1 98.75 68 GLY B N 1
ATOM 2706 C CA . GLY B 1 68 ? 9.703 17.25 -9.742 1 98.75 68 GLY B CA 1
ATOM 2707 C C . GLY B 1 68 ? 9.328 18.484 -10.547 1 98.75 68 GLY B C 1
ATOM 2708 O O . GLY B 1 68 ? 10.031 19.5 -10.5 1 98.75 68 GLY B O 1
ATOM 2709 N N . LYS B 1 69 ? 8.25 18.406 -11.281 1 98.44 69 LYS B N 1
ATOM 2710 C CA . LYS B 1 69 ? 7.777 19.547 -12.062 1 98.44 69 LYS B CA 1
ATOM 2711 C C . LYS B 1 69 ? 7.391 20.719 -11.156 1 98.44 69 LYS B C 1
ATOM 2713 O O . LYS B 1 69 ? 7.676 21.875 -11.477 1 98.44 69 LYS B O 1
ATOM 2718 N N . VAL B 1 70 ? 6.73 20.391 -10.039 1 98.44 70 VAL B N 1
ATOM 2719 C CA . VAL B 1 70 ? 6.355 21.438 -9.094 1 98.44 70 VAL B CA 1
ATOM 2720 C C . VAL B 1 70 ? 7.609 22.125 -8.555 1 98.44 70 VAL B C 1
ATOM 2722 O O . VAL B 1 70 ? 7.68 23.359 -8.516 1 98.44 70 VAL B O 1
ATOM 2725 N N . LEU B 1 71 ? 8.617 21.297 -8.219 1 98.56 71 LEU B N 1
ATOM 2726 C CA . LEU B 1 71 ? 9.852 21.812 -7.648 1 98.56 71 LEU B CA 1
ATOM 2727 C C . LEU B 1 71 ? 10.562 22.734 -8.641 1 98.56 71 LEU B C 1
ATOM 2729 O O . LEU B 1 71 ? 11.102 23.781 -8.258 1 98.56 71 LEU B O 1
ATOM 2733 N N . ARG B 1 72 ? 10.562 22.375 -9.859 1 98 72 ARG B N 1
ATOM 2734 C CA . ARG B 1 72 ? 11.195 23.203 -10.883 1 98 72 ARG B CA 1
ATOM 2735 C C . ARG B 1 72 ? 10.469 24.531 -11.039 1 98 72 ARG B C 1
ATOM 2737 O O . ARG B 1 72 ? 11.094 25.547 -11.336 1 98 72 ARG B O 1
ATOM 2744 N N . SER B 1 73 ? 9.227 24.5 -10.82 1 97.81 73 SER B N 1
ATOM 2745 C CA . SER B 1 73 ? 8.406 25.703 -10.992 1 97.81 73 SER B CA 1
ATOM 2746 C C . SER B 1 73 ? 8.602 26.672 -9.844 1 97.81 73 SER B C 1
ATOM 2748 O O . SER B 1 73 ? 8.633 27.891 -10.047 1 97.81 73 SER B O 1
ATOM 2750 N N . VAL B 1 74 ? 8.727 26.203 -8.641 1 97.88 74 VAL B N 1
ATOM 2751 C CA . VAL B 1 74 ? 8.672 27.078 -7.48 1 97.88 74 VAL B CA 1
ATOM 2752 C C . VAL B 1 74 ? 10.062 27.203 -6.859 1 97.88 74 VAL B C 1
ATOM 2754 O O . VAL B 1 74 ? 10.312 28.109 -6.059 1 97.88 74 VAL B O 1
ATOM 2757 N N . GLY B 1 75 ? 10.945 26.297 -7.191 1 97.19 75 GLY B N 1
ATOM 2758 C CA . GLY B 1 75 ? 12.25 26.219 -6.559 1 97.19 75 GLY B CA 1
ATOM 2759 C C . GLY B 1 75 ? 12.344 25.125 -5.512 1 97.19 75 GLY B C 1
ATOM 2760 O O . GLY B 1 75 ? 11.5 25.047 -4.613 1 97.19 75 GLY B O 1
ATOM 2761 N N . ARG B 1 76 ? 13.344 24.297 -5.543 1 96.5 76 ARG B N 1
ATOM 2762 C CA . ARG B 1 76 ? 13.531 23.125 -4.711 1 96.5 76 ARG B CA 1
ATOM 2763 C C . ARG B 1 76 ? 13.594 23.5 -3.232 1 96.5 76 ARG B C 1
ATOM 2765 O O . ARG B 1 76 ? 13.094 22.766 -2.379 1 96.5 76 ARG B O 1
ATOM 2772 N N . ASP B 1 77 ? 14.102 24.656 -2.885 1 95.5 77 ASP B N 1
ATOM 2773 C CA . ASP B 1 77 ? 14.383 25.031 -1.501 1 95.5 77 ASP B CA 1
ATOM 2774 C C . ASP B 1 77 ? 13.133 25.594 -0.822 1 95.5 77 ASP B C 1
ATOM 2776 O O . ASP B 1 77 ? 13.109 25.766 0.397 1 95.5 77 ASP B O 1
ATOM 2780 N N . ARG B 1 78 ? 12.094 25.703 -1.545 1 95.88 78 ARG B N 1
ATOM 2781 C CA . ARG B 1 78 ? 10.867 26.297 -1.002 1 95.88 78 ARG B CA 1
ATOM 2782 C C . ARG B 1 78 ? 9.922 25.203 -0.488 1 95.88 78 ARG B C 1
ATOM 2784 O O . ARG B 1 78 ? 8.938 25.5 0.19 1 95.88 78 ARG B O 1
ATOM 2791 N N . VAL B 1 79 ? 10.297 24.016 -0.756 1 98.06 79 VAL B N 1
ATOM 2792 C CA . VAL B 1 79 ? 9.352 22.938 -0.485 1 98.06 79 VAL B CA 1
ATOM 2793 C C . VAL B 1 79 ? 10.07 21.766 0.192 1 98.06 79 VAL B C 1
ATOM 2795 O O . VAL B 1 79 ? 11.125 21.328 -0.273 1 98.06 79 VAL B O 1
ATOM 2798 N N . TYR B 1 80 ? 9.57 21.375 1.338 1 98.88 80 TYR B N 1
ATOM 2799 C CA . TYR B 1 80 ? 9.984 20.078 1.884 1 98.88 80 TYR B CA 1
ATOM 2800 C C . TYR B 1 80 ? 9.328 18.938 1.131 1 98.88 80 TYR B C 1
ATOM 2802 O O . TYR B 1 80 ? 8.109 18.922 0.942 1 98.88 80 TYR B O 1
ATOM 2810 N N . VAL B 1 81 ? 10.117 18 0.7 1 98.94 81 VAL B N 1
ATOM 2811 C CA . VAL B 1 81 ? 9.594 16.844 -0.026 1 98.94 81 VAL B CA 1
ATOM 2812 C C . VAL B 1 81 ? 9.625 15.602 0.874 1 98.94 81 VAL B C 1
ATOM 2814 O O . VAL B 1 81 ? 10.672 15.25 1.415 1 98.94 81 VAL B O 1
ATOM 2817 N N . VAL B 1 82 ? 8.461 15 1.074 1 98.94 82 VAL B N 1
ATOM 2818 C CA . VAL B 1 82 ? 8.32 13.734 1.788 1 98.94 82 VAL B CA 1
ATOM 2819 C C . VAL B 1 82 ? 7.957 12.625 0.805 1 98.94 82 VAL B C 1
ATOM 2821 O O . VAL B 1 82 ? 6.953 12.719 0.095 1 98.94 82 VAL B O 1
ATOM 2824 N N . THR B 1 83 ? 8.766 11.633 0.681 1 98.88 83 THR B N 1
ATOM 2825 C CA . THR B 1 83 ? 8.414 10.492 -0.158 1 98.88 83 THR B CA 1
ATOM 2826 C C . THR B 1 83 ? 8.539 9.188 0.625 1 98.88 83 THR B C 1
ATOM 2828 O O . THR B 1 83 ? 8.922 9.195 1.798 1 98.88 83 THR B O 1
ATOM 2831 N N . LYS B 1 84 ? 8.047 8.188 0.039 1 98.81 84 LYS B N 1
ATOM 2832 C CA . LYS B 1 84 ? 8.016 6.875 0.687 1 98.81 84 LYS B CA 1
ATOM 2833 C C . LYS B 1 84 ? 8.43 5.773 -0.281 1 98.81 84 LYS B C 1
ATOM 2835 O O . LYS B 1 84 ? 8.203 5.879 -1.488 1 98.81 84 LYS B O 1
ATOM 2840 N N . LEU B 1 85 ? 9.008 4.809 0.344 1 98.69 85 LEU B N 1
ATOM 2841 C CA . LEU B 1 85 ? 9.398 3.639 -0.433 1 98.69 85 LEU B CA 1
ATOM 2842 C C . LEU B 1 85 ? 8.625 2.402 0.016 1 98.69 85 LEU B C 1
ATOM 2844 O O . LEU B 1 85 ? 8.18 2.326 1.163 1 98.69 85 LEU B O 1
ATOM 2848 N N . TYR B 1 86 ? 8.523 1.458 -0.878 1 96.75 86 TYR B N 1
ATOM 2849 C CA . TYR B 1 86 ? 7.91 0.176 -0.55 1 96.75 86 TYR B CA 1
ATOM 2850 C C . TYR B 1 86 ? 8.633 -0.491 0.615 1 96.75 86 TYR B C 1
ATOM 2852 O O . TYR B 1 86 ? 9.859 -0.405 0.726 1 96.75 86 TYR B O 1
ATOM 2860 N N . PRO B 1 87 ? 7.906 -1.297 1.388 1 97 87 PRO B N 1
ATOM 2861 C CA . PRO B 1 87 ? 8.516 -1.926 2.561 1 97 87 PRO B CA 1
ATOM 2862 C C . PRO B 1 87 ? 9.633 -2.898 2.193 1 97 87 PRO B C 1
ATOM 2864 O O . PRO B 1 87 ? 10.641 -2.979 2.898 1 97 87 PRO B O 1
ATOM 2867 N N . PHE B 1 88 ? 9.508 -3.541 1.092 1 94.38 88 PHE B N 1
ATOM 2868 C CA . PHE B 1 88 ? 10.477 -4.578 0.752 1 94.38 88 PHE B CA 1
ATOM 2869 C C . PHE B 1 88 ? 11.812 -3.965 0.346 1 94.38 88 PHE B C 1
ATOM 2871 O O . PHE B 1 88 ? 12.828 -4.656 0.288 1 94.38 88 PHE B O 1
ATOM 2878 N N . ARG B 1 89 ? 11.812 -2.643 0.031 1 97.12 89 ARG B N 1
ATOM 2879 C CA . ARG B 1 89 ? 13.07 -1.961 -0.256 1 97.12 89 ARG B CA 1
ATOM 2880 C C . ARG B 1 89 ? 14 -1.99 0.955 1 97.12 89 ARG B C 1
ATOM 2882 O O . ARG B 1 89 ? 15.219 -1.87 0.813 1 97.12 89 ARG B O 1
ATOM 2889 N N . PHE B 1 90 ? 13.43 -2.178 2.129 1 98.12 90 PHE B N 1
ATOM 2890 C CA . PHE B 1 90 ? 14.188 -1.997 3.365 1 98.12 90 PHE B CA 1
ATOM 2891 C C . PHE B 1 90 ? 14.672 -3.338 3.902 1 98.12 90 PHE B C 1
ATOM 2893 O O . PHE B 1 90 ? 15.164 -3.418 5.031 1 98.12 90 PHE B O 1
ATOM 2900 N N . ARG B 1 91 ? 14.508 -4.383 3.137 1 95.94 91 ARG B N 1
ATOM 2901 C CA . ARG B 1 91 ? 15.023 -5.695 3.512 1 95.94 91 ARG B CA 1
ATOM 2902 C C . ARG B 1 91 ? 16.547 -5.738 3.404 1 95.94 91 ARG B C 1
ATOM 2904 O O . ARG B 1 91 ? 17.188 -6.594 4.012 1 95.94 91 ARG B O 1
ATOM 2911 N N . ASP B 1 92 ? 17.125 -4.773 2.656 1 95.75 92 ASP B N 1
ATOM 2912 C CA . ASP B 1 92 ? 18.562 -4.648 2.393 1 95.75 92 ASP B CA 1
ATOM 2913 C C . ASP B 1 92 ? 18.969 -3.186 2.256 1 95.75 92 ASP B C 1
ATOM 2915 O O . ASP B 1 92 ? 18.391 -2.445 1.461 1 95.75 92 ASP B O 1
ATOM 2919 N N . PRO B 1 93 ? 19.984 -2.779 3.01 1 98.19 93 PRO B N 1
ATOM 2920 C CA . PRO B 1 93 ? 20.391 -1.373 2.961 1 98.19 93 PRO B CA 1
ATOM 2921 C C . PRO B 1 93 ? 20.75 -0.909 1.549 1 98.19 93 PRO B C 1
ATOM 2923 O O . PRO B 1 93 ? 20.391 0.207 1.157 1 98.19 93 PRO B O 1
ATOM 2926 N N . ASP B 1 94 ? 21.359 -1.754 0.78 1 97.75 94 ASP B N 1
ATOM 2927 C CA . ASP B 1 94 ? 21.766 -1.366 -0.571 1 97.75 94 ASP B CA 1
ATOM 2928 C C . ASP B 1 94 ? 20.531 -1.178 -1.465 1 97.75 94 ASP B C 1
ATOM 2930 O O . ASP B 1 94 ? 20.5 -0.259 -2.287 1 97.75 94 ASP B O 1
ATOM 2934 N N . GLU B 1 95 ? 19.578 -2.002 -1.294 1 96.44 95 GLU B N 1
ATOM 2935 C CA . GLU B 1 95 ? 18.344 -1.88 -2.055 1 96.44 95 GLU B CA 1
ATOM 2936 C C . GLU B 1 95 ? 17.594 -0.607 -1.682 1 96.44 95 GLU B C 1
ATOM 2938 O O . GLU B 1 95 ? 17.016 0.057 -2.547 1 96.44 95 GLU B O 1
ATOM 2943 N N . ALA B 1 96 ? 17.609 -0.351 -0.419 1 98.56 96 ALA B N 1
ATOM 2944 C CA . ALA B 1 96 ? 16.938 0.861 0.052 1 98.56 96 ALA B CA 1
ATOM 2945 C C . ALA B 1 96 ? 17.578 2.107 -0.552 1 98.56 96 ALA B C 1
ATOM 2947 O O . ALA B 1 96 ? 16.875 3 -1.037 1 98.56 96 ALA B O 1
ATOM 2948 N N . VAL B 1 97 ? 18.891 2.135 -0.553 1 98.88 97 VAL B N 1
ATOM 2949 C CA . VAL B 1 97 ? 19.625 3.273 -1.087 1 98.88 97 VAL B CA 1
ATOM 2950 C C . VAL B 1 97 ? 19.375 3.404 -2.586 1 98.88 97 VAL B C 1
ATOM 2952 O O . VAL B 1 97 ? 19.125 4.504 -3.086 1 98.88 97 VAL B O 1
ATOM 2955 N N . LYS B 1 98 ? 19.375 2.318 -3.273 1 98.19 98 LYS B N 1
ATOM 2956 C CA . LYS B 1 98 ? 19.109 2.318 -4.707 1 98.19 98 LYS B CA 1
ATOM 2957 C C . LYS B 1 98 ? 17.703 2.854 -5.004 1 98.19 98 LYS B C 1
ATOM 2959 O O . LYS B 1 98 ? 17.516 3.654 -5.926 1 98.19 98 LYS B O 1
ATOM 2964 N N . ALA B 1 99 ? 16.75 2.426 -4.234 1 98.31 99 ALA B N 1
ATOM 2965 C CA . ALA B 1 99 ? 15.367 2.861 -4.426 1 98.31 99 ALA B CA 1
ATOM 2966 C C . ALA B 1 99 ? 15.219 4.352 -4.125 1 98.31 99 ALA B C 1
ATOM 2968 O O . ALA B 1 99 ? 14.508 5.066 -4.836 1 98.31 99 ALA B O 1
ATOM 2969 N N . ALA B 1 100 ? 15.875 4.781 -3.084 1 98.88 100 ALA B N 1
ATOM 2970 C CA . ALA B 1 100 ? 15.844 6.199 -2.73 1 98.88 100 ALA B CA 1
ATOM 2971 C C . ALA B 1 100 ? 16.453 7.055 -3.836 1 98.88 100 ALA B C 1
ATOM 2973 O O . ALA B 1 100 ? 15.938 8.125 -4.16 1 98.88 100 ALA B O 1
ATOM 2974 N N . ARG B 1 101 ? 17.531 6.59 -4.402 1 98.81 101 ARG B N 1
ATOM 2975 C CA . ARG B 1 101 ? 18.172 7.297 -5.508 1 98.81 101 ARG B CA 1
ATOM 2976 C C . ARG B 1 101 ? 17.234 7.383 -6.711 1 98.81 101 ARG B C 1
ATOM 2978 O O . ARG B 1 101 ? 17.141 8.43 -7.355 1 98.81 101 ARG B O 1
ATOM 2985 N N . ALA B 1 102 ? 16.578 6.324 -6.988 1 98.5 102 ALA B N 1
ATOM 2986 C CA . ALA B 1 102 ? 15.617 6.312 -8.094 1 98.5 102 ALA B CA 1
ATOM 2987 C C . ALA B 1 102 ? 14.492 7.309 -7.863 1 98.5 102 ALA B C 1
ATOM 2989 O O . ALA B 1 102 ? 14.047 7.988 -8.797 1 98.5 102 ALA B O 1
ATOM 2990 N N . SER B 1 103 ? 13.984 7.363 -6.652 1 98.81 103 SER B N 1
ATOM 2991 C CA . SER B 1 103 ? 12.953 8.344 -6.301 1 98.81 103 SER B CA 1
ATOM 2992 C C . SER B 1 103 ? 13.453 9.766 -6.523 1 98.81 103 SER B C 1
ATOM 2994 O O . SER B 1 103 ? 12.75 10.586 -7.117 1 98.81 103 SER B O 1
ATOM 2996 N N . ALA B 1 104 ? 14.656 10.062 -6.023 1 98.81 104 ALA B N 1
ATOM 2997 C CA . ALA B 1 104 ? 15.25 11.383 -6.215 1 98.81 104 ALA B CA 1
ATOM 2998 C C . ALA B 1 104 ? 15.398 11.711 -7.695 1 98.81 104 ALA B C 1
ATOM 3000 O O . ALA B 1 104 ? 15.102 12.828 -8.125 1 98.81 104 ALA B O 1
ATOM 3001 N N . GLU B 1 105 ? 15.82 10.727 -8.453 1 98.69 105 GLU B N 1
ATOM 3002 C CA . GLU B 1 105 ? 16.016 10.914 -9.891 1 98.69 105 GLU B CA 1
ATOM 3003 C C . GLU B 1 105 ? 14.688 11.234 -10.586 1 98.69 105 GLU B C 1
ATOM 3005 O O . GLU B 1 105 ? 14.641 12.094 -11.461 1 98.69 105 GLU B O 1
ATOM 3010 N N . ARG B 1 106 ? 13.641 10.57 -10.25 1 98.5 106 ARG B N 1
ATOM 3011 C CA . ARG B 1 106 ? 12.328 10.828 -10.844 1 98.5 106 ARG B CA 1
ATOM 3012 C C . ARG B 1 106 ? 11.883 12.266 -10.57 1 98.5 106 ARG B C 1
ATOM 3014 O O . ARG B 1 106 ? 11.203 12.875 -11.398 1 98.5 106 ARG B O 1
ATOM 3021 N N . MET B 1 107 ? 12.312 12.758 -9.422 1 98.69 107 MET B N 1
ATOM 3022 C CA . MET B 1 107 ? 11.914 14.109 -9.047 1 98.69 107 MET B CA 1
ATOM 3023 C C . MET B 1 107 ? 12.922 15.133 -9.57 1 98.69 107 MET B C 1
ATOM 3025 O O . MET B 1 107 ? 12.703 16.344 -9.461 1 98.69 107 MET B O 1
ATOM 3029 N N . GLY B 1 108 ? 14.07 14.633 -10.086 1 98.38 108 GLY B N 1
ATOM 3030 C CA . GLY B 1 108 ? 15.094 15.523 -10.617 1 98.38 108 GLY B CA 1
ATOM 3031 C C . GLY B 1 108 ? 15.867 16.25 -9.531 1 98.38 108 GLY B C 1
ATOM 3032 O O . GLY B 1 108 ? 16.25 17.406 -9.711 1 98.38 108 GLY B O 1
ATOM 3033 N N . VAL B 1 109 ? 16.031 15.617 -8.398 1 98.56 109 VAL B N 1
ATOM 3034 C CA . VAL B 1 109 ? 16.75 16.234 -7.285 1 98.56 109 VAL B CA 1
ATOM 3035 C C . VAL B 1 109 ? 17.844 15.305 -6.785 1 98.56 109 VAL B C 1
ATOM 3037 O O . VAL B 1 109 ? 17.875 14.125 -7.152 1 98.56 109 VAL B O 1
ATOM 3040 N N . SER B 1 110 ? 18.703 15.82 -5.926 1 98.19 110 SER B N 1
ATOM 3041 C CA . SER B 1 110 ? 19.812 15.023 -5.395 1 98.19 110 SER B CA 1
ATOM 3042 C C . SER B 1 110 ? 19.438 14.383 -4.062 1 98.19 110 SER B C 1
ATOM 3044 O O . SER B 1 110 ? 20.078 13.43 -3.621 1 98.19 110 SER B O 1
ATOM 3046 N N . TYR B 1 111 ? 18.406 14.938 -3.424 1 98.44 111 TYR B N 1
ATOM 3047 C CA . TYR B 1 111 ? 17.906 14.43 -2.15 1 98.44 111 TYR B CA 1
ATOM 3048 C C . TYR B 1 111 ? 16.453 14.828 -1.926 1 98.44 111 TYR B C 1
ATOM 3050 O O . TYR B 1 111 ? 15.938 15.719 -2.604 1 98.44 111 TYR B O 1
ATOM 3058 N N . VAL B 1 112 ? 15.844 14.156 -0.971 1 98.81 112 VAL B N 1
ATOM 3059 C CA . VAL B 1 112 ? 14.547 14.562 -0.457 1 98.81 112 VAL B CA 1
ATOM 3060 C C . VAL B 1 112 ? 14.672 14.961 1.014 1 98.81 112 VAL B C 1
ATOM 3062 O O . VAL B 1 112 ? 15.695 14.688 1.648 1 98.81 112 VAL B O 1
ATOM 3065 N N . ASP B 1 113 ? 13.68 15.602 1.53 1 98.88 113 ASP B N 1
ATOM 3066 C CA . ASP B 1 113 ? 13.766 16.078 2.906 1 98.88 113 ASP B CA 1
ATOM 3067 C C . ASP B 1 113 ? 13.461 14.961 3.898 1 98.88 113 ASP B C 1
ATOM 3069 O O . ASP B 1 113 ? 14.172 14.789 4.891 1 98.88 113 ASP B O 1
ATOM 3073 N N . ILE B 1 114 ? 12.43 14.203 3.641 1 98.94 114 ILE B N 1
ATOM 3074 C CA . ILE B 1 114 ? 12.078 13.094 4.527 1 98.94 114 ILE B CA 1
ATOM 3075 C C . ILE B 1 114 ? 11.758 11.852 3.697 1 98.94 114 ILE B C 1
ATOM 3077 O O . ILE B 1 114 ? 11.016 11.93 2.713 1 98.94 114 ILE B O 1
ATOM 3081 N N . ILE B 1 115 ? 12.273 10.727 4.102 1 98.94 115 ILE B N 1
ATOM 3082 C CA . ILE B 1 115 ? 11.938 9.453 3.471 1 98.94 115 ILE B CA 1
ATOM 3083 C C . ILE B 1 115 ? 11.297 8.523 4.496 1 98.94 115 ILE B C 1
ATOM 3085 O O . ILE B 1 115 ? 11.758 8.43 5.637 1 98.94 115 ILE B O 1
ATOM 3089 N N . LEU B 1 116 ? 10.195 7.875 4.098 1 98.94 116 LEU B N 1
ATOM 3090 C CA . LEU B 1 116 ? 9.445 7.008 5 1 98.94 116 LEU B CA 1
ATOM 3091 C C . LEU B 1 116 ? 9.43 5.574 4.484 1 98.94 116 LEU B C 1
ATOM 3093 O O . LEU B 1 116 ? 9.43 5.344 3.273 1 98.94 116 LEU B O 1
ATOM 3097 N N . ILE B 1 117 ? 9.352 4.641 5.414 1 98.81 117 ILE B N 1
ATOM 3098 C CA . ILE B 1 117 ? 8.836 3.314 5.105 1 98.81 117 ILE B CA 1
ATOM 3099 C C . ILE B 1 117 ? 7.324 3.385 4.906 1 98.81 117 ILE B C 1
ATOM 3101 O O . ILE B 1 117 ? 6.598 3.877 5.777 1 98.81 117 ILE B O 1
ATOM 3105 N N . HIS B 1 118 ? 6.82 2.873 3.844 1 98.06 118 HIS B N 1
ATOM 3106 C CA . HIS B 1 118 ? 5.422 3.092 3.492 1 98.06 118 HIS B CA 1
ATOM 3107 C C . HIS B 1 118 ? 4.492 2.357 4.453 1 98.06 118 HIS B C 1
ATOM 3109 O O . HIS B 1 118 ? 3.408 2.854 4.777 1 98.06 118 HIS B O 1
ATOM 3115 N N . TRP B 1 119 ? 4.809 1.177 4.895 1 96.69 119 TRP B N 1
ATOM 3116 C CA . TRP B 1 119 ? 4.25 0.424 6.012 1 96.69 119 TRP B CA 1
ATOM 3117 C C . TRP B 1 119 ? 5.25 -0.604 6.531 1 96.69 119 TRP B C 1
ATOM 3119 O O . TRP B 1 119 ? 6.234 -0.917 5.855 1 96.69 119 TRP B O 1
ATOM 3129 N N . PRO B 1 120 ? 5.043 -1.08 7.73 1 96.19 120 PRO B N 1
ATOM 3130 C CA . PRO B 1 120 ? 6.012 -2.059 8.227 1 96.19 120 PRO B CA 1
ATOM 3131 C C . PRO B 1 120 ? 6.008 -3.357 7.426 1 96.19 120 PRO B C 1
ATOM 3133 O O . PRO B 1 120 ? 4.938 -3.9 7.129 1 96.19 120 PRO B O 1
ATOM 3136 N N . ASP B 1 121 ? 7.195 -3.795 7.113 1 95.12 121 ASP B N 1
ATOM 3137 C CA . ASP B 1 121 ? 7.34 -5.09 6.457 1 95.12 121 ASP B CA 1
ATOM 3138 C C . ASP B 1 121 ? 7.223 -6.23 7.469 1 95.12 121 ASP B C 1
ATOM 3140 O O . ASP B 1 121 ? 8.07 -6.375 8.352 1 95.12 121 ASP B O 1
ATOM 3144 N N . PRO B 1 122 ? 6.297 -7.043 7.281 1 90.38 122 PRO B N 1
ATOM 3145 C CA . PRO B 1 122 ? 6.102 -8.102 8.273 1 90.38 122 PRO B CA 1
ATOM 3146 C C . PRO B 1 122 ? 7.176 -9.188 8.195 1 90.38 122 PRO B C 1
ATOM 3148 O O . PRO B 1 122 ? 7.305 -9.992 9.117 1 90.38 122 PRO B O 1
ATOM 3151 N N . GLN B 1 123 ? 7.902 -9.25 7.137 1 91.06 123 GLN B N 1
ATOM 3152 C CA . GLN B 1 123 ? 8.883 -10.32 6.957 1 91.06 123 GLN B CA 1
ATOM 3153 C C . GLN B 1 123 ? 10.281 -9.859 7.352 1 91.06 123 GLN B C 1
ATOM 3155 O O . GLN B 1 123 ? 11.25 -10.609 7.215 1 91.06 123 GLN B O 1
ATOM 3160 N N . THR B 1 124 ? 10.43 -8.633 7.781 1 95.38 124 THR B N 1
ATOM 3161 C CA . THR B 1 124 ? 11.719 -8.047 8.156 1 95.38 124 THR B CA 1
ATOM 3162 C C . THR B 1 124 ? 11.633 -7.395 9.531 1 95.38 124 THR B C 1
ATOM 3164 O O . THR B 1 124 ? 10.766 -6.551 9.773 1 95.38 124 THR B O 1
ATOM 3167 N N . PRO B 1 125 ? 12.516 -7.824 10.461 1 96.31 125 PRO B N 1
ATOM 3168 C CA . PRO B 1 125 ? 12.516 -7.152 11.758 1 96.31 125 PRO B CA 1
ATOM 3169 C C . PRO B 1 125 ? 12.625 -5.633 11.641 1 96.31 125 PRO B C 1
ATOM 3171 O O . PRO B 1 125 ? 13.352 -5.129 10.781 1 96.31 125 PRO B O 1
ATOM 3174 N N . ILE B 1 126 ? 11.992 -4.934 12.508 1 98 126 ILE B N 1
ATOM 3175 C CA . ILE B 1 126 ? 11.953 -3.477 12.477 1 98 126 ILE B CA 1
ATOM 3176 C C . ILE B 1 126 ? 13.367 -2.918 12.562 1 98 126 ILE B C 1
ATOM 3178 O O . ILE B 1 126 ? 13.711 -1.966 11.859 1 98 126 ILE B O 1
ATOM 3182 N N . LYS B 1 127 ? 14.203 -3.535 13.414 1 98.31 127 LYS B N 1
ATOM 3183 C CA . LYS B 1 127 ? 15.57 -3.068 13.578 1 98.31 127 LYS B CA 1
ATOM 3184 C C . LYS B 1 127 ? 16.328 -3.086 12.25 1 98.31 127 LYS B C 1
ATOM 3186 O O . LYS B 1 127 ? 17.125 -2.188 11.969 1 98.31 127 LYS B O 1
ATOM 3191 N N . ASP B 1 128 ? 16.047 -4.062 11.414 1 98.25 128 ASP B N 1
ATOM 3192 C CA . ASP B 1 128 ? 16.719 -4.172 10.117 1 98.25 128 ASP B CA 1
ATOM 3193 C C . ASP B 1 128 ? 16.156 -3.156 9.125 1 98.25 128 ASP B C 1
ATOM 3195 O O . ASP B 1 128 ? 16.891 -2.611 8.305 1 98.25 128 ASP B O 1
ATOM 3199 N N . GLN B 1 129 ? 14.867 -2.918 9.164 1 98.56 129 GLN B N 1
ATOM 3200 C CA . GLN B 1 129 ? 14.258 -1.887 8.328 1 98.56 129 GLN B CA 1
ATOM 3201 C C . GLN B 1 129 ? 14.82 -0.509 8.656 1 98.56 129 GLN B C 1
ATOM 3203 O O . GLN B 1 129 ? 15.133 0.27 7.75 1 98.56 129 GLN B O 1
ATOM 3208 N N . VAL B 1 130 ? 15.008 -0.237 9.969 1 98.81 130 VAL B N 1
ATOM 3209 C CA . VAL B 1 130 ? 15.539 1.044 10.422 1 98.81 130 VAL B CA 1
ATOM 3210 C C . VAL B 1 130 ? 17 1.192 9.977 1 98.81 130 VAL B C 1
ATOM 3212 O O . VAL B 1 130 ? 17.422 2.277 9.57 1 98.81 130 VAL B O 1
ATOM 3215 N N . LYS B 1 131 ? 17.719 0.102 10.062 1 98.69 131 LYS B N 1
ATOM 3216 C CA . LYS B 1 131 ? 19.094 0.126 9.57 1 98.69 131 LYS B CA 1
ATOM 3217 C C . LYS B 1 131 ? 19.156 0.547 8.102 1 98.69 131 LYS B C 1
ATOM 3219 O O . LYS B 1 131 ? 19.984 1.363 7.719 1 98.69 131 LYS B O 1
ATOM 3224 N N . SER B 1 132 ? 18.266 -0.002 7.316 1 98.75 132 SER B N 1
ATOM 3225 C CA . SER B 1 132 ? 18.188 0.344 5.898 1 98.75 132 SER B CA 1
ATOM 3226 C C . SER B 1 132 ? 17.75 1.794 5.707 1 98.75 132 SER B C 1
ATOM 3228 O O . SER B 1 132 ? 18.234 2.475 4.797 1 98.75 132 SER B O 1
ATOM 3230 N N . LEU B 1 133 ? 16.859 2.215 6.512 1 98.75 133 LEU B N 1
ATOM 3231 C CA . LEU B 1 133 ? 16.406 3.602 6.5 1 98.75 133 LEU B CA 1
ATOM 3232 C C . LEU B 1 133 ? 17.562 4.555 6.789 1 98.75 133 LEU B C 1
ATOM 3234 O O . LEU B 1 133 ? 17.734 5.562 6.094 1 98.75 133 LEU B O 1
ATOM 3238 N N . GLU B 1 134 ? 18.359 4.277 7.762 1 98.81 134 GLU B N 1
ATOM 3239 C CA . GLU B 1 134 ? 19.516 5.098 8.117 1 98.81 134 GLU B CA 1
ATOM 3240 C C . GLU B 1 134 ? 20.547 5.102 7 1 98.81 134 GLU B C 1
ATOM 3242 O O . GLU B 1 134 ? 21.234 6.109 6.777 1 98.81 134 GLU B O 1
ATOM 3247 N N . ALA B 1 135 ? 20.672 3.98 6.316 1 98.88 135 ALA B N 1
ATOM 3248 C CA . ALA B 1 135 ? 21.609 3.91 5.199 1 98.88 135 ALA B CA 1
ATOM 3249 C C . ALA B 1 135 ? 21.281 4.945 4.129 1 98.88 135 ALA B C 1
ATOM 3251 O O . ALA B 1 135 ? 22.172 5.512 3.502 1 98.88 135 ALA B O 1
ATOM 3252 N N . ILE B 1 136 ? 20.031 5.207 3.908 1 98.88 136 ILE B N 1
ATOM 3253 C CA . ILE B 1 136 ? 19.594 6.211 2.945 1 98.88 136 ILE B CA 1
ATOM 3254 C C . ILE B 1 136 ? 20.078 7.59 3.383 1 98.88 136 ILE B C 1
ATOM 3256 O O . ILE B 1 136 ? 20.609 8.352 2.574 1 98.88 136 ILE B O 1
ATOM 3260 N N . ALA B 1 137 ? 19.906 7.895 4.648 1 98.81 137 ALA B N 1
ATOM 3261 C CA . ALA B 1 137 ? 20.344 9.18 5.191 1 98.81 137 ALA B CA 1
ATOM 3262 C C . ALA B 1 137 ? 21.859 9.328 5.117 1 98.81 137 ALA B C 1
ATOM 3264 O O . ALA B 1 137 ? 22.359 10.391 4.766 1 98.81 137 ALA B O 1
ATOM 3265 N N . GLU B 1 138 ? 22.547 8.266 5.418 1 98.56 138 GLU B N 1
ATOM 3266 C CA . GLU B 1 138 ? 24 8.281 5.391 1 98.56 138 GLU B CA 1
ATOM 3267 C C . GLU B 1 138 ? 24.531 8.5 3.975 1 98.56 138 GLU B C 1
ATOM 3269 O O . GLU B 1 138 ? 25.562 9.133 3.781 1 98.56 138 GLU B O 1
ATOM 3274 N N . ALA B 1 139 ? 23.766 8.023 3.039 1 98.69 139 ALA B N 1
ATOM 3275 C CA . ALA B 1 139 ? 24.141 8.18 1.637 1 98.69 139 ALA B CA 1
ATOM 3276 C C . ALA B 1 139 ? 23.828 9.586 1.136 1 98.69 139 ALA B C 1
ATOM 3278 O O . ALA B 1 139 ? 24.125 9.922 -0.015 1 98.69 139 ALA B O 1
ATOM 3279 N N . GLY B 1 140 ? 23.141 10.422 1.929 1 98.62 140 GLY B N 1
ATOM 3280 C CA . GLY B 1 140 ? 22.859 11.797 1.575 1 98.62 140 GLY B CA 1
ATOM 3281 C C . GLY B 1 140 ? 21.594 11.953 0.741 1 98.62 140 GLY B C 1
ATOM 3282 O O . GLY B 1 140 ? 21.359 13.008 0.15 1 98.62 140 GLY B O 1
ATOM 3283 N N . LEU B 1 141 ? 20.75 10.938 0.71 1 98.81 141 LEU B N 1
ATOM 3284 C CA . LEU B 1 141 ? 19.578 10.938 -0.163 1 98.81 141 LEU B CA 1
ATOM 3285 C C . LEU B 1 141 ? 18.359 11.461 0.574 1 98.81 141 LEU B C 1
ATOM 3287 O O . LEU B 1 141 ? 17.344 11.781 -0.051 1 98.81 141 LEU B O 1
ATOM 3291 N N . ALA B 1 142 ? 18.422 11.57 1.907 1 98.88 142 ALA B N 1
ATOM 3292 C CA . ALA B 1 142 ? 17.359 12.125 2.74 1 98.88 142 ALA B CA 1
ATOM 3293 C C . ALA B 1 142 ? 17.938 12.898 3.926 1 98.88 142 ALA B C 1
ATOM 3295 O O . ALA B 1 142 ? 18.906 12.461 4.539 1 98.88 142 ALA B O 1
ATOM 3296 N N . ARG B 1 143 ? 17.328 13.992 4.207 1 98.62 143 ARG B N 1
ATOM 3297 C CA . ARG B 1 143 ? 17.797 14.766 5.359 1 98.62 143 ARG B CA 1
ATOM 3298 C C . ARG B 1 143 ? 17.266 14.164 6.66 1 98.62 143 ARG B C 1
ATOM 3300 O O . ARG B 1 143 ? 17.953 14.172 7.68 1 98.62 143 ARG B O 1
ATOM 3307 N N . TYR B 1 144 ? 16.047 13.672 6.633 1 98.75 144 TYR B N 1
ATOM 3308 C CA . TYR B 1 144 ? 15.398 13.039 7.777 1 98.75 144 TYR B CA 1
ATOM 3309 C C . TYR B 1 144 ? 14.742 11.719 7.383 1 98.75 144 TYR B C 1
ATOM 3311 O O . TYR B 1 144 ? 14.516 11.469 6.195 1 98.75 144 TYR B O 1
ATOM 3319 N N . ILE B 1 145 ? 14.492 10.867 8.344 1 98.88 145 ILE B N 1
ATOM 3320 C CA . ILE B 1 145 ? 13.875 9.57 8.094 1 98.88 145 ILE B CA 1
ATOM 3321 C C . ILE B 1 145 ? 12.625 9.422 8.953 1 98.88 145 ILE B C 1
ATOM 3323 O O . ILE B 1 145 ? 12.508 10.062 10 1 98.88 145 ILE B O 1
ATOM 3327 N N . GLY B 1 146 ? 11.695 8.672 8.5 1 98.94 146 GLY B N 1
ATOM 3328 C CA . GLY B 1 146 ? 10.453 8.391 9.211 1 98.94 146 GLY B CA 1
ATOM 3329 C C . GLY B 1 146 ? 9.797 7.094 8.781 1 98.94 146 GLY B C 1
ATOM 3330 O O . GLY B 1 146 ? 10.43 6.258 8.125 1 98.94 146 GLY B O 1
ATOM 3331 N N . VAL B 1 147 ? 8.594 6.914 9.305 1 98.88 147 VAL B N 1
ATOM 3332 C CA . VAL B 1 147 ? 7.84 5.695 9.039 1 98.88 147 VAL B CA 1
ATOM 3333 C C . VAL B 1 147 ? 6.379 6.047 8.742 1 98.88 147 VAL B C 1
ATOM 3335 O O . VAL B 1 147 ? 5.969 7.199 8.891 1 98.88 147 VAL B O 1
ATOM 3338 N N . SER B 1 148 ? 5.68 5.098 8.211 1 98.5 148 SER B N 1
ATOM 3339 C CA . SER B 1 148 ? 4.242 5.234 7.988 1 98.5 148 SER B CA 1
ATOM 3340 C C . SER B 1 148 ? 3.496 3.98 8.43 1 98.5 148 SER B C 1
ATOM 3342 O O . SER B 1 148 ? 3.979 2.863 8.227 1 98.5 148 SER B O 1
ATOM 3344 N N . ASN B 1 149 ? 2.422 4.207 9.109 1 97.5 149 ASN B N 1
ATOM 3345 C CA . ASN B 1 149 ? 1.515 3.137 9.516 1 97.5 149 ASN B CA 1
ATOM 3346 C C . ASN B 1 149 ? 2.166 2.207 10.531 1 97.5 149 ASN B C 1
ATOM 3348 O O . ASN B 1 149 ? 1.938 0.996 10.508 1 97.5 149 ASN B O 1
ATOM 3352 N N . PHE B 1 150 ? 3.006 2.75 11.367 1 98.19 150 PHE B N 1
ATOM 3353 C CA . PHE B 1 150 ? 3.551 2 12.492 1 98.19 150 PHE B CA 1
ATOM 3354 C C . PHE B 1 150 ? 2.662 2.146 13.719 1 98.19 150 PHE B C 1
ATOM 3356 O O . PHE B 1 150 ? 2.219 3.25 14.047 1 98.19 150 PHE B O 1
ATOM 3363 N N . SER B 1 151 ? 2.406 1.017 14.367 1 96.62 151 SER B N 1
ATOM 3364 C CA . SER B 1 151 ? 1.718 1.051 15.648 1 96.62 151 SER B CA 1
ATOM 3365 C C . SER B 1 151 ? 2.588 1.691 16.719 1 96.62 151 SER B C 1
ATOM 3367 O O . SER B 1 151 ? 3.762 1.983 16.484 1 96.62 151 SER B O 1
ATOM 3369 N N . LYS B 1 152 ? 1.916 1.94 17.844 1 97.69 152 LYS B N 1
ATOM 3370 C CA . LYS B 1 152 ? 2.674 2.488 18.969 1 97.69 152 LYS B CA 1
ATOM 3371 C C . LYS B 1 152 ? 3.873 1.606 19.297 1 97.69 152 LYS B C 1
ATOM 3373 O O . LYS B 1 152 ? 4.992 2.102 19.453 1 97.69 152 LYS B O 1
ATOM 3378 N N . GLU B 1 153 ? 3.654 0.292 19.375 1 97 153 GLU B N 1
ATOM 3379 C CA . GLU B 1 153 ? 4.711 -0.651 19.719 1 97 153 GLU B CA 1
ATOM 3380 C C . GLU B 1 153 ? 5.801 -0.679 18.656 1 97 153 GLU B C 1
ATOM 3382 O O . GLU B 1 153 ? 6.992 -0.686 18.969 1 97 153 GLU B O 1
ATOM 3387 N N . GLN B 1 154 ? 5.387 -0.68 17.422 1 97.69 154 GLN B N 1
ATOM 3388 C CA . GLN B 1 154 ? 6.336 -0.705 16.312 1 97.69 154 GLN B CA 1
ATOM 3389 C C . GLN B 1 154 ? 7.148 0.587 16.25 1 97.69 154 GLN B C 1
ATOM 3391 O O . GLN B 1 154 ? 8.344 0.561 15.961 1 97.69 154 GLN B O 1
ATOM 3396 N N . LEU B 1 155 ? 6.48 1.666 16.516 1 98.62 155 LEU B N 1
ATOM 3397 C CA . LEU B 1 155 ? 7.156 2.959 16.547 1 98.62 155 LEU B CA 1
ATOM 3398 C C . LEU B 1 155 ? 8.203 3.002 17.656 1 98.62 155 LEU B C 1
ATOM 3400 O O . LEU B 1 155 ? 9.32 3.467 17.438 1 98.62 155 LEU B O 1
ATOM 3404 N N . GLU B 1 156 ? 7.836 2.52 18.812 1 98.56 156 GLU B N 1
ATOM 3405 C CA . GLU B 1 156 ? 8.781 2.463 19.922 1 98.56 156 GLU B CA 1
ATOM 3406 C C . GLU B 1 156 ? 10 1.625 19.578 1 98.56 156 GLU B C 1
ATOM 3408 O O . GLU B 1 156 ? 11.133 2.004 19.891 1 98.56 156 GLU B O 1
ATOM 3413 N N . GLU B 1 157 ? 9.727 0.544 18.891 1 98.31 157 GLU B N 1
ATOM 3414 C CA . GLU B 1 157 ? 10.828 -0.303 18.453 1 98.31 157 GLU B CA 1
ATOM 3415 C C . GLU B 1 157 ? 11.719 0.43 17.453 1 98.31 157 GLU B C 1
ATOM 3417 O O . GLU B 1 157 ? 12.945 0.338 17.531 1 98.31 157 GLU B O 1
ATOM 3422 N N . ALA B 1 158 ? 11.102 1.136 16.562 1 98.69 158 ALA B N 1
ATOM 3423 C CA . ALA B 1 158 ? 11.859 1.88 15.555 1 98.69 158 ALA B CA 1
ATOM 3424 C C . ALA B 1 158 ? 12.727 2.951 16.219 1 98.69 158 ALA B C 1
ATOM 3426 O O . ALA B 1 158 ? 13.883 3.137 15.836 1 98.69 158 ALA B O 1
ATOM 3427 N N . LEU B 1 159 ? 12.164 3.588 17.203 1 98.44 159 LEU B N 1
ATOM 3428 C CA . LEU B 1 159 ? 12.867 4.641 17.922 1 98.44 159 LEU B CA 1
ATOM 3429 C C . LEU B 1 159 ? 14.094 4.086 18.641 1 98.44 159 LEU B C 1
ATOM 3431 O O . LEU B 1 159 ? 15.141 4.73 18.672 1 98.44 159 LEU B O 1
ATOM 3435 N N . THR B 1 160 ? 13.992 2.893 19.156 1 97.94 160 THR B N 1
ATOM 3436 C CA . THR B 1 160 ? 15.078 2.271 19.922 1 97.94 160 THR B CA 1
ATOM 3437 C C . THR B 1 160 ? 16.141 1.719 18.984 1 97.94 160 THR B C 1
ATOM 3439 O O . THR B 1 160 ? 17.312 1.626 19.359 1 97.94 160 THR B O 1
ATOM 3442 N N . ALA B 1 161 ? 15.742 1.472 17.781 1 98.31 161 ALA B N 1
ATOM 3443 C CA . ALA B 1 161 ? 16.625 0.795 16.828 1 98.31 161 ALA B CA 1
ATOM 3444 C C . ALA B 1 161 ? 17.562 1.788 16.156 1 98.31 161 ALA B C 1
ATOM 3446 O O . ALA B 1 161 ? 18.547 1.392 15.531 1 98.31 161 ALA B O 1
ATOM 3447 N N . THR B 1 162 ? 17.219 3.061 16.188 1 97.75 162 THR B N 1
ATOM 3448 C CA . THR B 1 162 ? 18.031 4.051 15.484 1 97.75 162 THR B CA 1
ATOM 3449 C C . THR B 1 162 ? 19.375 4.215 16.172 1 97.75 162 THR B C 1
ATOM 3451 O O . THR B 1 162 ? 19.5 4.047 17.391 1 97.75 162 THR B O 1
ATOM 3454 N N . LYS B 1 163 ? 20.391 4.586 15.391 1 96.06 163 LYS B N 1
ATOM 3455 C CA . LYS B 1 163 ? 21.734 4.82 15.93 1 96.06 163 LYS B CA 1
ATOM 3456 C C . LYS B 1 163 ? 22.141 6.281 15.75 1 96.06 163 LYS B C 1
ATOM 3458 O O . LYS B 1 163 ? 22.469 6.961 16.734 1 96.06 163 LYS B O 1
ATOM 3463 N N . LYS B 1 164 ? 22.047 6.801 14.516 1 94.94 164 LYS B N 1
ATOM 3464 C CA . LYS B 1 164 ? 22.594 8.125 14.219 1 94.94 164 LYS B CA 1
ATOM 3465 C C . LYS B 1 164 ? 21.484 9.109 13.875 1 94.94 164 LYS B C 1
ATOM 3467 O O . LYS B 1 164 ? 21.641 10.312 14.062 1 94.94 164 LYS B O 1
ATOM 3472 N N . HIS B 1 165 ? 20.453 8.609 13.344 1 96.5 165 HIS B N 1
ATOM 3473 C CA . HIS B 1 165 ? 19.344 9.43 12.875 1 96.5 165 HIS B CA 1
ATOM 3474 C C . HIS B 1 165 ? 18.094 9.203 13.727 1 96.5 165 HIS B C 1
ATOM 3476 O O . HIS B 1 165 ? 17.953 8.156 14.359 1 96.5 165 HIS B O 1
ATOM 3482 N N . GLU B 1 166 ? 17.234 10.188 13.719 1 96.56 166 GLU B N 1
ATOM 3483 C CA . GLU B 1 166 ? 15.984 10.078 14.477 1 96.56 166 GLU B CA 1
ATOM 3484 C C . GLU B 1 166 ? 14.789 9.859 13.547 1 96.56 166 GLU B C 1
ATOM 3486 O O . GLU B 1 166 ? 14.734 10.422 12.453 1 96.56 166 GLU B O 1
ATOM 3491 N N . ILE B 1 167 ? 13.875 9.07 13.984 1 98.69 167 ILE B N 1
ATOM 3492 C CA . ILE B 1 167 ? 12.57 9 13.336 1 98.69 167 ILE B CA 1
ATOM 3493 C C . ILE B 1 167 ? 11.773 10.266 13.641 1 98.69 167 ILE B C 1
ATOM 3495 O O . ILE B 1 167 ? 11.438 10.539 14.797 1 98.69 167 ILE B O 1
ATOM 3499 N N . VAL B 1 168 ? 11.398 11 12.586 1 98.81 168 VAL B N 1
ATOM 3500 C CA . VAL B 1 168 ? 10.844 12.32 12.875 1 98.81 168 VAL B CA 1
ATOM 3501 C C . VAL B 1 168 ? 9.359 12.336 12.516 1 98.81 168 VAL B C 1
ATOM 3503 O O . VAL B 1 168 ? 8.633 13.258 12.906 1 98.81 168 VAL B O 1
ATOM 3506 N N . VAL B 1 169 ? 8.891 11.328 11.773 1 98.88 169 VAL B N 1
ATOM 3507 C CA . VAL B 1 169 ? 7.512 11.305 11.297 1 98.88 169 VAL B CA 1
ATOM 3508 C C . VAL B 1 169 ? 6.953 9.891 11.398 1 98.88 169 VAL B C 1
ATOM 3510 O O . VAL B 1 169 ? 7.66 8.914 11.133 1 98.88 169 VAL B O 1
ATOM 3513 N N . ASN B 1 170 ? 5.734 9.742 11.797 1 98.88 170 ASN B N 1
ATOM 3514 C CA . ASN B 1 170 ? 4.867 8.602 11.516 1 98.88 170 ASN B CA 1
ATOM 3515 C C . ASN B 1 170 ? 3.596 9.031 10.789 1 98.88 170 ASN B C 1
ATOM 3517 O O . ASN B 1 170 ? 2.758 9.734 11.352 1 98.88 170 ASN B O 1
ATOM 3521 N N . GLN B 1 171 ? 3.541 8.695 9.5 1 98.88 171 GLN B N 1
ATOM 3522 C CA . GLN B 1 171 ? 2.357 9 8.711 1 98.88 171 GLN B CA 1
ATOM 3523 C C . GLN B 1 171 ? 1.269 7.953 8.914 1 98.88 171 GLN B C 1
ATOM 3525 O O . GLN B 1 171 ? 1.525 6.754 8.805 1 98.88 171 GLN B O 1
ATOM 3530 N N . VAL B 1 172 ? 0.037 8.414 9.25 1 98.25 172 VAL B N 1
ATOM 3531 C CA . VAL B 1 172 ? -0.996 7.469 9.656 1 98.25 172 VAL B CA 1
ATOM 3532 C C . VAL B 1 172 ? -2.359 7.941 9.156 1 98.25 172 VAL B C 1
ATOM 3534 O O . VAL B 1 172 ? -2.543 9.125 8.875 1 98.25 172 VAL B O 1
ATOM 3537 N N . LYS B 1 173 ? -3.264 6.996 9.062 1 97.44 173 LYS B N 1
ATOM 3538 C CA . LYS B 1 173 ? -4.656 7.34 8.789 1 97.44 173 LYS B CA 1
ATOM 3539 C C . LYS B 1 173 ? -5.277 8.086 9.969 1 97.44 173 LYS B C 1
ATOM 3541 O O . LYS B 1 173 ? -5.227 7.613 11.102 1 97.44 173 LYS B O 1
ATOM 3546 N N . TYR B 1 174 ? -5.766 9.305 9.711 1 97.88 174 TYR B N 1
ATOM 3547 C CA . TYR B 1 174 ? -6.379 10.07 10.789 1 97.88 174 TYR B CA 1
ATOM 3548 C C . TYR B 1 174 ? -7.312 11.141 10.242 1 97.88 174 TYR B C 1
ATOM 3550 O O . TYR B 1 174 ? -6.973 11.836 9.281 1 97.88 174 TYR B O 1
ATOM 3558 N N . SER B 1 175 ? -8.5 11.227 10.766 1 98.19 175 SER B N 1
ATOM 3559 C CA . SER B 1 175 ? -9.516 12.227 10.469 1 98.19 175 SER B CA 1
ATOM 3560 C C . SER B 1 175 ? -10.477 12.406 11.641 1 98.19 175 SER B C 1
ATOM 3562 O O . SER B 1 175 ? -10.375 11.703 12.648 1 98.19 175 SER B O 1
ATOM 3564 N N . VAL B 1 176 ? -11.344 13.344 11.469 1 98.12 176 VAL B N 1
ATOM 3565 C CA . VAL B 1 176 ? -12.359 13.562 12.492 1 98.12 176 VAL B CA 1
ATOM 3566 C C . VAL B 1 176 ? -13.273 12.344 12.586 1 98.12 176 VAL B C 1
ATOM 3568 O O . VAL B 1 176 ? -13.898 12.117 13.625 1 98.12 176 VAL B O 1
ATOM 3571 N N . LEU B 1 177 ? -13.281 11.555 11.523 1 96.5 177 LEU B N 1
ATOM 3572 C CA . LEU B 1 177 ? -14.188 10.406 11.477 1 96.5 177 LEU B CA 1
ATOM 3573 C C . LEU B 1 177 ? -13.453 9.125 11.844 1 96.5 177 LEU B C 1
ATOM 3575 O O . LEU B 1 177 ? -14.078 8.078 12.031 1 96.5 177 LEU B O 1
ATOM 3579 N N . ASP B 1 178 ? -12.148 9.164 11.922 1 95.94 178 ASP B N 1
ATOM 3580 C CA . ASP B 1 178 ? -11.289 8.055 12.312 1 95.94 178 ASP B CA 1
ATOM 3581 C C . ASP B 1 178 ? -10.133 8.539 13.188 1 95.94 178 ASP B C 1
ATOM 3583 O O . ASP B 1 178 ? -9.094 8.953 12.672 1 95.94 178 ASP B O 1
ATOM 3587 N N . ARG B 1 179 ? -10.281 8.336 14.516 1 96.5 179 ARG B N 1
ATOM 3588 C CA . ARG B 1 179 ? -9.359 8.977 15.445 1 96.5 179 ARG B CA 1
ATOM 3589 C C . ARG B 1 179 ? -8.523 7.938 16.188 1 96.5 179 ARG B C 1
ATOM 3591 O O . ARG B 1 179 ? -7.949 8.234 17.234 1 96.5 179 ARG B O 1
ATOM 3598 N N . ARG B 1 180 ? -8.406 6.758 15.68 1 94.44 180 ARG B N 1
ATOM 3599 C CA . ARG B 1 180 ? -7.68 5.672 16.328 1 94.44 180 ARG B CA 1
ATOM 3600 C C . ARG B 1 180 ? -6.211 6.035 16.516 1 94.44 180 ARG B C 1
ATOM 3602 O O . ARG B 1 180 ? -5.59 5.633 17.5 1 94.44 180 ARG B O 1
ATOM 3609 N N . ALA B 1 181 ? -5.672 6.828 15.641 1 97.06 181 ALA B N 1
ATOM 3610 C CA . ALA B 1 181 ? -4.258 7.184 15.656 1 97.06 181 ALA B CA 1
ATOM 3611 C C . ALA B 1 181 ? -3.934 8.078 16.859 1 97.06 181 ALA B C 1
ATOM 3613 O O . ALA B 1 181 ? -2.762 8.297 17.172 1 97.06 181 ALA B O 1
ATOM 3614 N N . GLU B 1 182 ? -4.938 8.547 17.609 1 97.94 182 GLU B N 1
ATOM 3615 C CA . GLU B 1 182 ? -4.711 9.422 18.75 1 97.94 182 GLU B CA 1
ATOM 3616 C C . GLU B 1 182 ? -3.943 8.695 19.859 1 97.94 182 GLU B C 1
ATOM 3618 O O . GLU B 1 182 ? -3.34 9.328 20.719 1 97.94 182 GLU B O 1
ATOM 3623 N N . GLU B 1 183 ? -3.971 7.402 19.797 1 97.06 183 GLU B N 1
ATOM 3624 C CA . GLU B 1 183 ? -3.197 6.629 20.766 1 97.06 183 GLU B CA 1
ATOM 3625 C C . GLU B 1 183 ? -1.704 6.918 20.641 1 97.06 183 GLU B C 1
ATOM 3627 O O . GLU B 1 183 ? -0.937 6.684 21.578 1 97.06 183 GLU B O 1
ATOM 3632 N N . LEU B 1 184 ? -1.296 7.461 19.516 1 98.44 184 LEU B N 1
ATOM 3633 C CA . LEU B 1 184 ? 0.111 7.723 19.219 1 98.44 184 LEU B CA 1
ATOM 3634 C C . LEU B 1 184 ? 0.538 9.07 19.781 1 98.44 184 LEU B C 1
ATOM 3636 O O . LEU B 1 184 ? 1.732 9.359 19.875 1 98.44 184 LEU B O 1
ATOM 3640 N N . ILE B 1 185 ? -0.396 9.961 20.188 1 98.56 185 ILE B N 1
ATOM 3641 C CA . ILE B 1 185 ? -0.126 11.359 20.5 1 98.56 185 ILE B CA 1
ATOM 3642 C C . ILE B 1 185 ? 0.821 11.453 21.703 1 98.56 185 ILE B C 1
ATOM 3644 O O . ILE B 1 185 ? 1.822 12.172 21.656 1 98.56 185 ILE B O 1
ATOM 3648 N N . PRO B 1 186 ? 0.597 10.695 22.812 1 98.5 186 PRO B N 1
ATOM 3649 C CA . PRO B 1 186 ? 1.519 10.836 23.938 1 98.5 186 PRO B CA 1
ATOM 3650 C C . PRO B 1 186 ? 2.965 10.523 23.562 1 98.5 186 PRO B C 1
ATOM 3652 O O . PRO B 1 186 ? 3.877 11.273 23.922 1 98.5 186 PRO B O 1
ATOM 3655 N N . LEU B 1 187 ? 3.131 9.461 22.797 1 98.5 187 LEU B N 1
ATOM 3656 C CA . LEU B 1 187 ? 4.477 9.094 22.359 1 98.5 187 LEU B CA 1
ATOM 3657 C C . LEU B 1 187 ? 5.047 10.133 21.406 1 98.5 187 LEU B C 1
ATOM 3659 O O . LEU B 1 187 ? 6.23 10.469 21.484 1 98.5 187 LEU B O 1
ATOM 3663 N N . ALA B 1 188 ? 4.199 10.609 20.516 1 98.5 188 ALA B N 1
ATOM 3664 C CA . ALA B 1 188 ? 4.621 11.609 19.547 1 98.5 188 ALA B CA 1
ATOM 3665 C C . ALA B 1 188 ? 5.098 12.883 20.234 1 98.5 188 ALA B C 1
ATOM 3667 O O . ALA B 1 188 ? 6.121 13.453 19.859 1 98.5 188 ALA B O 1
ATOM 3668 N N . VAL B 1 189 ? 4.387 13.273 21.25 1 98.25 189 VAL B N 1
ATOM 3669 C CA . VAL B 1 189 ? 4.742 14.469 22 1 98.25 189 VAL B CA 1
ATOM 3670 C C . VAL B 1 189 ? 6.039 14.219 22.781 1 98.25 189 VAL B C 1
ATOM 3672 O O . VAL B 1 189 ? 6.961 15.039 22.734 1 98.25 189 VAL B O 1
ATOM 3675 N N . GLU B 1 190 ? 6.121 13.125 23.406 1 98.25 190 GLU B N 1
ATOM 3676 C CA . GLU B 1 190 ? 7.281 12.781 24.234 1 98.25 190 GLU B CA 1
ATOM 3677 C C . GLU B 1 190 ? 8.555 12.734 23.391 1 98.25 190 GLU B C 1
ATOM 3679 O O . GLU B 1 190 ? 9.609 13.203 23.828 1 98.25 190 GLU B O 1
ATOM 3684 N N . LYS B 1 191 ? 8.445 12.219 22.156 1 98.31 191 LYS B N 1
ATOM 3685 C CA . LYS B 1 191 ? 9.641 11.93 21.359 1 98.31 191 LYS B CA 1
ATOM 3686 C C . LYS B 1 191 ? 9.797 12.922 20.219 1 98.31 191 LYS B C 1
ATOM 3688 O O . LYS B 1 191 ? 10.688 12.766 19.375 1 98.31 191 LYS B O 1
ATOM 3693 N N . SER B 1 192 ? 8.906 13.953 20.156 1 98 192 SER B N 1
ATOM 3694 C CA . SER B 1 192 ? 8.953 14.984 19.141 1 98 192 SER B CA 1
ATOM 3695 C C . SER B 1 192 ? 8.82 14.391 17.734 1 98 192 SER B C 1
ATOM 3697 O O . SER B 1 192 ? 9.617 14.688 16.859 1 98 192 SER B O 1
ATOM 3699 N N . ILE B 1 193 ? 7.859 13.562 17.578 1 98.62 193 ILE B N 1
ATOM 3700 C CA . ILE B 1 193 ? 7.531 12.945 16.297 1 98.62 193 ILE B CA 1
ATOM 3701 C C . ILE B 1 193 ? 6.301 13.625 15.695 1 98.62 193 ILE B C 1
ATOM 3703 O O . ILE B 1 193 ? 5.309 13.852 16.391 1 98.62 193 ILE B O 1
ATOM 3707 N N . LEU B 1 194 ? 6.379 13.984 14.461 1 98.81 194 LEU B N 1
ATOM 3708 C CA . LEU B 1 194 ? 5.203 14.469 13.75 1 98.81 194 LEU B CA 1
ATOM 3709 C C . LEU B 1 194 ? 4.309 13.305 13.32 1 98.81 194 LEU B C 1
ATOM 3711 O O . LEU B 1 194 ? 4.805 12.289 12.828 1 98.81 194 LEU B O 1
ATOM 3715 N N . LEU B 1 195 ? 3.051 13.43 13.617 1 98.88 195 LEU B N 1
ATOM 3716 C CA . LEU B 1 195 ? 2.039 12.547 13.039 1 98.88 195 LEU B CA 1
ATOM 3717 C C . LEU B 1 195 ? 1.408 13.18 11.805 1 98.88 195 LEU B C 1
ATOM 3719 O O . LEU B 1 195 ? 0.826 14.266 11.883 1 98.88 195 LEU B O 1
ATOM 3723 N N . GLU B 1 196 ? 1.641 12.57 10.672 1 98.88 196 GLU B N 1
ATOM 3724 C CA . GLU B 1 196 ? 1.135 13.086 9.398 1 98.88 196 GLU B CA 1
ATOM 3725 C C . GLU B 1 196 ? -0.129 12.344 8.969 1 98.88 196 GLU B C 1
ATOM 3727 O O . GLU B 1 196 ? -0.081 11.156 8.656 1 98.88 196 GLU B O 1
ATOM 3732 N N . ALA B 1 197 ? -1.226 13.055 9 1 98.81 197 ALA B N 1
ATOM 3733 C CA . ALA B 1 197 ? -2.529 12.453 8.734 1 98.81 197 ALA B CA 1
ATOM 3734 C C . ALA B 1 197 ? -2.791 12.344 7.238 1 98.81 197 ALA B C 1
ATOM 3736 O O . ALA B 1 197 ? -2.912 13.352 6.543 1 98.81 197 ALA B O 1
ATOM 3737 N N . TYR B 1 198 ? -2.854 11.125 6.75 1 97.88 198 TYR B N 1
ATOM 3738 C CA . TYR B 1 198 ? -3.361 10.938 5.395 1 97.88 198 TYR B CA 1
ATOM 3739 C C . TYR B 1 198 ? -4.848 10.602 5.41 1 97.88 198 TYR B C 1
ATOM 3741 O O . TYR B 1 198 ? -5.383 10.172 6.438 1 97.88 198 TYR B O 1
ATOM 3749 N N . SER B 1 199 ? -5.551 10.922 4.281 1 96.75 199 SER B N 1
ATOM 3750 C CA . SER B 1 199 ? -6.996 10.812 4.133 1 96.75 199 SER B CA 1
ATOM 3751 C C . SER B 1 199 ? -7.727 11.617 5.199 1 96.75 199 SER B C 1
ATOM 3753 O O . SER B 1 199 ? -8.68 11.133 5.816 1 96.75 199 SER B O 1
ATOM 3755 N N . PRO B 1 200 ? -7.266 12.789 5.375 1 98.31 200 PRO B N 1
ATOM 3756 C CA . PRO B 1 200 ? -7.852 13.586 6.453 1 98.31 200 PRO B CA 1
ATOM 3757 C C . PRO B 1 200 ? -9.297 13.984 6.172 1 98.31 200 PRO B C 1
ATOM 3759 O O . PRO B 1 200 ? -10.031 14.367 7.09 1 98.31 200 PRO B O 1
ATOM 3762 N N . LEU B 1 201 ? -9.734 13.93 4.887 1 97.31 201 LEU B N 1
ATOM 3763 C CA . LEU B 1 201 ? -11.062 14.398 4.516 1 97.31 201 LEU B CA 1
ATOM 3764 C C . LEU B 1 201 ? -11.961 13.227 4.125 1 97.31 201 LEU B C 1
ATOM 3766 O O . LEU B 1 201 ? -13.07 13.43 3.627 1 97.31 201 LEU B O 1
ATOM 3770 N N . GLU B 1 202 ? -11.469 12.094 4.281 1 94.38 202 GLU B N 1
ATOM 3771 C CA . GLU B 1 202 ? -12.242 10.875 4.027 1 94.38 202 GLU B CA 1
ATOM 3772 C C . GLU B 1 202 ? -12.859 10.891 2.635 1 94.38 202 GLU B C 1
ATOM 3774 O O . GLU B 1 202 ? -14.062 10.672 2.482 1 94.38 202 GLU B O 1
ATOM 3779 N N . ARG B 1 203 ? -12.055 11.273 1.694 1 86 203 ARG B N 1
ATOM 3780 C CA . ARG B 1 203 ? -12.453 11.289 0.291 1 86 203 ARG B CA 1
ATOM 3781 C C . ARG B 1 203 ? -13.703 12.133 0.085 1 86 203 ARG B C 1
ATOM 3783 O O . ARG B 1 203 ? -14.625 11.727 -0.625 1 86 203 ARG B O 1
ATOM 3790 N N . GLY B 1 204 ? -13.812 13.141 0.898 1 89.75 204 GLY B N 1
ATOM 3791 C CA . GLY B 1 204 ? -14.883 14.109 0.688 1 89.75 204 GLY B CA 1
ATOM 3792 C C . GLY B 1 204 ? -16.062 13.898 1.613 1 89.75 204 GLY B C 1
ATOM 3793 O O . GLY B 1 204 ? -16.906 14.781 1.758 1 89.75 204 GLY B O 1
ATOM 3794 N N . HIS B 1 205 ? -16.078 12.828 2.338 1 92.25 205 HIS B N 1
ATOM 3795 C CA . HIS B 1 205 ? -17.203 12.516 3.213 1 92.25 205 HIS B CA 1
ATOM 3796 C C . HIS B 1 205 ? -17.344 13.555 4.32 1 92.25 205 HIS B C 1
ATOM 3798 O O . HIS B 1 205 ? -18.453 13.805 4.805 1 92.25 205 HIS B O 1
ATOM 3804 N N . VAL B 1 206 ? -16.312 14.148 4.668 1 96.38 206 VAL B N 1
ATOM 3805 C CA . VAL B 1 206 ? -16.281 15.133 5.746 1 96.38 206 VAL B CA 1
ATOM 3806 C C . VAL B 1 206 ? -17.172 16.312 5.391 1 96.38 206 VAL B C 1
ATOM 3808 O O . VAL B 1 206 ? -17.797 16.906 6.27 1 96.38 206 VAL B O 1
ATOM 3811 N N . ALA B 1 207 ? -17.266 16.641 4.121 1 96.25 207 ALA B N 1
ATOM 3812 C CA . ALA B 1 207 ? -18.047 17.797 3.658 1 96.25 207 ALA B CA 1
ATOM 3813 C C . ALA B 1 207 ? -19.531 17.594 3.934 1 96.25 207 ALA B C 1
ATOM 3815 O O . ALA B 1 207 ? -20.297 18.547 4.023 1 96.25 207 ALA B O 1
ATOM 3816 N N . GLU B 1 208 ? -19.922 16.344 4.191 1 96.81 208 GLU B N 1
ATOM 3817 C CA . GLU B 1 208 ? -21.344 16.016 4.332 1 96.81 208 GLU B CA 1
ATOM 3818 C C . GLU B 1 208 ? -21.719 15.82 5.797 1 96.81 208 GLU B C 1
ATOM 3820 O O . GLU B 1 208 ? -22.875 15.57 6.113 1 96.81 208 GLU B O 1
ATOM 3825 N N . VAL B 1 209 ? -20.812 16 6.664 1 97.81 209 VAL B N 1
ATOM 3826 C CA . VAL B 1 209 ? -21.078 15.773 8.078 1 97.81 209 VAL B CA 1
ATOM 3827 C C . VAL B 1 209 ? -21.797 16.969 8.68 1 97.81 209 VAL B C 1
ATOM 3829 O O . VAL B 1 209 ? -21.219 18.047 8.812 1 97.81 209 VAL B O 1
ATOM 3832 N N . ARG B 1 210 ? -23.031 16.875 9.156 1 97.56 210 ARG B N 1
ATOM 3833 C CA . ARG B 1 210 ? -23.906 17.938 9.625 1 97.56 210 ARG B CA 1
ATOM 3834 C C . ARG B 1 210 ? -23.312 18.641 10.844 1 97.56 210 ARG B C 1
ATOM 3836 O O . ARG B 1 210 ? -23.422 19.859 10.977 1 97.56 210 ARG B O 1
ATOM 3843 N N . LEU B 1 211 ? -22.734 17.828 11.688 1 98.56 211 LEU B N 1
ATOM 3844 C CA . LEU B 1 211 ? -22.172 18.422 12.898 1 98.56 211 LEU B CA 1
ATOM 3845 C C . LEU B 1 211 ? -21.062 19.406 12.547 1 98.56 211 LEU B C 1
ATOM 3847 O O . LEU B 1 211 ? -20.969 20.484 13.156 1 98.56 211 LEU B O 1
ATOM 3851 N N . LEU B 1 212 ? -20.219 19 11.617 1 98.81 212 LEU B N 1
ATOM 3852 C CA . LEU B 1 212 ? -19.109 19.875 11.227 1 98.81 212 LEU B CA 1
ATOM 3853 C C . LEU B 1 212 ? -19.641 21.156 10.57 1 98.81 212 LEU B C 1
ATOM 3855 O O . LEU B 1 212 ? -19.094 22.234 10.766 1 98.81 212 LEU B O 1
ATOM 3859 N N . ALA B 1 213 ? -20.672 21.031 9.773 1 98.62 213 ALA B N 1
ATOM 3860 C CA . ALA B 1 213 ? -21.312 22.188 9.172 1 98.62 213 ALA B CA 1
ATOM 3861 C C . ALA B 1 213 ? -21.859 23.141 10.242 1 98.62 213 ALA B C 1
ATOM 3863 O O . ALA B 1 213 ? -21.688 24.359 10.148 1 98.62 213 ALA B O 1
ATOM 3864 N N . LYS B 1 214 ? -22.531 22.578 11.203 1 98.5 214 LYS B N 1
ATOM 3865 C CA . LYS B 1 214 ? -23.094 23.359 12.297 1 98.5 214 LYS B CA 1
ATOM 3866 C C . LYS B 1 214 ? -22.016 24.125 13.055 1 98.5 214 LYS B C 1
ATOM 3868 O O . LYS B 1 214 ? -22.156 25.312 13.32 1 98.5 214 LYS B O 1
ATOM 3873 N N . ILE B 1 215 ? -20.938 23.453 13.359 1 98.62 215 ILE B N 1
ATOM 3874 C CA . ILE B 1 215 ? -19.828 24.062 14.078 1 98.62 215 ILE B CA 1
ATOM 3875 C C . ILE B 1 215 ? -19.203 25.156 13.211 1 98.62 215 ILE B C 1
ATOM 3877 O O . ILE B 1 215 ? -18.922 26.266 13.695 1 98.62 215 ILE B O 1
ATOM 3881 N N . GLY B 1 216 ? -19.016 24.844 11.906 1 98.56 216 GLY B N 1
ATOM 3882 C CA . GLY B 1 216 ? -18.391 25.766 10.977 1 98.56 216 GLY B CA 1
ATOM 3883 C C . GLY B 1 216 ? -19.109 27.094 10.844 1 98.56 216 GLY B C 1
ATOM 3884 O O . GLY B 1 216 ? -18.484 28.141 10.68 1 98.56 216 GLY B O 1
ATOM 3885 N N . ARG B 1 217 ? -20.406 27.094 11 1 98.12 217 ARG B N 1
ATOM 3886 C CA . ARG B 1 217 ? -21.219 28.297 10.867 1 98.12 217 ARG B CA 1
ATOM 3887 C C . ARG B 1 217 ? -20.812 29.344 11.891 1 98.12 217 ARG B C 1
ATOM 3889 O O . ARG B 1 217 ? -20.812 30.547 11.586 1 98.12 217 ARG B O 1
ATOM 3896 N N . GLN B 1 218 ? -20.406 28.906 12.961 1 97.25 218 GLN B N 1
ATOM 3897 C CA . GLN B 1 218 ? -20.031 29.812 14.031 1 97.25 218 GLN B CA 1
ATOM 3898 C C . GLN B 1 218 ? -18.734 30.562 13.68 1 97.25 218 GLN B C 1
ATOM 3900 O O . GLN B 1 218 ? -18.484 31.641 14.203 1 97.25 218 GLN B O 1
ATOM 3905 N N . TYR B 1 219 ? -18 29.969 12.812 1 98.19 219 TYR B N 1
ATOM 3906 C CA . TYR B 1 219 ? -16.688 30.531 12.477 1 98.19 219 TYR B CA 1
ATOM 3907 C C . TYR B 1 219 ? -16.688 31.094 11.055 1 98.19 219 TYR B C 1
ATOM 3909 O O . TYR B 1 219 ? -15.695 31.688 10.625 1 98.19 219 TYR B O 1
ATOM 3917 N N . GLY B 1 220 ? -17.828 30.891 10.32 1 98.38 220 GLY B N 1
ATOM 3918 C CA . GLY B 1 220 ? -17.812 31.203 8.898 1 98.38 220 GLY B CA 1
ATOM 3919 C C . GLY B 1 220 ? -16.938 30.266 8.086 1 98.38 220 GLY B C 1
ATOM 3920 O O . GLY B 1 220 ? -16.219 30.703 7.188 1 98.38 220 GLY B O 1
ATOM 3921 N N . LYS B 1 221 ? -16.859 29.047 8.516 1 98.75 221 LYS B N 1
ATOM 3922 C CA . LYS B 1 221 ? -15.969 28.062 7.898 1 98.75 221 LYS B CA 1
ATOM 3923 C C . LYS B 1 221 ? -16.75 26.875 7.367 1 98.75 221 LYS B C 1
ATOM 3925 O O . LYS B 1 221 ? -17.859 26.594 7.832 1 98.75 221 LYS B O 1
ATOM 3930 N N . THR B 1 222 ? -16.234 26.188 6.391 1 98.62 222 THR B N 1
ATOM 3931 C CA . THR B 1 222 ? -16.828 24.984 5.812 1 98.62 222 THR B CA 1
ATOM 3932 C C . THR B 1 222 ? -16.547 23.766 6.684 1 98.62 222 THR B C 1
ATOM 3934 O O . THR B 1 222 ? -15.656 23.797 7.535 1 98.62 222 THR B O 1
ATOM 3937 N N . PRO B 1 223 ? -17.266 22.688 6.438 1 98.69 223 PRO B N 1
ATOM 3938 C CA . PRO B 1 223 ? -16.984 21.438 7.145 1 98.69 223 PRO B CA 1
ATOM 3939 C C . PRO B 1 223 ? -15.555 20.953 6.918 1 98.69 223 PRO B C 1
ATOM 3941 O O . PRO B 1 223 ? -14.914 20.438 7.844 1 98.69 223 PRO B O 1
ATOM 3944 N N . VAL B 1 224 ? -15.094 21.141 5.727 1 98.62 224 VAL B N 1
ATOM 3945 C CA . VAL B 1 224 ? -13.734 20.75 5.367 1 98.62 224 VAL B CA 1
ATOM 3946 C C . VAL B 1 224 ? -12.727 21.531 6.203 1 98.62 224 VAL B C 1
ATOM 3948 O O . VAL B 1 224 ? -11.789 20.953 6.762 1 98.62 224 VAL B O 1
ATOM 3951 N N . GLN B 1 225 ? -12.992 22.781 6.32 1 98.88 225 GLN B N 1
ATOM 3952 C CA . GLN B 1 225 ? -12.102 23.656 7.098 1 98.88 225 GLN B CA 1
ATOM 3953 C C . GLN B 1 225 ? -12.141 23.281 8.578 1 98.88 225 GLN B C 1
ATOM 3955 O O . GLN B 1 225 ? -11.109 23.266 9.25 1 98.88 225 GLN B O 1
ATOM 3960 N N . VAL B 1 226 ? -13.281 22.969 9.086 1 98.88 226 VAL B N 1
ATOM 3961 C CA . VAL B 1 226 ? -13.43 22.578 10.484 1 98.88 226 VAL B CA 1
ATOM 3962 C C . VAL B 1 226 ? -12.695 21.266 10.734 1 98.88 226 VAL B C 1
ATOM 3964 O O . VAL B 1 226 ? -11.992 21.125 11.734 1 98.88 226 VAL B O 1
ATOM 3967 N N . ALA B 1 227 ? -12.805 20.328 9.828 1 98.88 227 ALA B N 1
ATOM 3968 C CA . ALA B 1 227 ? -12.164 19.016 9.969 1 98.88 227 ALA B CA 1
ATOM 3969 C C . ALA B 1 227 ? -10.648 19.156 9.992 1 98.88 227 ALA B C 1
ATOM 3971 O O . ALA B 1 227 ? -9.977 18.578 10.852 1 98.88 227 ALA B O 1
ATOM 3972 N N . LEU B 1 228 ? -10.141 19.891 9.062 1 98.88 228 LEU B N 1
ATOM 3973 C C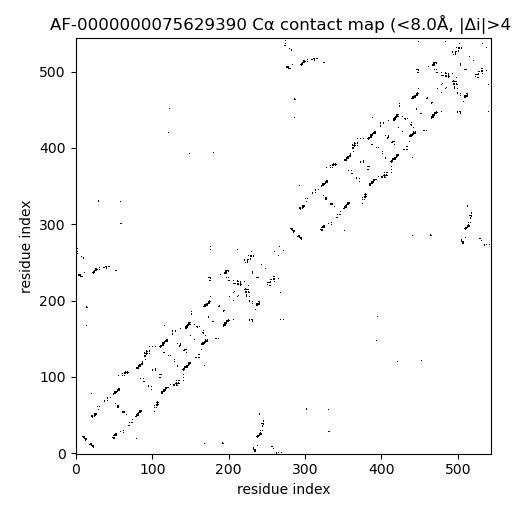A . LEU B 1 228 ? -8.695 20.094 9.016 1 98.88 228 LEU B CA 1
ATOM 3974 C C . LEU B 1 228 ? -8.211 20.844 10.242 1 98.88 228 LEU B C 1
ATOM 3976 O O . LEU B 1 228 ? -7.145 20.531 10.781 1 98.88 228 LEU B O 1
ATOM 3980 N N . ASN B 1 229 ? -8.969 21.859 10.656 1 98.94 229 ASN B N 1
ATOM 3981 C CA . ASN B 1 229 ? -8.617 22.625 11.852 1 98.94 229 ASN B CA 1
ATOM 3982 C C . ASN B 1 229 ? -8.547 21.734 13.086 1 98.94 229 ASN B C 1
ATOM 3984 O O . ASN B 1 229 ? -7.629 21.859 13.898 1 98.94 229 ASN B O 1
ATOM 3988 N N . PHE B 1 230 ? -9.508 20.844 13.211 1 98.94 230 PHE B N 1
ATOM 3989 C CA . PHE B 1 230 ? -9.492 19.859 14.297 1 98.94 230 PHE B CA 1
ATOM 3990 C C . PHE B 1 230 ? -8.203 19.062 14.297 1 98.94 230 PHE B C 1
ATOM 3992 O O . PHE B 1 230 ? -7.539 18.938 15.328 1 98.94 230 PHE B O 1
ATOM 3999 N N . ILE B 1 231 ? -7.805 18.578 13.148 1 98.88 231 ILE B N 1
ATOM 4000 C CA . ILE B 1 231 ? -6.625 17.719 13.016 1 98.88 231 ILE B CA 1
ATOM 4001 C C . ILE B 1 231 ? -5.379 18.5 13.414 1 98.88 231 ILE B C 1
ATOM 4003 O O . ILE B 1 231 ? -4.582 18.031 14.234 1 98.88 231 ILE B O 1
ATOM 4007 N N . VAL B 1 232 ? -5.227 19.75 12.898 1 98.75 232 VAL B N 1
ATOM 4008 C CA . VAL B 1 232 ? -3.982 20.484 13.117 1 98.75 232 VAL B CA 1
ATOM 4009 C C . VAL B 1 232 ? -3.975 21.094 14.516 1 98.75 232 VAL B C 1
ATOM 4011 O O . VAL B 1 232 ? -2.949 21.594 14.977 1 98.75 232 VAL B O 1
ATOM 4014 N N . SER B 1 233 ? -5.113 20.984 15.219 1 98.62 233 SER B N 1
ATOM 4015 C CA . SER B 1 233 ? -5.18 21.406 16.625 1 98.62 233 SER B CA 1
ATOM 4016 C C . SER B 1 233 ? -4.656 20.312 17.547 1 98.62 233 SER B C 1
ATOM 4018 O O . SER B 1 233 ? -4.391 20.547 18.719 1 98.62 233 SER B O 1
ATOM 4020 N N . ARG B 1 234 ? -4.59 19.062 17.031 1 98.44 234 ARG B N 1
ATOM 4021 C CA . ARG B 1 234 ? -4.039 17.984 17.844 1 98.44 234 ARG B CA 1
ATOM 4022 C C . ARG B 1 234 ? -2.523 18.109 17.969 1 98.44 234 ARG B C 1
ATOM 4024 O O . ARG B 1 234 ? -1.84 18.453 17 1 98.44 234 ARG B O 1
ATOM 4031 N N . PRO B 1 235 ? -2.084 17.797 19.156 1 98 235 PRO B N 1
ATOM 4032 C CA . PRO B 1 235 ? -0.632 17.906 19.312 1 98 235 PRO B CA 1
ATOM 4033 C C . PRO B 1 235 ? 0.135 17.047 18.312 1 98 235 PRO B C 1
ATOM 4035 O O . PRO B 1 235 ? -0.148 15.852 18.172 1 98 235 PRO B O 1
ATOM 4038 N N . ASN B 1 236 ? 1.065 17.672 17.531 1 98.06 236 ASN B N 1
ATOM 4039 C CA . ASN B 1 236 ? 2.043 17.031 16.672 1 98.06 236 ASN B CA 1
ATOM 4040 C C . ASN B 1 236 ? 1.384 16.453 15.414 1 98.06 236 ASN B C 1
ATOM 4042 O O . ASN B 1 236 ? 1.98 15.633 14.719 1 98.06 236 ASN B O 1
ATOM 4046 N N . PHE B 1 237 ? 0.167 16.891 15.102 1 98.75 237 PHE B N 1
ATOM 4047 C CA . PHE B 1 237 ? -0.485 16.422 13.891 1 98.75 237 PHE B CA 1
ATOM 4048 C C . PHE B 1 237 ? -0.369 17.453 12.773 1 98.75 237 PHE B C 1
ATOM 4050 O O . PHE B 1 237 ? -0.552 18.641 13.008 1 98.75 237 PHE B O 1
ATOM 4057 N N . ILE B 1 238 ? -0.044 17.047 11.633 1 98.88 238 ILE B N 1
ATOM 4058 C CA . ILE B 1 238 ? -0.235 17.766 10.375 1 98.88 238 ILE B CA 1
ATOM 4059 C C . ILE B 1 238 ? -1.112 16.938 9.438 1 98.88 238 ILE B C 1
ATOM 4061 O O . ILE B 1 238 ? -1.348 15.75 9.68 1 98.88 238 ILE B O 1
ATOM 4065 N N . ALA B 1 239 ? -1.673 17.562 8.414 1 98.88 239 ALA B N 1
ATOM 4066 C CA . ALA B 1 239 ? -2.559 16.859 7.48 1 98.88 239 ALA B CA 1
ATOM 4067 C C . ALA B 1 239 ? -2.08 17.031 6.043 1 98.88 239 ALA B C 1
ATOM 4069 O O . ALA B 1 239 ? -1.505 18.062 5.691 1 98.88 239 ALA B O 1
ATOM 4070 N N . ILE B 1 240 ? -2.311 16.031 5.188 1 98.69 240 ILE B N 1
ATOM 4071 C CA . ILE B 1 240 ? -1.882 16.109 3.795 1 98.69 240 ILE B CA 1
ATOM 4072 C C . ILE B 1 240 ? -3.059 15.805 2.873 1 98.69 240 ILE B C 1
ATOM 4074 O O . ILE B 1 240 ? -3.072 14.766 2.201 1 98.69 240 ILE B O 1
ATOM 4078 N N . PRO B 1 241 ? -4.031 16.734 2.785 1 97.94 241 PRO B N 1
ATOM 4079 C CA . PRO B 1 241 ?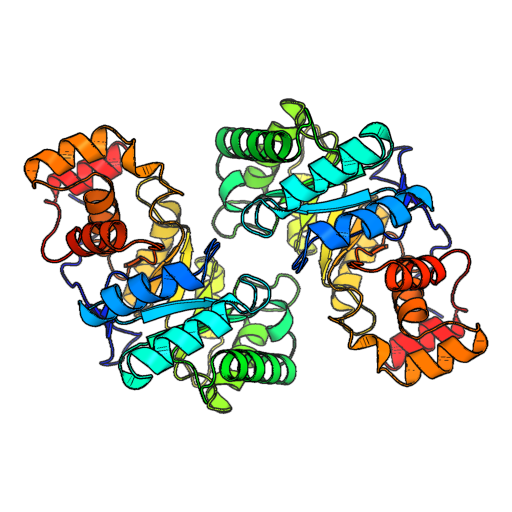 -5.09 16.594 1.785 1 97.94 241 PRO B CA 1
ATOM 4080 C C . PRO B 1 241 ? -4.578 16.75 0.355 1 97.94 241 PRO B C 1
ATOM 4082 O O . PRO B 1 241 ? -3.465 17.234 0.144 1 97.94 241 PRO B O 1
ATOM 4085 N N . LYS B 1 242 ? -5.309 16.266 -0.515 1 95 242 LYS B N 1
ATOM 4086 C CA . LYS B 1 242 ? -5.055 16.5 -1.936 1 95 242 LYS B CA 1
ATOM 4087 C C . LYS B 1 242 ? -5.828 17.703 -2.447 1 95 242 LYS B C 1
ATOM 4089 O O . LYS B 1 242 ? -6.949 17.969 -2.006 1 95 242 LYS B O 1
ATOM 4094 N N . ALA B 1 243 ? -5.223 18.469 -3.359 1 90.69 243 ALA B N 1
ATOM 4095 C CA . ALA B 1 243 ? -5.914 19.594 -3.963 1 90.69 243 ALA B CA 1
ATOM 4096 C C . ALA B 1 243 ? -5.523 19.766 -5.43 1 90.69 243 ALA B C 1
ATOM 4098 O O . ALA B 1 243 ? -4.465 20.312 -5.738 1 90.69 243 ALA B O 1
ATOM 4099 N N . GLU B 1 244 ? -6.426 19.375 -6.254 1 92.75 244 GLU B N 1
ATOM 4100 C CA . GLU B 1 244 ? -6.133 19.422 -7.684 1 92.75 244 GLU B CA 1
ATOM 4101 C C . GLU B 1 244 ? -6.703 20.672 -8.328 1 92.75 244 GLU B C 1
ATOM 4103 O O . GLU B 1 244 ? -6.504 20.906 -9.523 1 92.75 244 GLU B O 1
ATOM 4108 N N . ARG B 1 245 ? -7.48 21.5 -7.555 1 94.19 245 ARG B N 1
ATOM 4109 C CA . ARG B 1 245 ? -8.062 22.75 -8.039 1 94.19 245 ARG B CA 1
ATOM 4110 C C . ARG B 1 245 ? -7.773 23.891 -7.074 1 94.19 245 ARG B C 1
ATOM 4112 O O . ARG B 1 245 ? -7.672 23.688 -5.863 1 94.19 245 ARG B O 1
ATOM 4119 N N . ARG B 1 246 ? -7.715 25.016 -7.621 1 95.5 246 ARG B N 1
ATOM 4120 C CA . ARG B 1 246 ? -7.391 26.203 -6.836 1 95.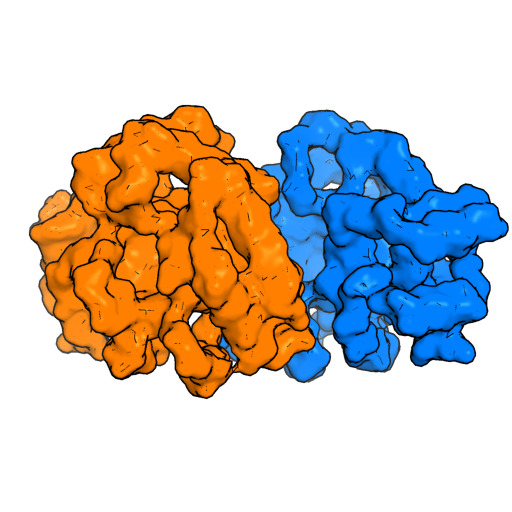5 246 ARG B CA 1
ATOM 4121 C C . ARG B 1 246 ? -8.422 26.438 -5.734 1 95.5 246 ARG B C 1
ATOM 4123 O O . ARG B 1 246 ? -8.07 26.828 -4.617 1 95.5 246 ARG B O 1
ATOM 4130 N N . GLU B 1 247 ? -9.656 26.234 -6.074 1 96.75 247 GLU B N 1
ATOM 4131 C CA . GLU B 1 247 ? -10.719 26.438 -5.102 1 96.75 247 GLU B CA 1
ATOM 4132 C C . GLU B 1 247 ? -10.531 25.547 -3.881 1 96.75 247 GLU B C 1
ATOM 4134 O O . GLU B 1 247 ? -10.805 25.953 -2.752 1 96.75 247 GLU B O 1
ATOM 4139 N N . HIS B 1 248 ? -10.078 24.344 -4.113 1 96 248 HIS B N 1
ATOM 4140 C CA . HIS B 1 248 ? -9.812 23.422 -3.012 1 96 248 HIS B CA 1
ATOM 4141 C C . HIS B 1 248 ? -8.617 23.891 -2.18 1 96 248 HIS B C 1
ATOM 4143 O O . HIS B 1 248 ? -8.617 23.734 -0.957 1 96 248 HIS B O 1
ATOM 4149 N N . VAL B 1 249 ? -7.637 24.438 -2.869 1 97.69 249 VAL B N 1
ATOM 4150 C CA . VAL B 1 249 ? -6.492 25 -2.16 1 97.69 249 VAL B CA 1
ATOM 4151 C C . VAL B 1 249 ? -6.957 26.109 -1.225 1 97.69 249 VAL B C 1
ATOM 4153 O O . VAL B 1 249 ? -6.574 26.156 -0.053 1 97.69 249 VAL B O 1
ATOM 4156 N N . ASP B 1 250 ? -7.801 26.969 -1.746 1 98.19 250 ASP B N 1
ATOM 4157 C CA . ASP B 1 250 ? -8.312 28.078 -0.939 1 98.19 250 ASP B CA 1
ATOM 4158 C C . ASP B 1 250 ? -9.086 27.562 0.271 1 98.19 250 ASP B C 1
ATOM 4160 O O . ASP B 1 250 ? -8.961 28.094 1.373 1 98.19 250 ASP B O 1
ATOM 4164 N N . GLU B 1 251 ? -9.844 26.594 0.018 1 98.12 251 GLU B N 1
ATOM 4165 C CA . GLU B 1 251 ? -10.602 26.016 1.123 1 98.12 251 GLU B CA 1
ATOM 4166 C C . GLU B 1 251 ? -9.672 25.422 2.176 1 98.12 251 GLU B C 1
ATOM 4168 O O . GLU B 1 251 ? -9.875 25.625 3.375 1 98.12 251 GLU B O 1
ATOM 4173 N N . ILE B 1 252 ? -8.664 24.719 1.754 1 98.06 252 ILE B N 1
ATOM 4174 C CA . ILE B 1 252 ? -7.699 24.094 2.65 1 98.06 252 ILE B CA 1
ATOM 4175 C C . ILE B 1 252 ? -6.984 25.172 3.463 1 98.06 252 ILE B C 1
ATOM 4177 O O . ILE B 1 252 ? -6.848 25.047 4.684 1 98.06 252 ILE B O 1
ATOM 4181 N N . LEU B 1 253 ? -6.613 26.219 2.82 1 98.44 253 LEU B N 1
ATOM 4182 C CA . LEU B 1 253 ? -5.898 27.297 3.484 1 98.44 253 LEU B CA 1
ATOM 4183 C C . LEU B 1 253 ? -6.781 27.984 4.52 1 98.44 253 LEU B C 1
ATOM 4185 O O . LEU B 1 253 ? -6.285 28.484 5.535 1 98.44 253 LEU B O 1
ATOM 4189 N N . GLY B 1 254 ? -8.016 27.922 4.258 1 98.5 254 GLY B N 1
ATOM 4190 C CA . GLY B 1 254 ? -8.977 28.531 5.168 1 98.5 254 GLY B CA 1
ATOM 4191 C C . GLY B 1 254 ? -9.086 27.797 6.488 1 98.5 254 GLY B C 1
ATOM 4192 O O . GLY B 1 254 ? -9.711 28.297 7.43 1 98.5 254 GLY B O 1
ATOM 4193 N N . SER B 1 255 ? -8.492 26.656 6.598 1 98.69 255 SER B N 1
ATOM 4194 C CA . SER B 1 255 ? -8.508 25.891 7.836 1 98.69 255 SER B CA 1
ATOM 4195 C C . SER B 1 255 ? -7.449 26.391 8.812 1 98.69 255 SER B C 1
ATOM 4197 O O . SER B 1 255 ? -7.414 25.984 9.969 1 98.69 255 SER B O 1
ATOM 4199 N N . LEU B 1 256 ? -6.602 27.297 8.391 1 98.56 256 LEU B N 1
ATOM 4200 C CA . LEU B 1 256 ? -5.473 27.797 9.172 1 98.56 256 LEU B CA 1
ATOM 4201 C C . LEU B 1 256 ? -5.723 29.219 9.648 1 98.56 256 LEU B C 1
ATOM 4203 O O . LEU B 1 256 ? -6.676 29.875 9.211 1 98.56 256 LEU B O 1
ATOM 4207 N N . GLY B 1 257 ? -4.922 29.672 10.617 1 98.06 257 GLY B N 1
ATOM 4208 C CA . GLY B 1 257 ? -5 31.047 11.086 1 98.06 257 GLY B CA 1
ATOM 4209 C C . GLY B 1 257 ? -6.031 31.234 12.188 1 98.06 257 GLY B C 1
ATOM 4210 O O . GLY B 1 257 ? -6.27 32.375 12.617 1 98.06 257 GLY B O 1
ATOM 4211 N N . TRP B 1 258 ? -6.656 30.188 12.562 1 98.31 258 TRP B N 1
ATOM 4212 C CA . TRP B 1 258 ? -7.629 30.156 13.648 1 98.31 258 TRP B CA 1
ATOM 4213 C C . TRP B 1 258 ? -7.68 28.781 14.305 1 98.31 258 TRP B C 1
ATOM 4215 O O . TRP B 1 258 ? -7.023 27.844 13.844 1 98.31 258 TRP B O 1
ATOM 4225 N N . ARG B 1 259 ? -8.43 28.688 15.461 1 98.75 259 ARG B N 1
ATOM 4226 C CA . ARG B 1 259 ? -8.617 27.391 16.109 1 98.75 259 ARG B CA 1
ATOM 4227 C C . ARG B 1 259 ? -10.031 27.266 16.672 1 98.75 259 ARG B C 1
ATOM 4229 O O . ARG B 1 259 ? -10.617 28.25 17.125 1 98.75 259 ARG B O 1
ATOM 4236 N N . LEU B 1 260 ? -10.477 26.016 16.625 1 98.69 260 LEU B N 1
ATOM 4237 C CA . LEU B 1 260 ? -11.719 25.672 17.297 1 98.69 260 LEU B CA 1
ATOM 4238 C C . LEU B 1 260 ? -11.641 25.969 18.781 1 98.69 260 LEU B C 1
ATOM 4240 O O . LEU B 1 260 ? -10.602 25.75 19.406 1 98.69 260 LEU B O 1
ATOM 4244 N N . LYS B 1 261 ? -12.766 26.391 19.344 1 98.25 261 LYS B N 1
ATOM 4245 C CA . LYS B 1 261 ? -12.867 26.516 20.797 1 98.25 261 LYS B CA 1
ATOM 4246 C C . LYS B 1 261 ? -12.875 25.141 21.469 1 98.25 261 LYS B C 1
ATOM 4248 O O . LYS B 1 261 ? -13.281 24.156 20.859 1 98.25 261 LYS B O 1
ATOM 4253 N N .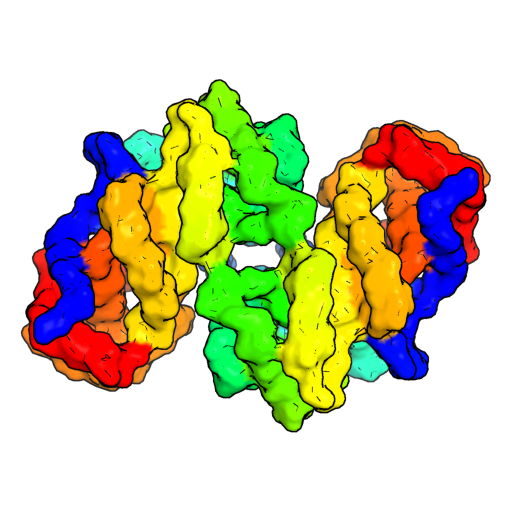 PRO B 1 262 ? -12.414 25.125 22.719 1 98.19 262 PRO B N 1
ATOM 4254 C CA . PRO B 1 262 ? -12.375 23.859 23.438 1 98.19 262 PRO B CA 1
ATOM 4255 C C . PRO B 1 262 ? -13.719 23.125 23.422 1 98.19 262 PRO B C 1
ATOM 4257 O O . PRO B 1 262 ? -13.766 21.906 23.281 1 98.19 262 PRO B O 1
ATOM 4260 N N . GLU B 1 263 ? -14.781 23.875 23.516 1 98.12 263 GLU B N 1
ATOM 4261 C CA . GLU B 1 263 ? -16.109 23.266 23.578 1 98.12 263 GLU B CA 1
ATOM 4262 C C . GLU B 1 263 ? -16.469 22.578 22.266 1 98.12 263 GLU B C 1
ATOM 4264 O O . GLU B 1 263 ? -17.125 21.531 22.266 1 98.12 263 GLU B O 1
ATOM 4269 N N . ASP B 1 264 ? -16.016 23.156 21.172 1 98.56 264 ASP B N 1
ATOM 4270 C CA . ASP B 1 264 ? -16.312 22.578 19.859 1 98.56 264 ASP B CA 1
ATOM 4271 C C . ASP B 1 264 ? -15.461 21.328 19.609 1 98.56 264 ASP B C 1
ATOM 4273 O O . ASP B 1 264 ? -15.938 20.359 19.016 1 98.56 264 ASP B O 1
ATOM 4277 N N . ILE B 1 265 ? -14.25 21.328 20.062 1 98.62 265 ILE B N 1
ATOM 4278 C CA . ILE B 1 265 ? -13.383 20.156 19.969 1 98.62 265 ILE B CA 1
ATOM 4279 C C . ILE B 1 265 ? -13.992 19.016 20.781 1 98.62 265 ILE B C 1
ATOM 4281 O O . ILE B 1 265 ? -14.07 17.875 20.297 1 98.62 265 ILE B O 1
ATOM 4285 N N . GLU B 1 266 ? -14.453 19.328 21.953 1 98.19 266 GLU B N 1
ATOM 4286 C CA . GLU B 1 266 ? -15.086 18.328 22.812 1 98.19 266 GLU B CA 1
ATOM 4287 C C . GLU B 1 266 ? -16.328 17.734 22.141 1 98.19 266 GLU B C 1
ATOM 4289 O O . GLU B 1 266 ? -16.562 16.531 22.25 1 98.19 266 GLU B O 1
ATOM 4294 N N . LEU B 1 267 ? -17.062 18.625 21.531 1 98.06 267 LEU B N 1
ATOM 4295 C CA . LEU B 1 267 ? -18.266 18.188 20.844 1 98.06 267 LEU B CA 1
ATOM 4296 C C . LEU B 1 267 ? -17.938 17.188 19.75 1 98.06 267 LEU B C 1
ATOM 4298 O O . LEU B 1 267 ? -18.625 16.172 19.594 1 98.06 267 LEU B O 1
ATOM 4302 N N . ILE B 1 268 ? -16.891 17.438 18.984 1 98.38 268 ILE B N 1
ATOM 4303 C CA . ILE B 1 268 ? -16.453 16.547 17.922 1 98.38 268 ILE B CA 1
ATOM 4304 C C . ILE B 1 268 ? -15.977 15.227 18.531 1 98.38 268 ILE B C 1
ATOM 4306 O O . ILE B 1 268 ? -16.344 14.148 18.047 1 98.38 268 ILE B O 1
ATOM 4310 N N . GLU B 1 269 ? -15.219 15.336 19.609 1 98.06 269 GLU B N 1
ATOM 4311 C CA . GLU B 1 269 ? -14.703 14.148 20.281 1 98.06 269 GLU B CA 1
ATOM 4312 C C . GLU B 1 269 ? -15.844 13.25 20.766 1 98.06 269 GLU B C 1
ATOM 4314 O O . GLU B 1 269 ? -15.742 12.023 20.688 1 98.06 269 GLU B O 1
ATOM 4319 N N . GLU B 1 270 ? -16.875 13.867 21.172 1 97.44 270 GLU B N 1
ATOM 4320 C CA . GLU B 1 270 ? -17.984 13.141 21.766 1 97.44 270 GLU B CA 1
ATOM 4321 C C . GLU B 1 270 ? -18.922 12.562 20.703 1 97.44 270 GLU B C 1
ATOM 4323 O O . GLU B 1 270 ? -19.438 11.453 20.859 1 97.44 270 GLU B O 1
ATOM 4328 N N . LYS B 1 271 ? -19.125 13.305 19.641 1 97.38 271 LYS B N 1
ATOM 4329 C CA . LYS B 1 271 ? -20.219 12.969 18.734 1 97.38 271 LYS B CA 1
ATOM 4330 C C . LYS B 1 271 ? -19.703 12.242 17.5 1 97.38 271 LYS B C 1
ATOM 4332 O O . LYS B 1 271 ? -20.484 11.617 16.766 1 97.38 271 LYS B O 1
ATOM 4337 N N . LEU B 1 272 ? -18.391 12.445 17.266 1 94.25 272 LEU B N 1
ATOM 4338 C CA . LEU B 1 272 ? -17.812 11.797 16.094 1 94.25 272 LEU B CA 1
ATOM 4339 C C . LEU B 1 272 ? -16.734 10.789 16.5 1 94.25 272 LEU B C 1
ATOM 4341 O O . LEU B 1 272 ? -16.641 9.719 15.898 1 94.25 272 LEU B O 1
#

pLDDT: mean 97.35, std 2.38, range [84.75, 98.94]

Radius of gyration: 23.46 Å; Cα contacts (8 Å, |Δi|>4): 1180; chains: 2; bounding box: 48×63×55 Å

Foldseek 3Di:
DFPFFFDQDQWADQFPDPHTFGLEAAEQAPDPDLVLQLVQNLLLLVVPGAEYEEECPHVVLVSLLSLLSSCVVNPVVRHAYEYEYEQVCQQDLVSLLVVLCVSCVSSPHQAGAEYEHQAHDPVHDLLSSLVSQVSNVVVVRYVAYAYEPADLVSQVVSQVSHDPGGHREYEYADWLVDHPCVVCQVVCVVRNHAYEHECHCVVVVQQVDVLLCVQCVVVVAGSLLSTQLLQSRRHRYGYHYHDRDNVVSVNNPSSHPDHRDPVSSVVSVVPD/DFPFFFDQDQWADQFPDPHTFGLEAAEQAPDPDLVLLLVQNLLLLVVPGAEYEEECPHVVLVSLLSLLSSCVVNPVVRHAYEYEYEQVCLQDLVSLLVVLCVSCVSSPHQAGAEYEHQAHDPVHDLLSSLVSQVSNVVVVRYVAYAYEPADLVSQVVSQVSHDPGGHREYEYADWLVDHPCVVCQVVCVVRNHAYEHECHCVVVVQQVDVLLCVQCVVVVAGSLLSTQLLQSRRHRYGYHYHDRDNVVSVNNPSSHPDHRDPVSSVVSVVPD

Organism: Aeropyrum pernix (strain ATCC 700893 / DSM 11879 / JCM 9820 / NBRC 100138 / K1) (NCBI:txid272557)